Protein 5YQW (pdb70)

CATH classification: 3.40.190.10 (+2 more: 3.90.76.10, 3.10.105.10)

Radius of gyration: 23.76 Å; Cα contacts (8 Å, |Δi|>4): 1174; chains: 1; bounding box: 53×52×75 Å

Foldseek 3Di:
DPAFAAEEEFDADQWDDQFLQPLQVLRHDFCNELAFFNFQWAFFFVPPRDIDGDQFDDKDADPQQFKMKTFGDPPAAWLVGHDDWPVQLQVQVVVCCVQVLSVAQLVVQFFVHKDDPDRGMIMTGTPAHFPCVVVVSRPRGGADCVPPVPDPDSVPDRCNQGTGAHQWRGFPDDDTFKTKTAGRPRHPVVVLFFHGIYIYGHAHFVVSVLVCQQVPNHFKYFAQHPPCCVRRCVSDVQKDWFWAFWFFKFKAFACPAPDVFLNLQRQDLLNQLLLQQLDALQVLCCPLRVNFFFWDLQLLRQAPVAPVLEPVVLSVVQSNSNHHDLPVSLVSCVVVQQPQPVPPQAGGGNVNHRDEAEEEEAPRNRSQQVSVVNSCVSCVSSRHHYDYDHYHPSVVFVCLLVSHHGMYIDTAGGGNHCLRVLVLQDQVSLNDHNSYTRRPSSPPHDVVLNVLSSCLRSDPDVVVNSVSSHVNSNVSSVSSNINIRTTGIRIMMRGPPWKDQAAHPVRPPHSRHDYNVNSCVSVRSSRIHTPD

B-factor: mean 17.55, std 8.75, range [7.73, 89.25]

Sequence (532 aa):
AERSELTIHPKEFTTTTFVRNFNPFLGATNLHTTTDFIYEPLVVFNEMHGNTPVFRLAENFQMSDDLMSVTTFDIRKGVKKWSDGEAFTADDVVYSFNLVKEKPELDQSGINSWVTGVVEKVNDYQVKFRLSEANSNVPYEIAKVPVVPKHVWSKVKDPSSTFTNENPVGSGPFTVIDTFTPQLYIQCENPNYWDAANLDVDCLRVPQIANNDQFLGKVVVNGEMDWTSSFVPDIDRTYAAASPKHHYWYPPAGTQAFVVNFKNPDAAKNEALTNVVDFRRAFSMALDRQTIIDIAFYGGGTVNDFASGLGYAFEAWSDEKTHDKFKAYNSYNAEGAKKKLLAKAGFKDVNKDGFVDTPSGKSSFELLIQSPNGWTDFNNTVQLAVEQLAEVGIKARARTPDFSVYNQAMLEGTYDVAYTNYFHGADPYTYWNSAYNSALQSGDGMPRFAMHFYKNEKLDGLLNSSFYKTADKQEQLEIAHGIQQIIAQDQVTIPVLSGAYMMYQYNTTRFTGWWNEENPKGRPNIWAGIPERLLHVLDLKPVK

Nearest PDB structures (foldseek):
  6lzq-assembly1_A  TM=9.961E-01  e=0.000E+00  Vibrio harveyi 1DA3
  6lzt-assembly1_A  TM=9.981E-01  e=0.000E+00  Vibrio harveyi 1DA3
  7ebm-assembly1_A  TM=9.948E-01  e=0.000E+00  Vibrio harveyi 1DA3
  6lzv-assembly1_A  TM=9.955E-01  e=0.000E+00  Vibrio harveyi 1DA3
  6lzu-assembly1_A  TM=9.932E-01  e=0.000E+00  Vibrio harveyi 1DA3

Solvent-accessible surface area: 20957 Å² total; per-residue (Å²): 159,177,104,11,55,0,8,0,10,10,37,40,49,102,81,11,102,68,8,0,0,1,2,35,34,69,93,9,4,36,0,1,40,8,0,0,6,1,18,3,2,1,21,18,17,65,84,68,46,75,57,50,61,16,0,0,74,78,50,129,34,38,157,95,38,54,5,1,36,0,43,0,69,139,68,4,97,0,16,76,35,86,62,1,18,0,53,6,0,26,33,0,10,56,16,2,108,140,66,75,58,2,9,53,34,7,4,51,60,28,8,62,24,23,82,90,82,67,65,62,57,0,54,0,92,9,60,57,13,0,29,20,0,7,37,11,1,16,99,10,18,3,0,0,88,63,44,2,45,173,28,205,45,12,19,102,53,56,4,81,120,12,28,0,1,0,0,0,5,63,31,67,45,47,51,63,114,46,2,14,0,15,54,2,100,53,11,63,15,47,104,82,13,56,2,56,2,0,68,5,8,35,0,27,55,11,106,80,1,42,34,44,4,41,116,17,84,5,2,0,1,2,15,19,7,33,36,27,85,188,46,4,31,74,57,25,123,91,14,58,77,30,68,9,101,12,8,6,13,0,0,0,2,0,25,145,10,109,64,66,11,29,43,47,0,1,53,41,47,47,3,8,32,0,1,0,10,1,0,27,8,88,45,0,0,81,101,3,19,126,43,35,24,70,39,0,18,1,4,1,0,6,1,73,63,21,88,103,40,15,36,79,176,10,7,88,143,11,69,67,68,0,44,132,68,30,100,18,0,89,133,20,4,76,170,32,31,3,142,53,72,73,192,64,58,55,19,1,2,64,76,33,94,60,15,56,0,25,0,12,1,0,74,8,42,33,7,7,27,75,0,1,81,30,0,21,92,26,0,48,133,8,13,0,83,17,102,37,124,59,28,81,44,56,89,0,14,86,18,0,34,104,8,81,12,6,0,0,0,0,43,13,78,28,9,48,20,0,12,32,9,1,21,27,0,2,7,12,55,23,23,89,35,123,20,11,50,20,16,2,2,0,39,26,123,35,127,160,2,16,40,53,1,57,28,2,26,90,65,73,78,141,152,86,3,58,110,24,0,43,25,1,2,89,29,0,2,79,46,0,0,0,0,0,0,0,13,7,23,11,35,0,1,17,6,36,38,68,3,69,30,10,4,28,111,159,53,63,96,0,9,0,0,0,65,29,41,0,38,0,0,0,23,0,0,25,47,1,114,59,92,164

Structure (mmCIF, N/CA/C/O backbone):
data_5YQW
#
_entry.id   5YQW
#
_cell.length_a   54.730
_cell.length_b   54.730
_cell.length_c   306.442
_cell.angle_alpha   90.00
_cell.angle_beta   90.00
_cell.angle_gamma   120.00
#
_symmetry.space_group_name_H-M   'P 31 2 1'
#
loop_
_entity.id
_entity.type
_entity.pdbx_description
1 polymer 'Peptide ABC transporter, periplasmic peptide-binding protein'
2 branched 2-acetamido-2-deoxy-beta-D-glucopyranose-(1-4)-2-acetamido-2-deoxy-beta-D-glucopyranose
3 non-polymer 1-ETHOXY-2-(2-ETHOXYETHOXY)ETHANE
4 non-polymer 'NICKEL (II) ION'
5 water water
#
loop_
_atom_site.group_PDB
_atom_site.id
_atom_site.type_symbol
_atom_site.label_atom_id
_atom_site.label_alt_id
_atom_site.label_comp_id
_atom_site.label_asym_id
_atom_site.label_entity_id
_atom_site.label_seq_id
_atom_site.pdbx_PDB_ins_code
_atom_site.Cartn_x
_atom_site.Cartn_y
_atom_site.Cartn_z
_atom_site.occupancy
_atom_site.B_iso_or_equiv
_atom_site.auth_seq_id
_atom_site.auth_comp_id
_atom_site.auth_asym_id
_atom_site.auth_atom_id
_atom_site.pdbx_PDB_model_num
ATOM 1 N N . ALA A 1 1 ? 0.545 15.348 46.810 1.00 53.92 -1 ALA A N 1
ATOM 2 C CA . ALA A 1 1 ? -0.356 16.510 47.215 1.00 61.53 -1 ALA A CA 1
ATOM 3 C C . ALA A 1 1 ? -1.502 16.138 48.231 1.00 61.78 -1 ALA A C 1
ATOM 4 O O . ALA A 1 1 ? -1.182 15.633 49.348 1.00 63.68 -1 ALA A O 1
ATOM 6 N N . GLU A 1 2 ? -2.789 16.356 47.860 1.00 51.90 0 GLU A N 1
ATOM 7 C CA . GLU A 1 2 ? -3.951 16.179 48.793 1.00 37.15 0 GLU A CA 1
ATOM 8 C C . GLU A 1 2 ? -5.251 15.467 48.374 1.00 31.46 0 GLU A C 1
ATOM 9 O O . GLU A 1 2 ? -6.083 15.214 49.270 1.00 31.61 0 GLU A O 1
ATOM 15 N N . ARG A 1 3 ? -5.435 15.158 47.081 1.00 23.55 1 ARG A N 1
ATOM 16 C CA . ARG A 1 3 ? -6.455 14.115 46.680 1.00 21.13 1 ARG A CA 1
ATOM 17 C C . ARG A 1 3 ? -6.113 13.264 45.460 1.00 19.03 1 ARG A C 1
ATOM 18 O O . ARG A 1 3 ? -5.291 13.658 44.632 1.00 20.78 1 ARG A O 1
ATOM 26 N N . SER A 1 4 ? -6.699 12.049 45.391 1.00 17.72 2 SER A N 1
ATOM 27 C CA . SER A 1 4 ? -6.406 11.154 44.236 1.00 16.46 2 SER A CA 1
ATOM 28 C C . SER A 1 4 ? -7.525 11.436 43.175 1.00 16.41 2 SER A C 1
ATOM 29 O O . SER A 1 4 ? -8.746 11.534 43.521 1.00 16.91 2 SER A O 1
ATOM 32 N N . GLU A 1 5 ? -7.085 11.655 41.934 1.00 14.80 3 GLU A N 1
ATOM 33 C CA . GLU A 1 5 ? -8.020 11.847 40.792 1.00 14.77 3 GLU A CA 1
ATOM 34 C C . GLU A 1 5 ? -7.798 10.750 39.779 1.00 13.17 3 GLU A C 1
ATOM 35 O O . GLU A 1 5 ? -6.641 10.555 39.269 1.00 13.79 3 GLU A O 1
ATOM 41 N N . LEU A 1 6 ? -8.814 9.880 39.545 1.00 13.01 4 LEU A N 1
ATOM 42 C CA . LEU A 1 6 ? -8.618 8.720 38.690 1.00 10.85 4 LEU A CA 1
ATOM 43 C C . LEU A 1 6 ? -9.220 9.081 37.259 1.00 12.92 4 LEU A C 1
ATOM 44 O O . LEU A 1 6 ? -10.411 9.351 37.123 1.00 12.63 4 LEU A O 1
ATOM 49 N N . THR A 1 7 ? -8.348 9.069 36.244 1.00 10.85 5 THR A N 1
ATOM 50 C CA . THR A 1 7 ? -8.751 9.624 34.904 1.00 10.83 5 THR A CA 1
ATOM 51 C C . THR A 1 7 ? -9.380 8.444 34.107 1.00 10.30 5 THR A C 1
ATOM 52 O O . THR A 1 7 ? -8.690 7.391 33.804 1.00 11.05 5 THR A O 1
ATOM 56 N N . ILE A 1 8 ? -10.672 8.606 33.786 1.00 10.90 6 ILE A N 1
ATOM 57 C CA . ILE A 1 8 ? -11.431 7.499 33.122 1.00 11.28 6 ILE A CA 1
ATOM 58 C C . ILE A 1 8 ? -12.053 8.052 31.820 1.00 11.62 6 ILE A C 1
ATOM 59 O O . ILE A 1 8 ? -12.243 9.298 31.599 1.00 11.83 6 ILE A O 1
ATOM 64 N N . HIS A 1 9 ? -12.524 7.098 30.974 1.00 10.57 7 HIS A N 1
ATOM 65 C CA . HIS A 1 9 ? -13.095 7.564 29.690 1.00 10.72 7 HIS A CA 1
ATOM 66 C C . HIS A 1 9 ? -14.274 6.590 29.274 1.00 10.75 7 HIS A C 1
ATOM 67 O O . HIS A 1 9 ? -14.064 5.594 28.523 1.00 10.66 7 HIS A O 1
ATOM 74 N N . PRO A 1 10 ? -15.486 6.813 29.807 1.00 10.82 8 PRO A N 1
ATOM 75 C CA . PRO A 1 10 ? -16.578 5.796 29.521 1.00 10.72 8 PRO A CA 1
ATOM 76 C C . PRO A 1 10 ? -17.254 6.031 28.155 1.00 10.87 8 PRO A C 1
ATOM 77 O O . PRO A 1 10 ? -17.869 5.098 27.637 1.00 11.38 8 PRO A O 1
ATOM 81 N N . LYS A 1 11 ? -17.155 7.228 27.560 1.00 10.42 9 LYS A N 1
ATOM 82 C CA . LYS A 1 11 ? -18.026 7.584 26.377 1.00 9.76 9 LYS A CA 1
ATOM 83 C C . LYS A 1 11 ? -17.396 8.771 25.639 1.00 11.61 9 LYS A C 1
ATOM 84 O O . LYS A 1 11 ? -17.053 9.792 26.254 1.00 11.08 9 LYS A O 1
ATOM 90 N N . GLU A 1 12 ? -17.257 8.667 24.324 1.00 11.57 10 GLU A N 1
ATOM 91 C CA . GLU A 1 12 ? -16.815 9.833 23.558 1.00 11.87 10 GLU A CA 1
ATOM 92 C C . GLU A 1 12 ? -17.887 10.894 23.363 1.00 11.78 10 GLU A C 1
ATOM 93 O O . GLU A 1 12 ? -19.121 10.599 23.222 1.00 15.08 10 GLU A O 1
ATOM 99 N N . PHE A 1 13 ? -17.484 12.171 23.449 1.00 11.45 11 PHE A N 1
ATOM 100 C CA . PHE A 1 13 ? -18.404 13.290 23.232 1.00 13.27 11 PHE A CA 1
ATOM 101 C C . PHE A 1 13 ? -17.520 14.437 22.634 1.00 13.32 11 PHE A C 1
ATOM 102 O O . PHE A 1 13 ? -16.335 14.504 22.927 1.00 13.85 11 PHE A O 1
ATOM 110 N N . THR A 1 14 ? -18.168 15.386 21.910 1.00 15.41 12 THR A N 1
ATOM 111 C CA A THR A 1 14 ? -17.466 16.629 21.470 0.50 16.56 12 THR A CA 1
ATOM 112 C CA B THR A 1 14 ? -17.475 16.608 21.461 0.50 16.37 12 THR A CA 1
ATOM 113 C C . THR A 1 14 ? -17.532 17.733 22.491 1.00 15.72 12 THR A C 1
ATOM 114 O O . THR A 1 14 ? -16.565 18.574 22.640 1.00 16.52 12 THR A O 1
ATOM 121 N N . THR A 1 15 ? -18.655 17.796 23.237 1.00 15.40 13 THR A N 1
ATOM 122 C CA A THR A 1 15 ? -18.808 18.760 24.343 0.50 17.37 13 THR A CA 1
ATOM 123 C CA B THR A 1 15 ? -18.788 18.739 24.327 0.50 17.83 13 THR A CA 1
ATOM 124 C C . THR A 1 15 ? -19.670 18.109 25.437 1.00 16.79 13 THR A C 1
ATOM 125 O O . THR A 1 15 ? -20.629 17.357 25.104 1.00 16.96 13 THR A O 1
ATOM 132 N N . PHE A 1 16 ? -19.350 18.371 26.722 1.00 13.63 14 PHE A N 1
ATOM 133 C CA . PHE A 1 16 ? -20.217 17.834 27.777 1.00 14.13 14 PHE A CA 1
ATOM 134 C C . PHE A 1 16 ? -21.375 18.710 28.056 1.00 15.92 14 PHE A C 1
ATOM 135 O O . PHE A 1 16 ? -21.239 19.950 28.157 1.00 17.92 14 PHE A O 1
ATOM 143 N N . VAL A 1 17 ? -22.560 18.098 28.127 1.00 14.38 15 VAL A N 1
ATOM 144 C CA . VAL A 1 17 ? -23.775 18.779 28.585 1.00 14.56 15 VAL A CA 1
ATOM 145 C C . VAL A 1 17 ? -24.138 18.269 29.981 1.00 13.98 15 VAL A C 1
ATOM 146 O O . VAL A 1 17 ? -24.130 17.041 30.188 1.00 15.11 15 VAL A O 1
ATOM 150 N N . ARG A 1 18 ? -24.494 19.155 30.891 1.00 13.85 16 ARG A N 1
ATOM 151 C CA . ARG A 1 18 ? -24.643 18.726 32.275 1.00 13.94 16 ARG A CA 1
ATOM 152 C C . ARG A 1 18 ? -26.033 18.027 32.486 1.00 17.25 16 ARG A C 1
ATOM 153 O O . ARG A 1 18 ? -27.086 18.660 32.642 1.00 19.43 16 ARG A O 1
ATOM 161 N N . ASN A 1 19 ? -25.995 16.717 32.527 1.00 13.73 17 ASN A N 1
ATOM 162 C CA . ASN A 1 19 ? -27.256 15.900 32.585 1.00 13.25 17 ASN A CA 1
ATOM 163 C C . ASN A 1 19 ? -26.910 14.602 33.363 1.00 10.90 17 ASN A C 1
ATOM 164 O O . ASN A 1 19 ? -26.170 13.765 32.797 1.00 11.72 17 ASN A O 1
ATOM 169 N N . PHE A 1 20 ? -27.371 14.463 34.616 1.00 10.99 18 PHE A N 1
ATOM 170 C CA . PHE A 1 20 ? -27.072 13.305 35.479 1.00 10.81 18 PHE A CA 1
ATOM 171 C C . PHE A 1 20 ? -28.425 12.565 35.754 1.00 11.23 18 PHE A C 1
ATOM 172 O O . PHE A 1 20 ? -28.588 11.951 36.819 1.00 12.48 18 PHE A O 1
ATOM 180 N N . ASN A 1 21 ? -29.368 12.616 34.812 1.00 11.29 19 ASN A N 1
ATOM 181 C CA . ASN A 1 21 ? -30.626 11.819 34.939 1.00 11.53 19 ASN A CA 1
ATOM 182 C C . ASN A 1 21 ? -30.389 10.371 34.533 1.00 11.66 19 ASN A C 1
ATOM 183 O O . ASN A 1 21 ? -30.093 10.124 33.361 1.00 10.86 19 ASN A O 1
ATOM 188 N N . PRO A 1 22 ? -30.396 9.391 35.484 1.00 9.45 20 PRO A N 1
ATOM 189 C CA . PRO A 1 22 ? -30.011 8.037 35.152 1.00 10.80 20 PRO A CA 1
ATOM 190 C C . PRO A 1 22 ? -30.985 7.311 34.213 1.00 11.05 20 PRO A C 1
ATOM 191 O O . PRO A 1 22 ? -30.650 6.211 33.699 1.00 13.65 20 PRO A O 1
ATOM 195 N N . PHE A 1 23 ? -32.176 7.893 33.979 1.00 10.67 21 PHE A N 1
ATOM 196 C CA . PHE A 1 23 ? -33.165 7.225 33.051 1.00 12.04 21 PHE A CA 1
ATOM 197 C C . PHE A 1 23 ? -33.004 7.699 31.624 1.00 12.45 21 PHE A C 1
ATOM 198 O O . PHE A 1 23 ? -33.629 7.131 30.723 1.00 14.38 21 PHE A O 1
ATOM 206 N N . LEU A 1 24 ? -32.157 8.686 31.352 1.00 13.14 22 LEU A N 1
ATOM 207 C CA . LEU A 1 24 ? -32.013 9.273 29.989 1.00 14.22 22 LEU A CA 1
ATOM 208 C C . LEU A 1 24 ? -30.675 8.884 29.321 1.00 13.29 22 LEU A C 1
ATOM 209 O O . LEU A 1 24 ? -29.829 9.785 29.043 1.00 14.38 22 LEU A O 1
ATOM 214 N N . GLY A 1 25 ? -30.491 7.570 29.100 1.00 13.13 23 GLY A N 1
ATOM 215 C CA . GLY A 1 25 ? -29.194 7.017 28.606 1.00 14.50 23 GLY A CA 1
ATOM 216 C C . GLY A 1 25 ? -28.785 7.566 27.233 1.00 15.02 23 GLY A C 1
ATOM 217 O O . GLY A 1 25 ? -27.572 7.609 26.991 1.00 17.55 23 GLY A O 1
ATOM 218 N N . ALA A 1 26 ? -29.746 8.044 26.445 1.00 13.43 24 ALA A N 1
ATOM 219 C CA . ALA A 1 26 ? -29.388 8.586 25.115 1.00 17.47 24 ALA A CA 1
ATOM 220 C C . ALA A 1 26 ? -28.855 10.005 25.212 1.00 15.68 24 ALA A C 1
ATOM 221 O O . ALA A 1 26 ? -28.257 10.529 24.205 1.00 16.52 24 ALA A O 1
ATOM 223 N N . THR A 1 27 ? -29.010 10.685 26.358 1.00 13.49 25 THR A N 1
ATOM 224 C CA . THR A 1 27 ? -28.594 12.118 26.451 1.00 15.14 25 THR A CA 1
ATOM 225 C C . THR A 1 27 ? -27.814 12.469 27.695 1.00 14.75 25 THR A C 1
ATOM 226 O O . THR A 1 27 ? -27.371 13.601 27.860 1.00 15.83 25 THR A O 1
ATOM 230 N N . ASN A 1 28 ? -27.585 11.517 28.612 1.00 12.00 26 ASN A N 1
ATOM 231 C CA . ASN A 1 28 ? -26.851 11.841 29.878 1.00 11.12 26 ASN A CA 1
ATOM 232 C C . ASN A 1 28 ? -25.342 11.571 29.837 1.00 11.53 26 ASN A C 1
ATOM 233 O O . ASN A 1 28 ? -24.791 11.030 28.851 1.00 12.41 26 ASN A O 1
ATOM 238 N N . LEU A 1 29 ? -24.701 11.925 30.954 1.00 10.72 27 LEU A N 1
ATOM 239 C CA . LEU A 1 29 ? -23.267 11.634 31.141 1.00 11.01 27 LEU A CA 1
ATOM 240 C C . LEU A 1 29 ? -23.103 10.185 31.648 1.00 11.42 27 LEU A C 1
ATOM 241 O O . LEU A 1 29 ? -23.951 9.674 32.465 1.00 11.61 27 LEU A O 1
ATOM 246 N N . HIS A 1 30 ? -22.064 9.475 31.238 1.00 11.45 28 HIS A N 1
ATOM 247 C CA . HIS A 1 30 ? -22.005 8.016 31.444 1.00 11.03 28 HIS A CA 1
ATOM 248 C C . HIS A 1 30 ? -21.181 7.657 32.697 1.00 10.76 28 HIS A C 1
ATOM 249 O O . HIS A 1 30 ? -20.680 6.491 32.816 1.00 10.35 28 HIS A O 1
ATOM 256 N N . THR A 1 31 ? -21.190 8.574 33.688 1.00 9.73 29 THR A N 1
ATOM 257 C CA . THR A 1 31 ? -20.787 8.210 35.085 1.00 10.16 29 THR A CA 1
ATOM 258 C C . THR A 1 31 ? -21.966 8.403 36.097 1.00 10.60 29 THR A C 1
ATOM 259 O O . THR A 1 31 ? -21.720 8.518 37.326 1.00 11.21 29 THR A O 1
ATOM 263 N N . THR A 1 32 ? -23.195 8.395 35.585 1.00 11.81 30 THR A N 1
ATOM 264 C CA . THR A 1 32 ? -24.418 8.534 36.434 1.00 9.92 30 THR A CA 1
ATOM 265 C C . THR A 1 32 ? -24.849 7.213 37.070 1.00 11.45 30 THR A C 1
ATOM 266 O O . THR A 1 32 ? -24.939 7.073 38.307 1.00 11.00 30 THR A O 1
ATOM 270 N N . THR A 1 33 ? -25.075 6.164 36.235 1.00 9.65 31 THR A N 1
ATOM 271 C CA . THR A 1 33 ? -25.366 4.832 36.806 1.00 11.64 31 THR A CA 1
ATOM 272 C C . THR A 1 33 ? -24.158 4.337 37.552 1.00 11.94 31 THR A C 1
ATOM 273 O O . THR A 1 33 ? -23.003 4.635 37.160 1.00 12.40 31 THR A O 1
ATOM 277 N N . ASP A 1 34 ? -24.402 3.555 38.641 1.00 12.38 32 ASP A N 1
ATOM 278 C CA . ASP A 1 34 ? -23.358 2.873 39.438 1.00 11.97 32 ASP A CA 1
ATOM 279 C C . ASP A 1 34 ? -22.647 3.871 40.392 1.00 12.04 32 ASP A C 1
ATOM 280 O O . ASP A 1 34 ? -22.636 3.653 41.656 1.00 13.84 32 ASP A O 1
ATOM 285 N N . PHE A 1 35 ? -22.007 4.933 39.817 1.00 12.10 33 PHE A N 1
ATOM 286 C CA . PHE A 1 35 ? -21.167 5.842 40.615 1.00 11.31 33 PHE A CA 1
ATOM 287 C C . PHE A 1 35 ? -22.045 6.894 41.333 1.00 10.52 33 PHE A C 1
ATOM 288 O O . PHE A 1 35 ? -21.674 7.251 42.505 1.00 11.99 33 PHE A O 1
ATOM 296 N N . ILE A 1 36 ? -23.176 7.381 40.781 1.00 10.92 34 ILE A N 1
ATOM 297 C CA . ILE A 1 36 ? -24.107 8.295 41.485 1.00 10.24 34 ILE A CA 1
ATOM 298 C C . ILE A 1 36 ? -25.252 7.488 42.096 1.00 11.51 34 ILE A C 1
ATOM 299 O O . ILE A 1 36 ? -25.656 7.704 43.296 1.00 11.32 34 ILE A O 1
ATOM 304 N N . TYR A 1 37 ? -25.885 6.623 41.276 1.00 10.55 35 TYR A N 1
ATOM 305 C 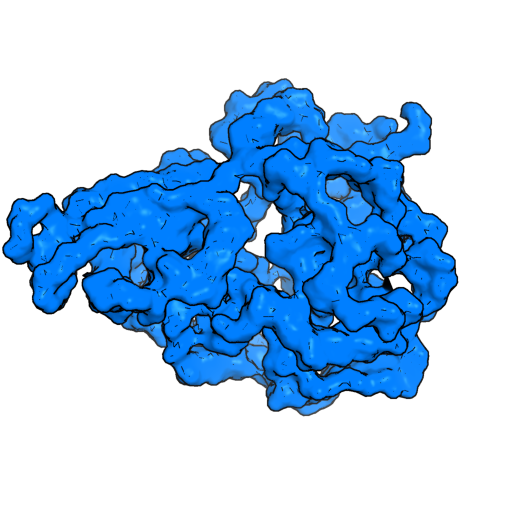CA . TYR A 1 37 ? -27.040 5.760 41.685 1.00 12.36 35 TYR A CA 1
ATOM 306 C C . TYR A 1 37 ? -26.556 4.328 41.722 1.00 11.50 35 TYR A C 1
ATOM 307 O O . TYR A 1 37 ? -26.427 3.602 40.664 1.00 12.26 35 TYR A O 1
ATOM 316 N N . GLU A 1 38 ? -26.266 3.813 42.943 1.00 12.62 36 GLU A N 1
ATOM 317 C CA . GLU A 1 38 ? -25.706 2.447 43.114 1.00 12.33 36 GLU A CA 1
ATOM 318 C C . GLU A 1 38 ? -26.877 1.436 42.996 1.00 11.96 36 GLU A C 1
ATOM 319 O O . GLU A 1 38 ? -27.983 1.744 43.442 1.00 12.38 36 GLU A O 1
ATOM 325 N N . PRO A 1 39 ? -26.633 0.249 42.446 1.00 11.34 37 PRO A N 1
ATOM 326 C CA . PRO A 1 39 ? -27.729 -0.752 42.331 1.00 12.97 37 PRO A CA 1
ATOM 327 C C . PRO A 1 39 ? -28.019 -1.417 43.708 1.00 11.65 37 PRO A C 1
ATOM 328 O O . PRO A 1 39 ? -27.240 -1.397 44.690 1.00 13.67 37 PRO A O 1
ATOM 332 N N . LEU A 1 40 ? -29.116 -2.155 43.696 1.00 12.06 38 LEU A N 1
ATOM 333 C CA . LEU A 1 40 ? -29.426 -3.050 44.822 1.00 12.50 38 LEU A CA 1
ATOM 334 C C . LEU A 1 40 ? -28.408 -4.174 44.950 1.00 12.74 38 LEU A C 1
ATOM 335 O O . LEU A 1 40 ? -28.014 -4.567 46.106 1.00 11.84 38 LEU A O 1
ATOM 340 N N . VAL A 1 41 ? -27.992 -4.829 43.831 1.00 10.35 39 VAL A N 1
ATOM 341 C CA . VAL A 1 41 ? -27.110 -6.003 43.775 1.00 11.43 39 VAL A CA 1
ATOM 342 C C . VAL A 1 41 ? -26.314 -5.846 42.511 1.00 11.98 39 VAL A C 1
ATOM 343 O O . VAL A 1 41 ? -26.872 -5.331 41.496 1.00 12.55 39 VAL A O 1
ATOM 347 N N . VAL A 1 42 ? -25.077 -6.243 42.551 1.00 12.78 40 VAL A N 1
ATOM 348 C CA . VAL A 1 42 ? -24.295 -6.353 41.282 1.00 12.74 40 VAL A CA 1
ATOM 349 C C . VAL A 1 42 ? -24.061 -7.840 41.027 1.00 12.77 40 VAL A C 1
ATOM 350 O O . VAL A 1 42 ? -23.531 -8.550 41.937 1.00 13.88 40 VAL A O 1
ATOM 354 N N . PHE A 1 43 ? -24.372 -8.360 39.833 1.00 11.25 41 PHE A N 1
ATOM 355 C CA . PHE A 1 43 ? -24.066 -9.761 39.462 1.00 10.29 41 PHE A CA 1
ATOM 356 C C . PHE A 1 43 ? -22.800 -9.861 38.630 1.00 11.94 41 PHE A C 1
ATOM 357 O O . PHE A 1 43 ? -22.605 -9.046 37.694 1.00 14.21 41 PHE A O 1
ATOM 365 N N . ASN A 1 44 ? -21.867 -10.691 39.086 1.00 12.42 42 ASN A N 1
ATOM 366 C CA . ASN A 1 44 ? -20.570 -10.843 38.386 1.00 12.25 42 ASN A CA 1
ATOM 367 C C . ASN A 1 44 ? -20.681 -11.810 37.203 1.00 12.94 42 ASN A C 1
ATOM 368 O O . ASN A 1 44 ? -20.640 -13.026 37.355 1.00 15.22 42 ASN A O 1
ATOM 373 N N . GLU A 1 45 ? -20.854 -11.273 36.008 1.00 13.54 43 GLU A N 1
ATOM 374 C CA . GLU A 1 45 ? -21.245 -12.040 34.843 1.00 13.07 43 GLU A CA 1
ATOM 375 C C . GLU A 1 45 ? -20.145 -12.919 34.331 1.00 14.48 43 GLU A C 1
ATOM 376 O O . GLU A 1 45 ? -20.413 -14.008 33.757 1.00 18.29 43 GLU A O 1
ATOM 382 N N . MET A 1 46 ? -18.880 -12.533 34.539 1.00 14.36 44 MET A N 1
ATOM 383 C CA . MET A 1 46 ? -17.763 -13.407 34.106 1.00 14.76 44 MET A CA 1
ATOM 384 C C . MET A 1 46 ? -17.683 -14.674 35.012 1.00 14.85 44 MET A C 1
ATOM 385 O O . MET A 1 46 ? -17.129 -15.694 34.596 1.00 18.11 44 MET A O 1
ATOM 390 N N . HIS A 1 47 ? -18.289 -14.628 36.185 1.00 15.51 45 HIS A N 1
ATOM 391 C CA . HIS A 1 47 ? -18.139 -15.699 37.171 1.00 14.07 45 HIS A CA 1
ATOM 392 C C . HIS A 1 47 ? -19.549 -16.262 37.564 1.00 16.90 45 HIS A C 1
ATOM 393 O O . HIS A 1 47 ? -19.939 -16.251 38.768 1.00 19.02 45 HIS A O 1
ATOM 400 N N . GLY A 1 48 ? -20.286 -16.712 36.546 1.00 17.35 46 GLY A N 1
ATOM 401 C CA . GLY A 1 48 ? -21.575 -17.379 36.895 1.00 19.42 46 GLY A CA 1
ATOM 402 C C . GLY A 1 48 ? -22.652 -16.464 37.485 1.00 19.93 46 GLY A C 1
ATOM 403 O O . GLY A 1 48 ? -23.515 -17.000 38.183 1.00 20.63 46 GLY A O 1
ATOM 404 N N . ASN A 1 49 ? -22.638 -15.124 37.291 1.00 15.21 47 ASN A N 1
ATOM 405 C CA . ASN A 1 49 ? -23.632 -14.230 37.979 1.00 16.25 47 ASN A CA 1
ATOM 406 C C . ASN A 1 49 ? -23.577 -14.340 39.515 1.00 15.85 47 ASN A C 1
ATOM 407 O O . ASN A 1 49 ? -24.585 -14.128 40.233 1.00 17.41 47 ASN A O 1
ATOM 412 N N . THR A 1 50 ? -22.369 -14.603 40.053 1.00 16.45 48 THR A N 1
ATOM 413 C CA . THR A 1 50 ? -22.268 -14.569 41.552 1.00 16.19 48 THR A CA 1
ATOM 414 C C . THR A 1 50 ? -22.673 -13.161 42.088 1.00 15.37 48 THR A C 1
ATOM 415 O O . THR A 1 50 ? -22.197 -12.097 41.586 1.00 15.67 48 THR A O 1
ATOM 419 N N . PRO A 1 51 ? -23.573 -13.096 43.099 1.00 14.81 49 PRO A N 1
ATOM 420 C CA . PRO A 1 51 ? -24.047 -11.842 43.566 1.00 12.91 49 PRO A CA 1
ATOM 421 C C . PRO A 1 51 ? -23.114 -11.088 44.519 1.00 14.06 49 PRO A C 1
ATOM 422 O O . PRO A 1 51 ? -22.361 -11.725 45.290 1.00 12.77 49 PRO A O 1
ATOM 426 N N . VAL A 1 52 ? -23.147 -9.751 44.457 1.00 12.69 50 VAL A N 1
ATOM 427 C CA . VAL A 1 52 ? -22.515 -8.861 45.453 1.00 13.18 50 VAL A CA 1
ATOM 428 C C . VAL A 1 52 ? -23.526 -7.926 45.988 1.00 12.92 50 VAL A C 1
ATOM 429 O O . VAL A 1 52 ? -24.113 -7.106 45.231 1.00 13.24 50 VAL A O 1
ATOM 433 N N . PHE A 1 53 ? -23.953 -8.106 47.263 1.00 12.53 51 PHE A N 1
ATOM 434 C CA . PHE A 1 53 ? -25.092 -7.362 47.825 1.00 13.09 51 PHE A CA 1
ATOM 435 C C . PHE A 1 53 ? -24.688 -5.916 48.129 1.00 12.04 51 PHE A C 1
ATOM 436 O O . PHE A 1 53 ? -23.669 -5.727 48.860 1.00 14.03 51 PHE A O 1
ATOM 444 N N . ARG A 1 54 ? -25.376 -4.950 47.549 1.00 12.65 52 ARG A N 1
ATOM 445 C CA . ARG A 1 54 ? -25.053 -3.512 47.719 1.00 11.25 52 ARG A CA 1
ATOM 446 C C . ARG A 1 54 ? -26.136 -2.816 48.541 1.00 12.26 52 ARG A C 1
ATOM 447 O O . ARG A 1 54 ? -26.234 -3.093 49.763 1.00 14.22 52 ARG A O 1
ATOM 455 N N . LEU A 1 55 ? -27.035 -2.047 47.937 1.00 12.42 53 LEU A N 1
ATOM 456 C CA . LEU A 1 55 ? -28.121 -1.333 48.692 1.00 13.28 53 LEU A CA 1
ATOM 457 C C . LEU A 1 55 ? -29.152 -2.394 49.285 1.00 13.97 53 LEU A C 1
ATOM 458 O O . LEU A 1 55 ? -29.826 -2.040 50.305 1.00 16.95 53 LEU A O 1
ATOM 463 N N . ALA A 1 56 ? -29.337 -3.546 48.632 1.00 12.62 54 ALA A N 1
ATOM 464 C CA . ALA A 1 56 ? -30.052 -4.678 49.265 1.00 12.74 54 ALA A CA 1
ATOM 465 C C . ALA A 1 56 ? -29.134 -5.622 49.831 1.00 13.30 54 ALA A C 1
ATOM 466 O O . ALA A 1 56 ? -28.046 -5.938 49.279 1.00 16.59 54 ALA A O 1
ATOM 468 N N . GLU A 1 57 ? -29.557 -6.221 50.973 1.00 13.98 55 GLU A N 1
ATOM 469 C CA . GLU A 1 57 ? -28.744 -7.310 51.574 1.00 14.70 55 GLU A CA 1
ATOM 470 C C . GLU A 1 57 ? -29.147 -8.716 51.281 1.00 14.85 55 GLU A C 1
ATOM 471 O O . GLU A 1 57 ? -28.411 -9.688 51.576 1.00 17.20 55 GLU A O 1
ATOM 477 N N . ASN A 1 58 ? -30.348 -8.907 50.694 1.00 14.19 56 ASN A N 1
ATOM 478 C CA . ASN A 1 58 ? -30.782 -10.281 50.342 1.00 16.37 56 ASN A CA 1
ATOM 479 C C . ASN A 1 58 ? -32.031 -10.181 49.409 1.00 15.73 56 ASN A C 1
ATOM 480 O O . ASN A 1 58 ? -32.664 -9.119 49.327 1.00 16.45 56 ASN A O 1
ATOM 485 N N . PHE A 1 59 ? -32.324 -11.281 48.726 1.00 15.87 57 PHE A N 1
ATOM 486 C CA . PHE A 1 59 ? -33.650 -11.408 47.983 1.00 15.42 57 PHE A CA 1
ATOM 487 C C . PHE A 1 59 ? -34.096 -12.856 48.027 1.00 18.98 57 PHE A C 1
ATOM 488 O O . PHE A 1 59 ? -33.218 -13.765 48.201 1.00 17.42 57 PHE A O 1
ATOM 496 N N . GLN A 1 60 ? -35.423 -13.069 47.896 1.00 16.62 58 GLN A N 1
ATOM 497 C CA . GLN A 1 60 ? -35.965 -14.406 47.799 1.00 18.39 58 GLN A CA 1
ATOM 498 C C . GLN A 1 60 ? -37.109 -14.485 46.801 1.00 14.90 58 GLN A C 1
ATOM 499 O O . GLN A 1 60 ? -38.130 -13.820 47.015 1.00 17.82 58 GLN A O 1
ATOM 505 N N . MET A 1 61 ? -37.000 -15.383 45.793 1.00 17.84 59 MET A N 1
ATOM 506 C CA . MET A 1 61 ? -38.187 -15.656 44.894 1.00 16.03 59 MET A CA 1
ATOM 507 C C . MET A 1 61 ? -39.266 -16.434 45.622 1.00 17.77 59 MET A C 1
ATOM 508 O O . MET A 1 61 ? -38.978 -17.284 46.468 1.00 20.70 59 MET A O 1
ATOM 513 N N . SER A 1 62 ? -40.504 -16.226 45.254 1.00 17.69 60 SER A N 1
ATOM 514 C CA . SER A 1 62 ? -41.609 -17.102 45.732 1.00 17.60 60 SER A CA 1
ATOM 515 C C . SER A 1 62 ? -41.528 -18.474 45.069 1.00 22.86 60 SER A C 1
ATOM 516 O O . SER A 1 62 ? -40.802 -18.681 44.073 1.00 19.44 60 SER A O 1
ATOM 519 N N . ASP A 1 63 ? -42.256 -19.455 45.664 1.00 25.46 61 ASP A N 1
ATOM 520 C CA . ASP A 1 63 ? -42.219 -20.822 45.162 1.00 27.36 61 ASP A CA 1
ATOM 521 C C . ASP A 1 63 ? -42.734 -20.963 43.736 1.00 22.40 61 ASP A C 1
ATOM 522 O O . ASP A 1 63 ? -42.175 -21.761 42.952 1.00 26.98 61 ASP A O 1
ATOM 527 N N . ASP A 1 64 ? -43.739 -20.187 43.377 1.00 25.04 62 ASP A N 1
ATOM 528 C CA . ASP A 1 64 ? -44.270 -20.229 42.032 1.00 23.58 62 ASP A CA 1
ATOM 529 C C . ASP A 1 64 ? -43.475 -19.352 41.006 1.00 22.89 62 ASP A C 1
ATOM 530 O O . ASP A 1 64 ? -43.838 -19.311 39.835 1.00 22.49 62 ASP A O 1
ATOM 535 N N . LEU A 1 65 ? -42.435 -18.650 41.479 1.00 20.06 63 LEU A N 1
ATOM 536 C CA . LEU A 1 65 ? -41.579 -17.754 40.599 1.00 20.12 63 LEU 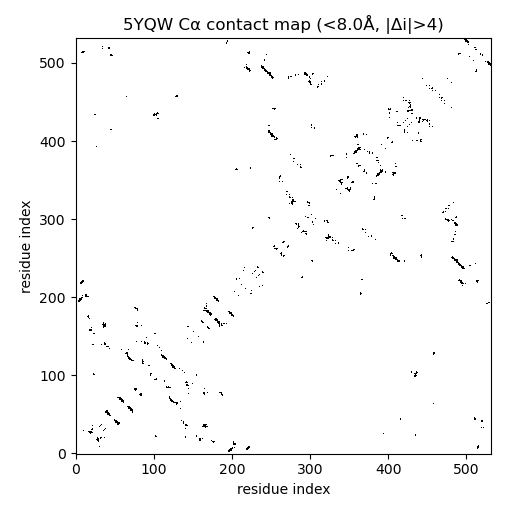A CA 1
ATOM 537 C C . LEU A 1 65 ? -42.394 -16.555 40.020 1.00 18.14 63 LEU A C 1
ATOM 538 O O . LEU A 1 65 ? -41.904 -15.848 39.064 1.00 19.32 63 LEU A O 1
ATOM 543 N N . MET A 1 66 ? -43.488 -16.172 40.680 1.00 17.78 64 MET A N 1
ATOM 544 C CA . MET A 1 66 ? -44.285 -15.059 40.239 1.00 19.83 64 MET A CA 1
ATOM 545 C C . MET A 1 66 ? -44.124 -13.792 41.080 1.00 15.35 64 MET A C 1
ATOM 546 O O . MET A 1 66 ? -44.889 -12.788 40.861 1.00 17.99 64 MET A O 1
ATOM 551 N N . SER A 1 67 ? -43.235 -13.868 42.103 1.00 17.79 65 SER A N 1
ATOM 552 C CA . SER A 1 67 ? -42.917 -12.679 42.896 1.00 17.39 65 SER A CA 1
ATOM 553 C C . SER A 1 67 ? -41.547 -12.847 43.529 1.00 15.45 65 SER A C 1
ATOM 554 O O . SER A 1 67 ? -40.993 -13.976 43.558 1.00 16.96 65 SER A O 1
ATOM 557 N N . VAL A 1 68 ? -41.038 -11.717 44.006 1.00 15.16 66 VAL A N 1
ATOM 558 C CA . VAL A 1 68 ? -39.718 -11.704 44.692 1.00 16.01 66 VAL A CA 1
ATOM 559 C C . VAL A 1 68 ? -39.712 -10.599 45.715 1.00 14.51 66 VAL A C 1
ATOM 560 O O . VAL A 1 68 ? -40.237 -9.468 45.508 1.00 15.12 66 VAL A O 1
ATOM 564 N N . THR A 1 69 ? -39.093 -10.942 46.858 1.00 15.59 67 THR A N 1
ATOM 565 C CA A THR A 1 69 ? -38.973 -9.963 47.958 0.50 16.17 67 THR A CA 1
ATOM 566 C CA B THR A 1 69 ? -38.966 -9.932 47.957 0.50 16.91 67 THR A CA 1
ATOM 567 C C . THR A 1 69 ? -37.496 -9.553 48.098 1.00 16.41 67 THR A C 1
ATOM 568 O O . THR A 1 69 ? -36.618 -10.437 48.108 1.00 18.97 67 THR A O 1
ATOM 575 N N . PHE A 1 70 ? -37.227 -8.247 48.139 1.00 15.24 68 PHE A N 1
ATOM 576 C CA . PHE A 1 70 ? -35.855 -7.769 48.442 1.00 13.83 68 PHE A CA 1
ATOM 577 C C . PHE A 1 70 ? -35.797 -7.161 49.883 1.00 15.38 68 PHE A C 1
ATOM 578 O O . PHE A 1 70 ? -36.697 -6.354 50.310 1.00 15.97 68 PHE A O 1
ATOM 586 N N . ASP A 1 71 ? -34.740 -7.502 50.595 1.00 15.50 69 ASP A N 1
ATOM 587 C CA . ASP A 1 71 ? -34.409 -6.855 51.938 1.00 15.88 69 ASP A CA 1
ATOM 588 C C . ASP A 1 71 ? -33.438 -5.656 51.765 1.00 14.61 69 ASP A C 1
ATOM 589 O O . ASP A 1 71 ? -32.322 -5.879 51.221 1.00 14.99 69 ASP A O 1
ATOM 594 N N . ILE A 1 72 ? -33.881 -4.487 52.168 1.00 14.25 70 ILE A N 1
ATOM 595 C CA . ILE A 1 72 ? -33.053 -3.260 52.061 1.00 15.18 70 ILE A CA 1
ATOM 596 C C . ILE A 1 72 ? -32.062 -3.148 53.241 1.00 16.22 70 ILE A C 1
ATOM 597 O O . ILE A 1 72 ? -32.473 -3.377 54.395 1.00 16.33 70 ILE A O 1
ATOM 602 N N . ARG A 1 73 ? -30.764 -2.872 52.998 1.00 15.29 71 ARG A N 1
ATOM 603 C CA . ARG A 1 73 ? -29.815 -2.632 54.084 1.00 15.94 71 ARG A CA 1
ATOM 604 C C . ARG A 1 73 ? -30.269 -1.460 54.985 1.00 14.38 71 ARG A C 1
ATOM 605 O O . ARG A 1 73 ? -30.751 -0.445 54.505 1.00 16.30 71 ARG A O 1
ATOM 613 N N . LYS A 1 74 ? -30.107 -1.659 56.306 1.00 17.48 72 LYS A N 1
ATOM 614 C CA . LYS A 1 74 ? -30.333 -0.560 57.240 1.00 16.61 72 LYS A CA 1
ATOM 615 C C . LYS A 1 74 ? -29.052 0.337 57.356 1.00 15.11 72 LYS A C 1
ATOM 616 O O . LYS A 1 74 ? -27.939 -0.136 57.104 1.00 19.19 72 LYS A O 1
ATOM 622 N N . GLY A 1 75 ? -29.281 1.592 57.710 1.00 15.97 73 GLY A N 1
ATOM 623 C CA . GLY A 1 75 ? -28.207 2.601 58.025 1.00 16.30 73 GLY A CA 1
ATOM 624 C C . GLY A 1 75 ? -27.528 3.158 56.757 1.00 20.00 73 GLY A C 1
ATOM 625 O O . GLY A 1 75 ? -26.377 3.680 56.846 1.00 21.63 73 GLY A O 1
ATOM 626 N N . VAL A 1 76 ? -28.163 3.043 55.567 1.00 15.09 74 VAL A N 1
ATOM 627 C CA . VAL A 1 76 ? -27.648 3.682 54.315 1.00 14.07 74 VAL A CA 1
ATOM 628 C C . VAL A 1 76 ? -28.270 5.060 54.185 1.00 14.27 74 VAL A C 1
ATOM 629 O O . VAL A 1 76 ? -29.493 5.257 54.396 1.00 13.99 74 VAL A O 1
ATOM 633 N N . LYS A 1 77 ? -27.453 6.067 53.796 1.00 13.21 75 LYS A N 1
ATOM 634 C CA A LYS A 1 77 ? -27.901 7.447 53.560 0.50 13.45 75 LYS A CA 1
ATOM 635 C CA B LYS A 1 77 ? -27.892 7.458 53.577 0.50 13.01 75 LYS A CA 1
ATOM 636 C C . LYS A 1 77 ? -27.727 7.876 52.133 1.00 12.80 75 LYS A C 1
ATOM 637 O O . LYS A 1 77 ? -26.691 7.499 51.458 1.00 13.01 75 LYS A O 1
ATOM 648 N N . TRP A 1 78 ? -28.669 8.696 51.674 1.00 10.94 76 TRP A N 1
ATOM 649 C CA . TRP A 1 78 ? -28.458 9.528 50.474 1.00 11.95 76 TRP A CA 1
ATOM 650 C C . TRP A 1 78 ? -27.360 10.589 50.775 1.00 14.10 76 TRP A C 1
ATOM 651 O O . TRP A 1 78 ? -27.003 10.893 51.960 1.00 14.40 76 TRP A O 1
ATOM 662 N N . SER A 1 79 ? -26.828 11.192 49.696 1.00 12.26 77 SER A N 1
ATOM 663 C CA . SER A 1 79 ? -25.645 12.105 49.883 1.00 12.58 77 SER A CA 1
ATOM 664 C C . SER A 1 79 ? -26.041 13.373 50.629 1.00 14.72 77 SER A C 1
ATOM 665 O O . SER A 1 79 ? -25.111 14.080 51.121 1.00 14.92 77 SER A O 1
ATOM 668 N N . ASP A 1 80 ? -27.311 13.748 50.689 1.00 12.55 78 ASP A N 1
ATOM 669 C CA . ASP A 1 80 ? -27.685 14.950 51.505 1.00 13.20 78 ASP A CA 1
ATOM 670 C C . ASP A 1 80 ? -27.945 14.560 52.962 1.00 13.25 78 ASP A C 1
ATOM 671 O O . ASP A 1 80 ? -28.361 15.475 53.726 1.00 14.85 78 ASP A O 1
ATOM 676 N N . GLY A 1 81 ? -27.813 13.309 53.371 1.00 12.51 79 GLY A N 1
ATOM 677 C CA . GLY A 1 81 ? -27.993 12.869 54.767 1.00 13.89 79 GLY A CA 1
ATOM 678 C C . GLY A 1 81 ? -29.299 12.110 55.004 1.00 13.43 79 GLY A C 1
ATOM 679 O O . GLY A 1 81 ? -29.387 11.517 56.085 1.00 13.38 79 GLY A O 1
ATOM 680 N N . GLU A 1 82 ? -30.304 12.178 54.109 1.00 13.46 80 GLU A N 1
ATOM 681 C CA . GLU A 1 82 ? -31.605 11.504 54.341 1.00 13.03 80 GLU A CA 1
ATOM 682 C C . GLU A 1 82 ? -31.424 9.973 54.283 1.00 13.27 80 GLU A C 1
ATOM 683 O O . GLU A 1 82 ? -30.515 9.457 53.597 1.00 14.04 80 GLU A O 1
ATOM 689 N N . ALA A 1 83 ? -32.250 9.192 55.027 1.00 13.84 81 ALA A N 1
ATOM 690 C CA . ALA A 1 83 ? -32.167 7.723 54.945 1.00 13.44 81 ALA A CA 1
ATOM 691 C C . ALA A 1 83 ? -32.672 7.173 53.590 1.00 12.08 81 ALA A C 1
ATOM 692 O O . ALA A 1 83 ? -33.658 7.680 52.999 1.00 14.67 81 ALA A O 1
ATOM 694 N N . PHE A 1 84 ? -31.916 6.188 53.083 1.00 12.94 82 PHE A N 1
ATOM 695 C CA . PHE A 1 84 ? -32.407 5.326 51.951 1.00 13.36 82 PHE A CA 1
ATOM 696 C C . PHE A 1 84 ? -33.333 4.250 52.502 1.00 13.07 82 PHE A C 1
ATOM 697 O O . PHE A 1 84 ? -32.971 3.480 53.402 1.00 13.14 82 PHE A O 1
ATOM 705 N N . THR A 1 85 ? -34.520 4.083 51.894 1.00 13.20 83 THR A N 1
ATOM 706 C CA . THR A 1 85 ? -35.531 3.131 52.396 1.00 13.35 83 THR A CA 1
ATOM 707 C C . THR A 1 85 ? -36.300 2.419 51.249 1.00 13.97 83 THR A C 1
ATOM 708 O O . THR A 1 85 ? -36.149 2.818 50.059 1.00 13.63 83 THR A O 1
ATOM 712 N N . ALA A 1 86 ? -37.116 1.450 51.603 1.00 13.90 84 ALA A N 1
ATOM 713 C CA . ALA A 1 86 ? -38.054 0.886 50.614 1.00 14.72 84 ALA A CA 1
ATOM 714 C C . ALA A 1 86 ? -38.882 1.939 49.863 1.00 15.77 84 ALA A C 1
ATOM 715 O O . ALA A 1 86 ? -39.252 1.696 48.672 1.00 15.93 84 ALA A O 1
ATOM 717 N N . ASP A 1 87 ? -39.235 3.088 50.469 1.00 14.65 85 ASP A N 1
ATOM 718 C CA . ASP A 1 87 ? -39.996 4.063 49.748 1.00 16.07 85 ASP A CA 1
ATOM 719 C C . ASP A 1 87 ? -39.340 4.537 48.377 1.00 14.66 85 ASP A C 1
ATOM 720 O O . ASP A 1 87 ? -40.048 4.916 47.414 1.00 16.16 85 ASP A O 1
ATOM 725 N N . ASP A 1 88 ? -38.028 4.654 48.422 1.00 14.17 86 ASP A N 1
ATOM 726 C CA . ASP A 1 88 ? -37.258 5.077 47.196 1.00 13.19 86 ASP A CA 1
ATOM 727 C C . ASP A 1 88 ? -37.370 4.007 46.097 1.00 12.65 86 ASP A C 1
ATOM 728 O O . ASP A 1 88 ? -37.486 4.359 44.904 1.00 12.41 86 ASP A O 1
ATOM 733 N N . VAL A 1 89 ? -37.336 2.732 46.448 1.00 13.78 87 VAL A N 1
ATOM 734 C CA . VAL A 1 89 ? -37.410 1.637 45.444 1.00 13.17 87 VAL A CA 1
ATOM 735 C C . VAL A 1 89 ? -38.825 1.628 44.851 1.00 13.18 87 VAL A C 1
ATOM 736 O O . VAL A 1 89 ? -38.997 1.606 43.624 1.00 14.11 87 VAL A O 1
ATOM 740 N N . VAL A 1 90 ? -39.866 1.678 45.726 1.00 13.27 88 VAL A N 1
ATOM 741 C CA . VAL A 1 90 ? -41.314 1.726 45.234 1.00 12.68 88 VAL A CA 1
ATOM 742 C C . VAL A 1 90 ? -41.562 2.939 44.306 1.00 13.68 88 VAL A C 1
ATOM 743 O O . VAL A 1 90 ? -42.121 2.806 43.218 1.00 13.62 88 VAL A O 1
ATOM 747 N N . TYR A 1 91 ? -41.111 4.138 44.668 1.00 12.48 89 TYR A N 1
ATOM 748 C CA . TYR A 1 91 ? -41.278 5.325 43.917 1.00 12.38 89 TYR A CA 1
ATOM 749 C C . TYR A 1 91 ? -40.581 5.120 42.500 1.00 12.99 89 TYR A C 1
ATOM 750 O O . TYR A 1 91 ? -41.187 5.496 41.489 1.00 13.90 89 TYR A O 1
ATOM 759 N N . SER A 1 92 ? -39.311 4.633 42.485 1.00 13.48 90 SER A N 1
ATOM 760 C CA . SER A 1 92 ? -38.565 4.597 41.223 1.00 13.63 90 SER A CA 1
ATOM 761 C C . SER A 1 92 ? -39.249 3.556 40.259 1.00 12.11 90 SER A C 1
ATOM 762 O O . SER A 1 92 ? -39.352 3.877 39.046 1.00 12.27 90 SER A O 1
ATOM 765 N N . PHE A 1 93 ? -39.686 2.383 40.788 1.00 13.67 91 PHE A N 1
ATOM 766 C CA . PHE A 1 93 ? -40.450 1.477 39.854 1.00 13.15 91 PHE A CA 1
ATOM 767 C C . PHE A 1 93 ? -41.782 2.052 39.431 1.00 13.78 91 PHE A C 1
ATOM 768 O O . PHE A 1 93 ? -42.196 1.878 38.216 1.00 14.56 91 PHE A O 1
ATOM 776 N N . ASN A 1 94 ? -42.475 2.736 40.343 1.00 14.32 92 ASN A N 1
ATOM 777 C CA . ASN A 1 94 ? -43.725 3.359 39.851 1.00 14.24 92 ASN A CA 1
ATOM 778 C C . ASN A 1 94 ? -43.509 4.469 38.828 1.00 14.94 92 ASN A C 1
ATOM 779 O O . ASN A 1 94 ? -44.313 4.613 37.848 1.00 14.52 92 ASN A O 1
ATOM 784 N N . LEU A 1 95 ? -42.449 5.250 38.956 1.00 14.38 93 LEU A N 1
ATOM 785 C CA . LEU A 1 95 ? -42.119 6.264 37.960 1.00 13.63 93 LEU A CA 1
ATOM 786 C C . LEU A 1 95 ? -41.870 5.642 36.561 1.00 13.28 93 LEU A C 1
ATOM 787 O O . LEU A 1 95 ? -42.387 6.190 35.516 1.00 13.18 93 LEU A O 1
ATOM 792 N N . VAL A 1 96 ? -41.060 4.553 36.511 1.00 13.72 94 VAL A N 1
ATOM 793 C CA . VAL A 1 96 ? -40.767 3.944 35.175 1.00 13.08 94 VAL A CA 1
ATOM 794 C C . VAL A 1 96 ? -42.031 3.281 34.527 1.00 14.84 94 VAL A C 1
ATOM 795 O O . VAL A 1 96 ? -42.132 3.202 33.286 1.00 14.36 94 VAL A O 1
ATOM 799 N N . LYS A 1 97 ? -42.983 2.831 35.397 1.00 13.62 95 LYS A N 1
ATOM 800 C CA . LYS A 1 97 ? -44.274 2.245 34.877 1.00 14.43 95 LYS A CA 1
ATOM 801 C C . LYS A 1 97 ? -45.152 3.342 34.333 1.00 14.44 95 LYS A C 1
ATOM 802 O O . LYS A 1 97 ? -45.762 3.215 33.264 1.00 17.30 95 LYS A O 1
ATOM 808 N N . GLU A 1 98 ? -45.248 4.465 35.020 1.00 15.25 96 GLU A N 1
ATOM 809 C CA . GLU A 1 98 ? -46.121 5.601 34.630 1.00 16.07 96 GLU A CA 1
ATOM 810 C C . GLU A 1 98 ? -45.557 6.450 33.482 1.00 15.95 96 GLU A C 1
ATOM 811 O O . GLU A 1 98 ? -46.348 7.037 32.682 1.00 16.51 96 GLU A O 1
ATOM 817 N N . LYS A 1 99 ? -44.196 6.583 33.366 1.00 14.30 97 LYS A N 1
ATOM 818 C CA . LYS A 1 99 ? -43.574 7.378 32.287 1.00 15.07 97 LYS A CA 1
ATOM 819 C C . LYS A 1 99 ? -42.692 6.309 31.528 1.00 15.56 97 LYS A C 1
ATOM 820 O O . LYS A 1 99 ? -41.443 6.240 31.738 1.00 13.36 97 LYS A O 1
ATOM 826 N N . PRO A 1 100 ? -43.282 5.434 30.680 1.00 14.54 98 PRO A N 1
ATOM 827 C CA . PRO A 1 100 ? -42.576 4.333 30.047 1.00 14.19 98 PRO A CA 1
ATOM 828 C C . PRO A 1 100 ? -41.431 4.727 29.129 1.00 13.05 98 PRO A C 1
ATOM 829 O O . PRO A 1 100 ? -40.609 3.857 28.817 1.00 12.95 98 PRO A O 1
ATOM 833 N N . GLU A 1 101 ? -41.362 5.991 28.735 1.00 13.30 99 GLU A N 1
ATOM 834 C CA . GLU A 1 101 ? -40.163 6.534 28.045 1.00 12.67 99 GLU A CA 1
ATOM 835 C C . GLU A 1 101 ? -38.879 6.442 28.889 1.00 13.23 99 GLU A C 1
ATOM 836 O O . GLU A 1 101 ? -37.788 6.505 28.284 1.00 13.09 99 GLU A O 1
ATOM 842 N N . LEU A 1 102 ? -39.028 6.199 30.207 1.00 12.62 100 LEU A N 1
ATOM 843 C CA . LEU A 1 102 ? -37.874 6.107 31.131 1.00 11.28 100 LEU A CA 1
ATOM 844 C C . LEU A 1 102 ? -37.494 4.638 31.335 1.00 13.39 100 LEU A C 1
ATOM 845 O O . LEU A 1 102 ? -36.518 4.359 32.030 1.00 13.40 100 LEU A O 1
ATOM 850 N N . ASP A 1 103 ? -38.196 3.674 30.705 1.00 12.41 101 ASP A N 1
ATOM 851 C CA . ASP A 1 103 ? -37.806 2.240 30.738 1.00 15.05 101 ASP A CA 1
ATOM 852 C C . ASP A 1 103 ? -36.748 1.946 29.662 1.00 14.47 101 ASP A C 1
ATOM 853 O O . ASP A 1 103 ? -37.057 1.923 28.428 1.00 14.88 101 ASP A O 1
ATOM 858 N N . GLN A 1 104 ? -35.523 1.687 30.097 1.00 11.82 102 GLN A N 1
ATOM 859 C CA . GLN A 1 104 ? -34.393 1.501 29.128 1.00 12.26 102 GLN A CA 1
ATOM 860 C C . GLN A 1 104 ? -34.081 0.019 28.983 1.00 14.30 102 GLN A C 1
ATOM 861 O O . GLN A 1 104 ? -33.195 -0.390 28.221 1.00 16.18 102 GLN A O 1
ATOM 867 N N . SER A 1 105 ? -34.731 -0.892 29.753 1.00 13.86 103 SER A N 1
ATOM 868 C CA . SER A 1 105 ? -34.369 -2.340 29.746 1.00 14.57 103 SER A CA 1
ATOM 869 C C . SER A 1 105 ? -35.508 -3.360 29.532 1.00 16.33 103 SER A C 1
ATOM 870 O O . SER A 1 105 ? -35.242 -4.598 29.497 1.00 17.51 103 SER A O 1
ATOM 873 N N . GLY A 1 106 ? -36.742 -2.877 29.367 1.00 14.34 104 GLY A N 1
ATOM 874 C CA . GLY A 1 106 ? -37.891 -3.799 29.273 1.00 13.83 104 GLY A CA 1
ATOM 875 C C . GLY A 1 106 ? -38.467 -4.236 30.623 1.00 13.43 104 GLY A C 1
ATOM 876 O O . GLY A 1 106 ? -39.217 -5.226 30.682 1.00 14.24 104 GLY A O 1
ATOM 877 N N . ILE A 1 107 ? -38.170 -3.543 31.732 1.00 12.52 105 ILE A N 1
ATOM 878 C CA . ILE A 1 107 ? -38.680 -4.000 33.001 1.00 12.98 105 ILE A CA 1
ATOM 879 C C . ILE A 1 107 ? -40.226 -3.984 33.002 1.00 12.12 105 ILE A C 1
ATOM 880 O O . ILE A 1 107 ? -40.788 -4.806 33.735 1.00 11.49 105 ILE A O 1
ATOM 885 N N . ASN A 1 108 ? -40.905 -3.079 32.293 1.00 12.68 106 ASN A N 1
ATOM 886 C CA . ASN A 1 108 ? -42.377 -3.008 32.392 1.00 13.55 106 ASN A CA 1
ATOM 887 C C . ASN A 1 108 ? -43.000 -4.277 31.701 1.00 13.33 106 ASN A C 1
ATOM 888 O O . ASN A 1 108 ? -44.239 -4.479 31.952 1.00 17.16 106 ASN A O 1
ATOM 893 N N . SER A 1 109 ? -42.254 -5.066 30.934 1.00 14.67 107 SER A N 1
ATOM 894 C CA . SER A 1 109 ? -42.797 -6.346 30.418 1.00 15.41 107 SER A CA 1
ATOM 895 C C . SER A 1 109 ? -42.868 -7.409 31.560 1.00 16.09 107 SER A C 1
ATOM 896 O O . SER A 1 109 ? -43.655 -8.394 31.427 1.00 18.52 107 SER A O 1
ATOM 899 N N . TRP A 1 110 ? -42.034 -7.259 32.624 1.00 14.88 108 TRP A N 1
ATOM 900 C CA . TRP A 1 110 ? -41.901 -8.300 33.614 1.00 15.95 108 TRP A CA 1
ATOM 901 C C . TRP A 1 110 ? -42.540 -7.935 34.924 1.00 15.17 108 TRP A C 1
ATOM 902 O O . TRP A 1 110 ? -43.154 -8.832 35.547 1.00 17.50 108 TRP A O 1
ATOM 913 N N . VAL A 1 111 ? -42.388 -6.716 35.407 1.00 14.48 109 VAL A N 1
ATOM 914 C CA . VAL A 1 111 ? -42.953 -6.291 36.734 1.00 14.96 109 VAL A CA 1
ATOM 915 C C . VAL A 1 111 ? -44.265 -5.539 36.616 1.00 15.93 109 VAL A C 1
ATOM 916 O O . VAL A 1 111 ? -44.336 -4.428 36.053 1.00 17.77 109 VAL A O 1
ATOM 920 N N . THR A 1 112 ? -45.298 -6.102 37.227 1.00 18.74 110 THR A N 1
ATOM 921 C CA . THR A 1 112 ? -46.667 -5.492 37.107 1.00 20.91 110 THR A CA 1
ATOM 922 C C . THR A 1 112 ? -46.929 -4.566 38.266 1.00 22.33 110 THR A C 1
ATOM 923 O O . THR A 1 112 ? -47.798 -3.668 38.183 1.00 25.02 110 THR A O 1
ATOM 927 N N . GLY A 1 113 ? -46.308 -4.852 39.415 1.00 20.66 111 GLY A N 1
ATOM 928 C CA . GLY A 1 113 ? -46.490 -4.006 40.580 1.00 20.56 111 GLY A CA 1
ATOM 929 C C . GLY A 1 113 ? -45.458 -4.152 41.680 1.00 19.70 111 GLY A C 1
ATOM 930 O O . GLY A 1 113 ? -44.713 -5.143 41.723 1.00 18.79 111 GLY A O 1
ATOM 931 N N . VAL A 1 114 ? -45.388 -3.144 42.532 1.00 19.53 112 VAL A N 1
ATOM 932 C CA A VAL A 1 114 ? -44.342 -3.087 43.542 0.62 21.67 112 VAL A CA 1
ATOM 933 C CA B VAL A 1 114 ? -44.353 -3.080 43.564 0.38 20.77 112 VAL A CA 1
ATOM 934 C C . VAL A 1 114 ? -45.011 -2.664 44.861 1.00 23.64 112 VAL A C 1
ATOM 935 O O . VAL A 1 114 ? -45.776 -1.694 44.886 1.00 30.23 112 VAL A O 1
ATOM 942 N N . GLU A 1 115 ? -44.769 -3.411 45.941 1.00 22.25 113 GLU A N 1
ATOM 943 C CA . GLU A 1 115 ? -45.488 -3.165 47.256 1.00 23.54 113 GLU A CA 1
ATOM 944 C C . GLU A 1 115 ? -44.408 -2.872 48.296 1.00 20.88 113 GLU A C 1
ATOM 945 O O . GLU A 1 115 ? -43.432 -3.636 48.423 1.00 22.33 113 GLU A O 1
ATOM 951 N N . LYS A 1 116 ? -44.628 -1.828 49.087 1.00 20.02 114 LYS A N 1
ATOM 952 C CA . LYS A 1 116 ? -43.853 -1.741 50.308 1.00 19.09 114 LYS A CA 1
ATOM 953 C C . LYS A 1 116 ? -44.373 -2.694 51.421 1.00 22.00 114 LYS A C 1
ATOM 954 O O . LYS A 1 116 ? -45.541 -2.475 51.853 1.00 24.54 114 LYS A O 1
ATOM 960 N N . VAL A 1 117 ? -43.580 -3.648 51.934 1.00 19.76 115 VAL A N 1
ATOM 961 C CA . VAL A 1 117 ? -43.926 -4.498 53.096 1.00 22.35 115 VAL A CA 1
ATOM 962 C C . VAL A 1 117 ? -43.644 -3.728 54.425 1.00 24.52 115 VAL A C 1
ATOM 963 O O . VAL A 1 117 ? -44.484 -3.739 55.376 1.00 24.27 115 VAL A O 1
ATOM 967 N N . ASN A 1 118 ? -42.536 -2.990 54.486 1.00 18.60 116 ASN A N 1
ATOM 968 C CA . ASN A 1 118 ? -42.168 -2.168 55.638 1.00 17.41 116 ASN A CA 1
ATOM 969 C C . ASN A 1 118 ? -40.965 -1.321 55.148 1.00 19.29 116 ASN A C 1
ATOM 970 O O . ASN A 1 118 ? -40.666 -1.381 53.937 1.00 17.49 116 ASN A O 1
ATOM 975 N N . ASP A 1 119 ? -40.287 -0.524 56.013 1.00 18.15 117 ASP A N 1
ATOM 976 C CA . ASP A 1 119 ? -39.280 0.392 55.492 1.00 16.98 117 ASP A CA 1
ATOM 977 C C . ASP A 1 119 ? -38.103 -0.334 54.871 1.00 17.48 117 ASP A C 1
ATOM 978 O O . ASP A 1 119 ? -37.322 0.346 54.145 1.00 15.80 117 ASP A O 1
ATOM 983 N N . TYR A 1 120 ? -37.909 -1.615 55.190 1.00 15.30 118 TYR A N 1
ATOM 984 C CA . TYR A 1 120 ? -36.719 -2.374 54.707 1.00 15.00 118 TYR A CA 1
ATOM 985 C C . TYR A 1 120 ? -37.035 -3.610 53.906 1.00 15.59 118 TYR A C 1
ATOM 986 O O . TYR A 1 120 ? -36.197 -4.462 53.735 1.00 15.33 118 TYR A O 1
ATOM 995 N N . GLN A 1 121 ? -38.266 -3.689 53.365 1.00 15.06 119 GLN A N 1
ATOM 996 C CA . GLN A 1 121 ? -38.613 -4.832 52.500 1.00 17.79 119 GLN A CA 1
ATOM 997 C C . GLN A 1 121 ? -39.611 -4.452 51.435 1.00 16.38 119 GLN A C 1
ATOM 998 O O . GLN A 1 121 ? -40.617 -3.782 51.744 1.00 17.03 119 GLN A O 1
ATOM 1004 N N . VAL A 1 122 ? -39.344 -4.911 50.194 1.00 16.30 120 VAL A N 1
ATOM 1005 C CA . VAL A 1 122 ? -40.151 -4.524 48.988 1.00 16.67 120 VAL A CA 1
ATOM 1006 C C . VAL A 1 122 ? -40.518 -5.850 48.290 1.00 17.23 120 VAL A C 1
ATOM 1007 O O . VAL A 1 122 ? -39.655 -6.696 48.100 1.00 20.54 120 VAL A O 1
ATOM 1011 N N . LYS A 1 123 ? -41.778 -5.961 47.841 1.00 15.56 121 LYS A N 1
ATOM 1012 C CA . LYS A 1 123 ? -42.254 -7.103 47.105 1.00 17.22 121 LYS A CA 1
ATOM 1013 C C . LYS A 1 123 ? -42.585 -6.721 45.675 1.00 15.28 121 LYS A C 1
ATOM 1014 O O . LYS A 1 123 ? -43.338 -5.725 45.451 1.00 18.96 121 LYS A O 1
ATOM 1020 N N . PHE A 1 124 ? -42.076 -7.535 44.736 1.00 14.36 122 PHE A N 1
ATOM 1021 C CA . PHE A 1 124 ? -42.331 -7.300 43.276 1.00 14.41 122 PHE A CA 1
ATOM 1022 C C . PHE A 1 124 ? -43.259 -8.405 42.797 1.00 15.00 122 PHE A C 1
ATOM 1023 O O . PHE A 1 124 ? -42.975 -9.559 43.048 1.00 17.17 122 PHE A O 1
ATOM 1031 N N . ARG A 1 125 ? -44.316 -8.042 42.071 1.00 15.53 123 ARG A N 1
ATOM 1032 C CA . ARG A 1 125 ? -45.174 -9.074 41.434 1.00 16.53 123 ARG A CA 1
ATOM 1033 C C . ARG A 1 125 ? -44.881 -9.095 39.935 1.00 16.21 123 ARG A C 1
ATOM 1034 O O . ARG A 1 125 ? -44.691 -8.033 39.318 1.00 16.58 123 ARG A O 1
ATOM 1042 N N . LEU A 1 126 ? -44.965 -10.283 39.325 1.00 15.06 124 LEU A N 1
ATOM 1043 C CA . LEU A 1 126 ? -44.595 -10.523 37.959 1.00 16.49 124 LEU A CA 1
ATOM 1044 C C . LEU A 1 126 ? -45.750 -10.798 36.980 1.00 17.07 124 LEU A C 1
ATOM 1045 O O . LEU A 1 126 ? -46.750 -11.404 37.400 1.00 17.85 124 LEU A O 1
ATOM 1050 N N . SER A 1 127 ? -45.539 -10.450 35.716 1.00 16.07 125 SER A N 1
ATOM 1051 C CA . SER A 1 127 ? -46.505 -10.827 34.633 1.00 16.93 125 SER A CA 1
ATOM 1052 C C . SER A 1 127 ? -46.433 -12.292 34.262 1.00 19.46 125 SER A C 1
ATOM 1053 O O . SER A 1 127 ? -47.452 -12.847 33.722 1.00 21.70 125 SER A O 1
ATOM 1056 N N . GLU A 1 128 ? -45.275 -12.910 34.472 1.00 18.24 126 GLU A N 1
ATOM 1057 C CA . GLU A 1 128 ? -44.949 -14.241 33.997 1.00 20.04 126 GLU A CA 1
ATOM 1058 C C . GLU A 1 128 ? -43.743 -14.782 34.838 1.00 19.69 126 GLU A C 1
ATOM 1059 O O . GLU A 1 128 ? -42.914 -14.017 35.320 1.00 18.55 126 GLU A O 1
ATOM 1065 N N . ALA A 1 129 ? -43.662 -16.112 35.015 1.00 16.67 127 ALA A N 1
ATOM 1066 C CA . ALA A 1 129 ? -42.588 -16.702 35.850 1.00 14.65 127 ALA A CA 1
ATOM 1067 C C . ALA A 1 129 ? -41.230 -16.373 35.231 1.00 16.52 127 ALA A C 1
ATOM 1068 O O . ALA A 1 129 ? -41.069 -16.453 34.022 1.00 15.73 127 ALA A O 1
ATOM 1070 N N . ASN A 1 130 ? -40.279 -15.990 36.127 1.00 13.90 128 ASN A N 1
ATOM 1071 C CA . ASN A 1 130 ? -38.926 -15.641 35.627 1.00 14.77 128 ASN A CA 1
ATOM 1072 C C . ASN A 1 130 ? -37.905 -15.794 36.760 1.00 14.88 128 ASN A C 1
ATOM 1073 O O . ASN A 1 130 ? -37.809 -14.903 37.614 1.00 15.97 128 ASN A O 1
ATOM 1078 N N . SER A 1 131 ? -37.136 -16.881 36.714 1.00 14.59 129 SER A N 1
ATOM 1079 C CA . SER A 1 131 ? -36.144 -17.181 37.798 1.00 17.60 129 SER A CA 1
ATOM 1080 C C . SER A 1 131 ? -34.973 -16.208 37.678 1.00 17.57 129 SER A C 1
ATOM 1081 O O . SER A 1 131 ? -34.160 -16.153 38.613 1.00 20.10 129 SER A O 1
ATOM 1084 N N . ASN A 1 132 ? -34.883 -15.429 36.576 1.00 15.70 130 ASN A N 1
ATOM 1085 C CA . ASN A 1 132 ? -33.734 -14.473 36.369 1.00 15.75 130 ASN A CA 1
ATOM 1086 C C . ASN A 1 132 ? -34.170 -13.048 36.764 1.00 15.19 130 ASN A C 1
ATOM 1087 O O . ASN A 1 132 ? -33.467 -12.057 36.527 1.00 15.70 130 ASN A O 1
ATOM 1092 N N . VAL A 1 133 ? -35.399 -12.880 37.265 1.00 12.56 131 VAL A N 1
ATOM 1093 C CA . VAL A 1 133 ? -35.957 -11.537 37.510 1.00 14.52 131 VAL A CA 1
ATOM 1094 C C . VAL A 1 133 ? -35.079 -10.695 38.492 1.00 12.47 131 VAL A C 1
ATOM 1095 O O . VAL A 1 133 ? -35.073 -9.503 38.358 1.00 13.49 131 VAL A O 1
ATOM 1099 N N . PRO A 1 134 ? -34.352 -11.304 39.467 1.00 12.92 132 PRO A N 1
ATOM 1100 C CA . PRO A 1 134 ? -33.587 -10.362 40.291 1.00 12.61 132 PRO A CA 1
ATOM 1101 C C . PRO A 1 134 ? -32.514 -9.645 39.454 1.00 13.36 132 PRO A C 1
ATOM 1102 O O . PRO A 1 134 ? -32.212 -8.454 39.793 1.00 12.06 132 PRO A O 1
ATOM 1106 N N . TYR A 1 135 ? -31.958 -10.290 38.456 1.00 11.69 133 TYR A N 1
ATOM 1107 C CA . TYR A 1 135 ? -30.990 -9.630 37.572 1.00 14.09 133 TYR A CA 1
ATOM 1108 C C . TYR A 1 135 ? -31.630 -8.472 36.770 1.00 14.46 133 TYR A C 1
ATOM 1109 O O . TYR A 1 135 ? -31.054 -7.356 36.608 1.00 15.55 133 TYR A O 1
ATOM 1118 N N . GLU A 1 136 ? -32.818 -8.715 36.221 1.00 12.65 134 GLU A N 1
ATOM 1119 C CA . GLU A 1 136 ? -33.595 -7.620 35.575 1.00 13.48 134 GLU A CA 1
ATOM 1120 C C . GLU A 1 136 ? -33.930 -6.455 36.482 1.00 11.08 134 GLU A C 1
ATOM 1121 O O . GLU A 1 136 ? -33.784 -5.286 36.085 1.00 13.36 134 GLU A O 1
ATOM 1127 N N . ILE A 1 137 ? -34.367 -6.756 37.694 1.00 11.87 135 ILE A N 1
ATOM 1128 C CA . ILE A 1 137 ? -34.739 -5.673 38.654 1.00 11.75 135 ILE A CA 1
ATOM 1129 C C . ILE A 1 137 ? -33.451 -4.800 38.989 1.00 12.02 135 ILE A C 1
ATOM 1130 O O . ILE A 1 137 ? -33.585 -3.546 39.118 1.00 11.87 135 ILE A O 1
ATOM 1135 N N . ALA A 1 138 ? -32.269 -5.446 39.077 1.00 12.98 136 ALA A N 1
ATOM 1136 C CA . ALA A 1 138 ? -31.075 -4.708 39.472 1.00 13.83 136 ALA A CA 1
ATOM 1137 C C . ALA A 1 138 ? -30.653 -3.705 38.379 1.00 13.56 136 ALA A C 1
ATOM 1138 O O . ALA A 1 138 ? -29.927 -2.719 38.721 1.00 15.02 136 ALA A O 1
ATOM 1140 N N . LYS A 1 139 ? -31.178 -3.778 37.147 1.00 11.11 137 LYS A N 1
ATOM 1141 C CA . LYS A 1 139 ? -30.841 -2.809 36.102 1.00 12.20 137 LYS A CA 1
ATOM 1142 C C . LYS A 1 139 ? -31.471 -1.458 36.352 1.00 11.52 137 LYS A C 1
ATOM 1143 O O . LYS A 1 139 ? -31.040 -0.425 35.715 1.00 13.00 137 LYS A O 1
ATOM 1149 N N . VAL A 1 140 ? -32.617 -1.343 37.070 1.00 12.14 138 VAL A N 1
ATOM 1150 C CA . VAL A 1 140 ? -33.434 -0.135 37.090 1.00 11.56 138 VAL A CA 1
ATOM 1151 C C . VAL A 1 140 ? -32.814 0.831 38.106 1.00 11.89 138 VAL A C 1
ATOM 1152 O O . VAL A 1 140 ? -32.616 0.487 39.273 1.00 11.91 138 VAL A O 1
ATOM 1156 N N . PRO A 1 141 ? -32.518 2.073 37.687 1.00 12.09 139 PRO A N 1
ATOM 1157 C CA . PRO A 1 141 ? -31.913 3.066 38.689 1.00 11.80 139 PRO A CA 1
ATOM 1158 C C . PRO A 1 141 ? -32.955 3.347 39.834 1.00 12.05 139 PRO A C 1
ATOM 1159 O O . PRO A 1 141 ? -34.146 3.554 39.588 1.00 12.09 139 PRO A O 1
ATOM 1163 N N . VAL A 1 142 ? -32.420 3.440 41.074 1.00 12.60 140 VAL A N 1
ATOM 1164 C CA . VAL A 1 142 ? -33.240 3.896 42.202 1.00 12.16 140 VAL A CA 1
ATOM 1165 C C . VAL A 1 142 ? -32.761 5.330 42.600 1.00 11.80 140 VAL A C 1
ATOM 1166 O O . VAL A 1 142 ? -31.569 5.540 42.929 1.00 12.92 140 VAL A O 1
ATOM 1170 N N . VAL A 1 143 ? -33.718 6.259 42.515 1.00 11.71 141 VAL A N 1
ATOM 1171 C CA . VAL A 1 143 ? -33.457 7.647 42.836 1.00 11.10 141 VAL A CA 1
ATOM 1172 C C . VAL A 1 143 ? -34.218 8.080 44.133 1.00 12.49 141 VAL A C 1
ATOM 1173 O O . VAL A 1 143 ? -35.181 7.364 44.586 1.00 13.15 141 VAL A O 1
ATOM 1177 N N . PRO A 1 144 ? -33.845 9.230 44.740 1.00 12.11 142 PRO A N 1
ATOM 1178 C CA . PRO A 1 144 ? -34.485 9.617 46.038 1.00 11.86 142 PRO A CA 1
ATOM 1179 C C . PRO A 1 144 ? -35.892 10.213 45.803 1.00 11.92 142 PRO A C 1
ATOM 1180 O O . PRO A 1 144 ? -36.041 11.322 45.219 1.00 12.88 142 PRO A O 1
ATOM 1184 N N . LYS A 1 145 ? -36.900 9.540 46.357 1.00 13.39 143 LYS A N 1
ATOM 1185 C CA . LYS A 1 145 ? -38.283 10.027 46.324 1.00 13.63 143 LYS A CA 1
ATOM 1186 C C . LYS A 1 145 ? -38.424 11.523 46.813 1.00 14.43 143 LYS A C 1
ATOM 1187 O O . LYS A 1 145 ? -39.171 12.347 46.230 1.00 13.45 143 LYS A O 1
ATOM 1193 N N . HIS A 1 146 ? -37.683 11.822 47.885 1.00 14.25 144 HIS A N 1
ATOM 1194 C CA . HIS A 1 146 ? -37.815 13.167 48.476 1.00 14.48 144 HIS A CA 1
ATOM 1195 C C . HIS A 1 146 ? -37.382 14.289 47.573 1.00 17.04 144 HIS A C 1
ATOM 1196 O O . HIS A 1 146 ? -37.793 15.386 47.793 1.00 16.86 144 HIS A O 1
ATOM 1203 N N . VAL A 1 147 ? -36.544 14.030 46.570 1.00 14.13 145 VAL A N 1
ATOM 1204 C CA . VAL A 1 147 ? -36.244 15.033 45.525 1.00 13.75 145 VAL A CA 1
ATOM 1205 C C . VAL A 1 147 ? -37.157 14.838 44.312 1.00 12.98 145 VAL A C 1
ATOM 1206 O O . VAL A 1 147 ? -37.825 15.815 43.871 1.00 13.99 145 VAL A O 1
ATOM 1210 N N . TRP A 1 148 ? -37.173 13.634 43.712 1.00 12.81 146 TRP A N 1
ATOM 1211 C CA . TRP A 1 148 ? -37.780 13.435 42.377 1.00 13.99 146 TRP A CA 1
ATOM 1212 C C . TRP A 1 148 ? -39.320 13.559 42.373 1.00 14.32 146 TRP A C 1
ATOM 1213 O O . TRP A 1 148 ? -39.903 13.965 41.328 1.00 14.80 146 TRP A O 1
ATOM 1224 N N . SER A 1 149 ? -39.954 13.166 43.487 1.00 15.31 147 SER A N 1
ATOM 1225 C CA . SER A 1 149 ? -41.453 13.306 43.541 1.00 14.14 147 SER A CA 1
ATOM 1226 C C . SER A 1 149 ? -41.924 14.768 43.485 1.00 16.59 147 SER A C 1
ATOM 1227 O O . SER A 1 149 ? -43.133 14.991 43.197 1.00 17.84 147 SER A O 1
ATOM 1230 N N . LYS A 1 150 ? -41.019 15.745 43.578 1.00 15.89 148 LYS A N 1
ATOM 1231 C CA . LYS A 1 150 ? -41.386 17.211 43.559 1.00 18.75 148 LYS A CA 1
ATOM 1232 C C . LYS A 1 150 ? -41.023 17.856 42.227 1.00 22.99 148 LYS A C 1
ATOM 1233 O O . LYS A 1 150 ? -41.275 19.062 42.017 1.00 30.85 148 LYS A O 1
ATOM 1239 N N . VAL A 1 151 ? -40.377 17.094 41.356 1.00 22.63 149 VAL A N 1
ATOM 1240 C CA . VAL A 1 151 ? -39.973 17.631 40.063 1.00 24.83 149 VAL A CA 1
ATOM 1241 C C . VAL A 1 151 ? -41.194 17.628 39.140 1.00 26.34 149 VAL A C 1
ATOM 1242 O O . VAL A 1 151 ? -41.801 16.556 38.887 1.00 25.45 149 VAL A O 1
ATOM 1246 N N . LYS A 1 152 ? -41.388 18.785 38.483 1.00 33.99 150 LYS A N 1
ATOM 1247 C CA . LYS A 1 152 ? -42.468 18.982 37.487 1.00 38.13 150 LYS A CA 1
ATOM 1248 C C . LYS A 1 152 ? -42.508 17.881 36.440 1.00 34.86 150 LYS A C 1
ATOM 1249 O O . LYS A 1 152 ? -43.553 17.337 36.170 1.00 35.79 150 LYS A O 1
ATOM 1255 N N . ASP A 1 153 ? -41.348 17.523 35.868 1.00 29.54 151 ASP A N 1
ATOM 1256 C CA . ASP A 1 153 ? -41.369 16.526 34.797 1.00 24.06 151 ASP A CA 1
ATOM 1257 C C . ASP A 1 153 ? -40.060 15.719 34.778 1.00 23.62 151 ASP A C 1
ATOM 1258 O O . ASP A 1 153 ? -39.079 16.135 34.159 1.00 21.15 151 ASP A O 1
ATOM 1263 N N . PRO A 1 154 ? -40.055 14.518 35.434 1.00 18.94 152 PRO A N 1
ATOM 1264 C CA . PRO A 1 154 ? -38.810 13.758 35.518 1.00 18.35 152 PRO A CA 1
ATOM 1265 C C . PRO A 1 154 ? -38.270 13.403 34.151 1.00 17.61 152 PRO A C 1
ATOM 1266 O O . PRO A 1 154 ? -37.069 13.153 34.042 1.00 20.27 152 PRO A O 1
ATOM 1270 N N A SER A 1 155 ? -39.114 13.345 33.107 0.37 17.92 153 SER A N 1
ATOM 1271 N N B SER A 1 155 ? -39.098 13.296 33.100 0.63 19.62 153 SER A N 1
ATOM 1272 C CA A SER A 1 155 ? -38.652 12.975 31.753 0.37 17.40 153 SER A CA 1
ATOM 1273 C CA B SER A 1 155 ? -38.517 12.857 31.822 0.63 19.46 153 SER A CA 1
ATOM 1274 C C A SER A 1 155 ? -37.754 14.013 31.085 0.37 18.15 153 SER A C 1
ATOM 1275 C C B SER A 1 155 ? -37.744 14.001 31.078 0.63 19.84 153 SER A C 1
ATOM 1276 O O A SER A 1 155 ? -37.013 13.701 30.127 0.37 19.96 153 SER A O 1
ATOM 1277 O O B SER A 1 155 ? -37.068 13.747 30.054 0.63 22.49 153 SER A O 1
ATOM 1282 N N . THR A 1 156 ? -37.844 15.252 31.573 1.00 18.13 154 THR A N 1
ATOM 1283 C CA . THR A 1 156 ? -37.022 16.373 31.029 1.00 18.92 154 THR A CA 1
ATOM 1284 C C . THR A 1 156 ? -36.044 16.948 32.062 1.00 20.34 154 THR A C 1
ATOM 1285 O O . THR A 1 156 ? -35.328 17.903 31.781 1.00 23.20 154 THR A O 1
ATOM 1289 N N . PHE A 1 157 ? -36.008 16.396 33.259 1.00 16.67 155 PHE A N 1
ATOM 1290 C CA . PHE A 1 157 ? -35.179 16.946 34.370 1.00 15.67 155 PHE A CA 1
ATOM 1291 C C . PHE A 1 157 ? -33.716 16.563 34.129 1.00 16.47 155 PHE A C 1
ATOM 1292 O O . PHE A 1 157 ? -33.416 15.37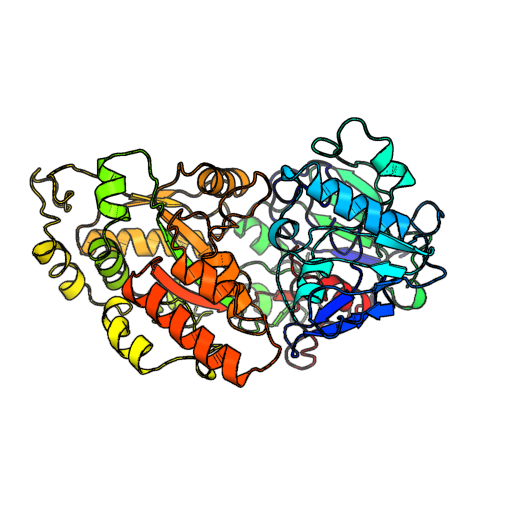5 33.947 1.00 17.10 155 PHE A O 1
ATOM 1300 N N . THR A 1 158 ? -32.822 17.591 34.169 1.00 14.53 156 THR A N 1
ATOM 1301 C CA . THR A 1 158 ? -31.402 17.283 33.855 1.00 16.18 156 THR A CA 1
ATOM 1302 C C . THR A 1 158 ? -30.579 16.939 35.117 1.00 14.93 156 THR A C 1
ATOM 1303 O O . THR A 1 158 ? -29.420 16.527 35.033 1.00 14.60 156 THR A O 1
ATOM 1307 N N . ASN A 1 159 ? -31.211 17.055 36.312 1.00 12.63 157 ASN A N 1
ATOM 1308 C CA . ASN A 1 159 ? -30.555 16.661 37.553 1.00 13.97 157 ASN A CA 1
ATOM 1309 C C . ASN A 1 159 ? -29.102 17.184 37.675 1.00 12.77 157 ASN A C 1
ATOM 1310 O O . ASN A 1 159 ? -28.124 16.401 37.932 1.00 13.95 157 ASN A O 1
ATOM 1315 N N . GLU A 1 160 ? -28.940 18.525 37.529 1.00 15.04 158 GLU A N 1
ATOM 1316 C CA . GLU A 1 160 ? -27.611 19.151 37.497 1.00 17.20 158 GLU A CA 1
ATOM 1317 C C . GLU A 1 160 ? -26.797 19.083 38.801 1.00 14.76 158 GLU A C 1
ATOM 1318 O O . GLU A 1 160 ? -25.572 19.076 38.761 1.00 18.02 158 GLU A O 1
ATOM 1324 N N . ASN A 1 161 ? -27.507 18.963 39.924 1.00 16.51 159 ASN A N 1
ATOM 1325 C CA . ASN A 1 161 ? -26.895 18.909 41.279 1.00 17.38 159 ASN A CA 1
ATOM 1326 C C . ASN A 1 161 ? -27.369 17.618 42.034 1.00 15.67 159 ASN A C 1
ATOM 1327 O O . ASN A 1 161 ? -28.286 17.671 42.927 1.00 16.99 159 ASN A O 1
ATOM 1332 N N . PRO A 1 162 ? -26.860 16.490 41.673 1.00 14.65 160 PRO A N 1
ATOM 1333 C CA . PRO A 1 162 ? -27.514 15.233 42.039 1.00 14.75 160 PRO A CA 1
ATOM 1334 C C . PRO A 1 162 ? -27.414 14.871 43.499 1.00 16.26 160 PRO A C 1
ATOM 1335 O O . PRO A 1 162 ? -26.356 15.126 44.149 1.00 18.16 160 PRO A O 1
ATOM 1339 N N . VAL A 1 163 ? -28.448 14.187 44.000 1.00 13.60 161 VAL A N 1
ATOM 1340 C CA . VAL A 1 163 ? -28.441 13.604 45.357 1.00 12.71 161 VAL A CA 1
ATOM 1341 C C . VAL A 1 163 ? -28.386 12.105 45.073 1.00 12.31 161 VAL A C 1
ATOM 1342 O O . VAL A 1 163 ? -29.346 11.607 44.370 1.00 13.90 161 VAL A O 1
ATOM 1346 N N . GLY A 1 164 ? -27.354 11.413 45.535 1.00 12.02 162 GLY A N 1
ATOM 1347 C CA . GLY A 1 164 ? -27.142 10.004 45.118 1.00 11.10 162 GLY A CA 1
ATOM 1348 C C . GLY A 1 164 ? -26.764 9.083 46.278 1.00 10.92 162 GLY A C 1
ATOM 1349 O O . GLY A 1 164 ? -26.467 9.558 47.411 1.00 12.18 162 GLY A O 1
ATOM 1350 N N . SER A 1 165 ? -26.761 7.766 45.985 1.00 11.69 163 SER A N 1
ATOM 1351 C CA . SER A 1 165 ? -26.428 6.741 46.923 1.00 11.74 163 SER A CA 1
ATOM 1352 C C . SER A 1 165 ? -25.038 6.149 46.770 1.00 12.70 163 SER A C 1
ATOM 1353 O O . SER A 1 165 ? -24.521 5.477 47.671 1.00 13.76 163 SER A O 1
ATOM 1356 N N . GLY A 1 166 ? -24.402 6.397 45.612 1.00 11.53 164 GLY A N 1
ATOM 1357 C CA . GLY A 1 166 ? -23.171 5.702 45.222 1.00 10.43 164 GLY A CA 1
ATOM 1358 C C . GLY A 1 166 ? -21.910 6.456 45.692 1.00 10.68 164 GLY A C 1
ATOM 1359 O O . GLY A 1 166 ? -22.057 7.508 46.444 1.00 10.12 164 GLY A O 1
ATOM 1360 N N . PRO A 1 167 ? -20.724 5.940 45.262 1.00 11.46 165 PRO A N 1
ATOM 1361 C CA . PRO A 1 167 ? -19.453 6.449 45.820 1.00 10.84 165 PRO A CA 1
ATOM 1362 C C . PRO A 1 167 ? -19.127 7.886 45.412 1.00 11.25 165 PRO A C 1
ATOM 1363 O O . PRO A 1 167 ? -18.360 8.586 46.185 1.00 11.83 165 PRO A O 1
ATOM 1367 N N . PHE A 1 168 ? -19.569 8.354 44.238 1.00 9.92 166 PHE A N 1
ATOM 1368 C CA . PHE A 1 168 ? -19.116 9.701 43.722 1.00 11.49 166 PHE A CA 1
ATOM 1369 C C . PHE A 1 168 ? -20.250 10.601 43.314 1.00 12.61 166 PHE A C 1
ATOM 1370 O O . PHE A 1 168 ? -20.804 10.413 42.200 1.00 13.55 166 PHE A O 1
ATOM 1378 N N . THR A 1 169 ? -20.748 11.389 44.258 1.00 11.63 167 THR A N 1
ATOM 1379 C CA . THR A 1 169 ? -21.891 12.260 43.999 1.00 11.56 167 THR A CA 1
ATOM 1380 C C . THR A 1 169 ? -21.657 13.759 43.860 1.00 11.99 167 THR A C 1
ATOM 1381 O O . THR A 1 169 ? -22.620 14.486 43.477 1.00 14.41 167 THR A O 1
ATOM 1385 N N . VAL A 1 170 ? -20.452 14.218 44.193 1.00 13.76 168 VAL A N 1
ATOM 1386 C CA . VAL A 1 170 ? -20.252 15.679 44.312 1.00 13.28 168 VAL A CA 1
ATOM 1387 C C . VAL A 1 170 ? -19.709 16.206 42.951 1.00 14.44 168 VAL A C 1
ATOM 1388 O O . VAL A 1 170 ? -18.678 15.717 42.467 1.00 15.51 168 VAL A O 1
ATOM 1392 N N . ILE A 1 171 ? -20.343 17.200 42.365 1.00 14.95 169 ILE A N 1
ATOM 1393 C CA . ILE A 1 171 ? -19.826 17.749 41.110 1.00 14.62 169 ILE A CA 1
ATOM 1394 C C . ILE A 1 171 ? -18.880 18.891 41.435 1.00 14.33 169 ILE A C 1
ATOM 1395 O O . ILE A 1 171 ? -19.314 20.039 41.617 1.00 18.39 169 ILE A O 1
ATOM 1400 N N . ASP A 1 172 ? -17.615 18.520 41.534 1.00 14.42 170 ASP A N 1
ATOM 1401 C CA . ASP A 1 172 ? -16.512 19.369 42.103 1.00 16.89 170 ASP A CA 1
ATOM 1402 C C . ASP A 1 172 ? -16.197 20.439 41.066 1.00 16.42 170 ASP A C 1
ATOM 1403 O O . ASP A 1 172 ? -16.119 21.686 41.377 1.00 18.37 170 ASP A O 1
ATOM 1408 N N . THR A 1 173 ? -16.083 20.009 39.801 1.00 14.96 171 THR A N 1
ATOM 1409 C CA . THR A 1 173 ? -15.806 20.926 38.633 1.00 15.15 171 THR A CA 1
ATOM 1410 C C . THR A 1 173 ? -16.685 20.457 37.486 1.00 13.98 171 THR A C 1
ATOM 1411 O O . THR A 1 173 ? -16.748 19.225 37.244 1.00 14.40 171 THR A O 1
ATOM 1415 N N . PHE A 1 174 ? -17.255 21.418 36.759 1.00 15.02 172 PHE A N 1
ATOM 1416 C CA . PHE A 1 174 ? -17.950 21.068 35.506 1.00 14.80 172 PHE A CA 1
ATOM 1417 C C . PHE A 1 174 ? -17.636 22.113 34.444 1.00 14.05 172 PHE A C 1
ATOM 1418 O O . PHE A 1 174 ? -17.928 23.293 34.680 1.00 18.06 172 PHE A O 1
ATOM 1426 N N . THR A 1 175 ? -17.058 21.661 33.324 1.00 14.79 173 THR A N 1
ATOM 1427 C CA . THR A 1 175 ? -16.892 22.552 32.164 1.00 16.59 173 THR A CA 1
ATOM 1428 C C . THR A 1 175 ? -17.184 21.710 30.906 1.00 18.82 173 THR A C 1
ATOM 1429 O O . THR A 1 175 ? -17.232 20.484 31.012 1.00 16.69 173 THR A O 1
ATOM 1433 N N . PRO A 1 176 ? -17.283 22.326 29.748 1.00 17.89 174 PRO A N 1
ATOM 1434 C CA . PRO A 1 176 ? -17.659 21.436 28.588 1.00 17.93 174 PRO A CA 1
ATOM 1435 C C . PRO A 1 176 ? -16.507 20.521 28.137 1.00 15.22 174 PRO A C 1
ATOM 1436 O O . PRO A 1 176 ? -16.800 19.583 27.360 1.00 13.21 174 PRO A O 1
ATOM 1440 N N . GLN A 1 177 ? -15.271 20.738 28.604 1.00 15.27 175 GLN A N 1
ATOM 1441 C CA . GLN A 1 177 ? -14.133 19.941 28.217 1.00 14.90 175 GLN A CA 1
ATOM 1442 C C . GLN A 1 177 ? -13.615 18.985 29.326 1.00 11.83 175 GLN A C 1
ATOM 1443 O O . GLN A 1 177 ? -12.682 18.178 29.069 1.00 13.81 175 GLN A O 1
ATOM 1449 N N . LEU A 1 178 ? -14.174 19.126 30.521 1.00 11.97 176 LEU A N 1
ATOM 1450 C CA . LEU A 1 178 ? -13.626 18.317 31.662 1.00 11.88 176 LEU A CA 1
ATOM 1451 C C . LEU A 1 178 ? -14.607 18.406 32.817 1.00 11.74 176 LEU A C 1
ATOM 1452 O O . LEU A 1 178 ? -15.001 19.530 33.142 1.00 12.23 176 LEU A O 1
ATOM 1457 N N . TYR A 1 179 ? -14.930 17.288 33.459 1.00 11.37 177 TYR A N 1
ATOM 1458 C CA . TYR A 1 179 ? -15.597 17.412 34.774 1.00 12.06 177 TYR A CA 1
ATOM 1459 C C . TYR A 1 179 ? -14.979 16.476 35.817 1.00 11.10 177 TYR A C 1
ATOM 1460 O O . TYR A 1 179 ? -14.312 15.512 35.422 1.00 11.06 177 TYR A O 1
ATOM 1469 N N . ILE A 1 180 ? -15.182 16.784 37.130 1.00 10.70 178 ILE A N 1
ATOM 1470 C CA . ILE A 1 180 ? -14.537 16.006 38.194 1.00 11.44 178 ILE A CA 1
ATOM 1471 C C . ILE A 1 180 ? -15.686 15.692 39.227 1.00 10.21 178 ILE A C 1
ATOM 1472 O O . ILE A 1 180 ? -16.340 16.622 39.647 1.00 13.17 178 ILE A O 1
ATOM 1477 N N . GLN A 1 181 ? -15.842 14.391 39.523 1.00 11.82 179 GLN A N 1
ATOM 1478 C CA . GLN A 1 181 ? -16.964 13.899 40.307 1.00 11.53 179 GLN A CA 1
ATOM 1479 C C . GLN A 1 181 ? -16.335 13.231 41.549 1.00 11.70 179 GLN A C 1
ATOM 1480 O O . GLN A 1 181 ? -15.661 12.211 41.473 1.00 12.87 179 GLN A O 1
ATOM 1486 N N . CYS A 1 182 ? -16.606 13.853 42.742 1.00 12.97 180 CYS A N 1
ATOM 1487 C CA . CYS A 1 182 ? -15.885 13.421 43.953 1.00 12.97 180 CYS A CA 1
ATOM 1488 C C . CYS A 1 182 ? -16.765 12.710 44.981 1.00 14.40 180 CYS A C 1
ATOM 1489 O O . CYS A 1 182 ? -17.962 12.594 44.835 1.00 13.18 180 CYS A O 1
ATOM 1492 N N . GLU A 1 183 ? -16.132 12.180 46.032 1.00 13.16 181 GLU A N 1
ATOM 1493 C CA . GLU A 1 183 ? -16.797 11.298 47.014 1.00 11.78 181 GLU A CA 1
ATOM 1494 C C . GLU A 1 183 ? -18.032 11.829 47.671 1.00 13.90 181 GLU A C 1
ATOM 1495 O O . GLU A 1 183 ? -18.069 12.955 48.198 1.00 13.96 181 GLU A O 1
ATOM 1501 N N . ASN A 1 184 ? -19.044 10.950 47.662 1.00 12.49 182 ASN A N 1
ATOM 1502 C CA . ASN A 1 184 ? -20.284 11.193 48.443 1.00 12.74 182 ASN A CA 1
ATOM 1503 C C . ASN A 1 184 ? -19.855 11.367 49.979 1.00 12.20 182 ASN A C 1
ATOM 1504 O O . ASN A 1 184 ? -19.240 10.418 50.504 1.00 13.06 182 ASN A O 1
ATOM 1509 N N . PRO A 1 185 ? -20.258 12.499 50.569 1.00 15.84 183 PRO A N 1
ATOM 1510 C CA . PRO A 1 185 ? -19.787 12.723 52.023 1.00 15.71 183 PRO A CA 1
ATOM 1511 C C . PRO A 1 185 ? -20.489 11.822 53.023 1.00 16.13 183 PRO A C 1
ATOM 1512 O O . PRO A 1 185 ? -19.994 11.693 54.145 1.00 19.47 183 PRO A O 1
ATOM 1516 N N . ASN A 1 186 ? -21.545 11.101 52.608 1.00 13.34 184 ASN A N 1
ATOM 1517 C CA . ASN A 1 186 ? -22.247 10.187 53.540 1.00 14.84 184 ASN A CA 1
ATOM 1518 C C . ASN A 1 186 ? -22.230 8.754 53.012 1.00 14.91 184 ASN A C 1
ATOM 1519 O O . ASN A 1 186 ? -23.116 7.977 53.364 1.00 17.25 184 ASN A O 1
ATOM 1524 N N . TYR A 1 187 ? -21.220 8.362 52.198 1.00 12.91 185 TYR A N 1
ATOM 1525 C CA . TYR A 1 187 ? -21.203 7.061 51.501 1.00 12.99 185 TYR A CA 1
ATOM 1526 C C . TYR A 1 187 ? -21.246 5.865 52.449 1.00 11.34 185 TYR A C 1
ATOM 1527 O O . TYR A 1 187 ? -20.359 5.728 53.353 1.00 13.74 185 TYR A O 1
ATOM 1536 N N . TRP A 1 188 ? -22.172 4.937 52.212 1.00 12.51 186 TRP A N 1
ATOM 1537 C CA . TRP A 1 188 ? -22.365 3.832 53.139 1.00 13.87 186 TRP A CA 1
ATOM 1538 C C . TRP A 1 188 ? -21.201 2.875 53.148 1.00 13.43 186 TRP A C 1
ATOM 1539 O O . TRP A 1 188 ? -21.007 2.135 54.150 1.00 14.51 186 TRP A O 1
ATOM 1550 N N . ASP A 1 189 ? -20.335 2.858 52.092 1.00 11.80 187 ASP A N 1
ATOM 1551 C CA . ASP A 1 189 ? -19.257 1.902 51.976 1.00 13.65 187 ASP A CA 1
ATOM 1552 C C . ASP A 1 189 ? -17.949 2.713 51.862 1.00 12.94 187 ASP A C 1
ATOM 1553 O O . ASP A 1 189 ? -16.939 2.198 51.258 1.00 14.27 187 ASP A O 1
ATOM 1558 N N . ALA A 1 190 ? -17.920 3.807 52.615 1.00 15.48 188 ALA A N 1
ATOM 1559 C CA . ALA A 1 190 ? -16.711 4.655 52.637 1.00 15.60 188 ALA A CA 1
ATOM 1560 C C . ALA A 1 190 ? -15.496 3.851 53.115 1.00 15.32 188 ALA A C 1
ATOM 1561 O O . ALA A 1 190 ? -14.345 4.063 52.573 1.00 15.27 188 ALA A O 1
ATOM 1563 N N . ALA A 1 191 ? -15.677 2.871 54.026 1.00 13.51 189 ALA A N 1
ATOM 1564 C CA . ALA A 1 191 ? -14.506 2.127 54.543 1.00 15.39 189 ALA A CA 1
ATOM 1565 C C . ALA A 1 191 ? -13.744 1.360 53.441 1.00 16.14 189 ALA A C 1
ATOM 1566 O O . ALA A 1 191 ? -12.564 0.999 53.621 1.00 18.95 189 ALA A O 1
ATOM 1568 N N . ASN A 1 192 ? -14.408 1.047 52.298 1.00 14.45 190 ASN A N 1
ATOM 1569 C CA . ASN A 1 192 ? -13.786 0.272 51.222 1.00 15.78 190 ASN A CA 1
ATOM 1570 C C . ASN A 1 192 ? -13.291 1.125 50.022 1.00 17.39 190 ASN A C 1
ATOM 1571 O O . ASN A 1 192 ? -12.684 0.560 49.088 1.00 18.05 190 ASN A O 1
ATOM 1576 N N . LEU A 1 193 ? -13.580 2.407 50.049 1.00 14.14 191 LEU A N 1
ATOM 1577 C CA . LEU A 1 193 ? -13.247 3.370 48.931 1.00 16.10 191 LEU A CA 1
ATOM 1578 C C . LEU A 1 193 ? -11.969 4.137 49.232 1.00 17.20 191 LEU A C 1
ATOM 1579 O O . LEU A 1 193 ? -11.903 4.934 50.202 1.00 17.30 191 LEU A O 1
ATOM 1584 N N . ASP A 1 194 ? -10.986 3.970 48.367 1.00 15.00 192 ASP A N 1
ATOM 1585 C CA . ASP A 1 194 ? -9.636 4.630 48.518 1.00 15.83 192 ASP A CA 1
ATOM 1586 C C . ASP A 1 194 ? -9.289 5.593 47.362 1.00 17.20 192 ASP A C 1
ATOM 1587 O O . ASP A 1 194 ? -8.123 5.963 47.242 1.00 18.59 192 ASP A O 1
ATOM 1592 N N . VAL A 1 195 ? -10.299 5.937 46.498 1.00 16.38 193 VAL A N 1
ATOM 1593 C CA . VAL A 1 195 ? -10.168 6.920 45.392 1.00 16.01 193 VAL A CA 1
ATOM 1594 C C . VAL A 1 195 ? -11.012 8.101 45.769 1.00 14.65 193 VAL A C 1
ATOM 1595 O O . VAL A 1 195 ? -12.198 7.930 46.171 1.00 15.31 193 VAL A O 1
ATOM 1599 N N . ASP A 1 196 ? -10.496 9.363 45.711 1.00 13.85 194 ASP A N 1
ATOM 1600 C CA . ASP A 1 196 ? -11.275 10.551 46.078 1.00 15.50 194 ASP A CA 1
ATOM 1601 C C . ASP A 1 196 ? -12.243 11.039 44.987 1.00 14.49 194 ASP A C 1
ATOM 1602 O O . ASP A 1 196 ? -13.404 11.397 45.254 1.00 15.01 194 ASP A O 1
ATOM 1607 N N . CYS A 1 197 ? -11.774 11.027 43.733 1.00 15.33 195 CYS A N 1
ATOM 1608 C CA . CYS A 1 197 ? -12.556 11.583 42.641 1.00 13.11 195 CYS A CA 1
ATOM 1609 C C . CYS A 1 197 ? -12.343 10.838 41.318 1.00 12.01 195 CYS A C 1
ATOM 1610 O O . CYS A 1 197 ? -11.246 10.292 41.040 1.00 14.21 195 CYS A O 1
ATOM 1613 N N . LEU A 1 198 ? -13.390 10.916 40.460 1.00 12.41 196 LEU A N 1
ATOM 1614 C CA . LEU A 1 198 ? -13.203 10.535 39.036 1.00 10.77 196 LEU A CA 1
ATOM 1615 C C . LEU A 1 198 ? -12.957 11.832 38.216 1.00 10.31 196 LEU A C 1
ATOM 1616 O O . LEU A 1 198 ? -13.659 12.830 38.321 1.00 11.93 196 LEU A O 1
ATOM 1621 N N . ARG A 1 199 ? -11.943 11.735 37.325 1.00 11.10 197 ARG A N 1
ATOM 1622 C CA . ARG A 1 199 ? -11.589 12.906 36.455 1.00 11.40 197 ARG A CA 1
ATOM 1623 C C . ARG A 1 199 ? -11.959 12.424 34.995 1.00 10.65 197 ARG A C 1
ATOM 1624 O O . ARG A 1 199 ? -11.510 11.419 34.532 1.00 10.97 197 ARG A O 1
ATOM 1632 N N . VAL A 1 200 ? -12.788 13.244 34.370 1.00 10.30 198 VAL A N 1
ATOM 1633 C CA . VAL A 1 200 ? -13.456 12.746 33.075 1.00 10.80 198 VAL A CA 1
ATOM 1634 C C . VAL A 1 200 ? -13.164 13.820 32.019 1.00 10.62 198 VAL A C 1
ATOM 1635 O O . VAL A 1 200 ? -13.864 14.821 31.866 1.00 11.39 198 VAL A O 1
ATOM 1639 N N . PRO A 1 201 ? -12.140 13.568 31.170 1.00 10.17 199 PRO A N 1
ATOM 1640 C CA . PRO A 1 201 ? -11.812 14.547 30.081 1.00 11.55 199 PRO A CA 1
ATOM 1641 C C . PRO A 1 201 ? -12.647 14.299 28.812 1.00 11.34 199 PRO A C 1
ATOM 1642 O O . PRO A 1 201 ? -12.982 13.166 28.450 1.00 11.60 199 PRO A O 1
ATOM 1646 N N . GLN A 1 202 ? -12.880 15.372 28.044 1.00 12.07 200 GLN A N 1
ATOM 1647 C CA . GLN A 1 202 ? -13.703 15.312 26.757 1.00 11.69 200 GLN A CA 1
ATOM 1648 C C . GLN A 1 202 ? -12.806 14.769 25.632 1.00 11.88 200 GLN A C 1
ATOM 1649 O O . GLN A 1 202 ? -11.698 15.316 25.396 1.00 14.09 200 GLN A O 1
ATOM 1655 N N . ILE A 1 203 ? -13.267 13.685 24.994 1.00 11.24 201 ILE A N 1
ATOM 1656 C CA . ILE A 1 20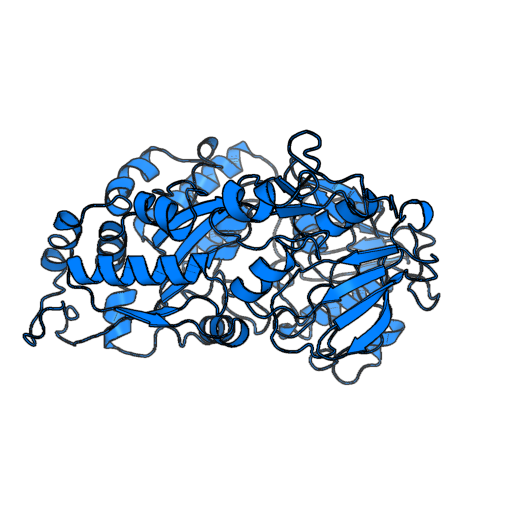3 ? -12.467 13.029 23.923 1.00 11.36 201 ILE A CA 1
ATOM 1657 C C . ILE A 1 203 ? -13.441 12.644 22.834 1.00 12.69 201 ILE A C 1
ATOM 1658 O O . ILE A 1 203 ? -14.410 11.896 23.107 1.00 12.51 201 ILE A O 1
ATOM 1663 N N . ALA A 1 204 ? -13.268 13.186 21.600 1.00 12.94 202 ALA A N 1
ATOM 1664 C CA . ALA A 1 204 ? -14.302 13.002 20.544 1.00 11.30 202 ALA A CA 1
ATOM 1665 C C . ALA A 1 204 ? -14.213 11.734 19.713 1.00 11.32 202 ALA A C 1
ATOM 1666 O O . ALA A 1 204 ? -15.271 11.318 19.134 1.00 13.29 202 ALA A O 1
ATOM 1668 N N . ASN A 1 205 ? -13.058 11.107 19.577 1.00 11.32 203 ASN A N 1
ATOM 1669 C CA . ASN A 1 205 ? -12.909 10.000 18.597 1.00 10.84 203 ASN A CA 1
ATOM 1670 C C . ASN A 1 205 ? -11.653 9.207 18.889 1.00 10.69 203 ASN A C 1
ATOM 1671 O O . ASN A 1 205 ? -10.843 9.599 19.780 1.00 11.38 203 ASN A O 1
ATOM 1676 N N . ASN A 1 206 ? -11.393 8.101 18.187 1.00 11.61 204 ASN A N 1
ATOM 1677 C CA . ASN A 1 206 ? -10.306 7.220 18.539 1.00 11.56 204 ASN A CA 1
ATOM 1678 C C . ASN A 1 206 ? -8.967 7.853 18.183 1.00 12.29 204 ASN A C 1
ATOM 1679 O O . ASN A 1 206 ? -7.964 7.457 18.840 1.00 12.34 204 ASN A O 1
ATOM 1684 N N . ASP A 1 207 ? -8.918 8.843 17.239 1.00 12.71 205 ASP A N 1
ATOM 1685 C CA . ASP A 1 207 ? -7.569 9.447 16.922 1.00 15.80 205 ASP A CA 1
ATOM 1686 C C . ASP A 1 207 ? -7.142 10.401 18.035 1.00 13.35 205 ASP A C 1
ATOM 1687 O O . ASP A 1 207 ? -5.974 10.372 18.473 1.00 14.58 205 ASP A O 1
ATOM 1692 N N . GLN A 1 208 ? -8.084 11.149 18.591 1.00 13.88 206 GLN A N 1
ATOM 1693 C CA . GLN A 1 208 ? -7.780 12.012 19.743 1.00 15.09 206 GLN A CA 1
ATOM 1694 C C . GLN A 1 208 ? -7.408 11.117 20.895 1.00 15.25 206 GLN A C 1
ATOM 1695 O O . GLN A 1 208 ? -6.415 11.390 21.665 1.00 15.54 206 GLN A O 1
ATOM 1701 N N . PHE A 1 209 ? -8.149 10.036 21.113 1.00 12.52 207 PHE A N 1
ATOM 1702 C CA . PHE A 1 209 ? -7.787 9.146 22.238 1.00 11.77 207 PHE A CA 1
ATOM 1703 C C . PHE A 1 209 ? -6.392 8.540 22.120 1.00 13.47 207 PHE A C 1
ATOM 1704 O O . PHE A 1 209 ? -5.651 8.460 23.145 1.00 14.39 207 PHE A O 1
ATOM 1712 N N . LEU A 1 210 ? -5.968 8.106 20.916 1.00 13.08 208 LEU A N 1
ATOM 1713 C CA . LEU A 1 210 ? -4.681 7.454 20.752 1.00 14.71 208 LEU A CA 1
ATOM 1714 C C . LEU A 1 210 ? -3.573 8.440 21.232 1.00 16.30 208 LEU A C 1
ATOM 1715 O O . LEU A 1 210 ? -2.572 7.959 21.866 1.00 15.85 208 LEU A O 1
ATOM 1720 N N . GLY A 1 211 ? -3.655 9.704 20.841 1.00 14.39 209 GLY A N 1
ATOM 1721 C CA . GLY A 1 211 ? -2.677 10.691 21.337 1.00 16.62 209 GLY A CA 1
ATOM 1722 C C . GLY A 1 211 ? -2.561 10.759 22.847 1.00 17.15 209 GLY A C 1
ATOM 1723 O O . GLY A 1 211 ? -1.426 10.789 23.392 1.00 18.57 209 GLY A O 1
ATOM 1724 N N . LYS A 1 212 ? -3.674 10.856 23.541 1.00 13.91 210 LYS A N 1
ATOM 1725 C CA . LYS A 1 212 ? -3.645 10.883 24.991 1.00 13.87 210 LYS A CA 1
ATOM 1726 C C . LYS A 1 212 ? -3.167 9.613 25.625 1.00 16.65 210 LYS A C 1
ATOM 1727 O O . LYS A 1 212 ? -2.347 9.681 26.584 1.00 15.95 210 LYS A O 1
ATOM 1733 N N . VAL A 1 213 ? -3.636 8.438 25.182 1.00 12.36 211 VAL A N 1
ATOM 1734 C CA . VAL A 1 213 ? -3.245 7.158 25.875 1.00 12.71 211 VAL A CA 1
ATOM 1735 C C . VAL A 1 213 ? -1.725 6.832 25.674 1.00 13.05 211 VAL A C 1
ATOM 1736 O O . VAL A 1 213 ? -1.056 6.333 26.628 1.00 13.92 211 VAL A O 1
ATOM 1740 N N A VAL A 1 214 ? -1.135 7.096 24.502 0.40 13.89 212 VAL A N 1
ATOM 1741 N N B VAL A 1 214 ? -1.176 7.159 24.496 0.60 14.37 212 VAL A N 1
ATOM 1742 C CA A VAL A 1 214 ? 0.323 6.776 24.324 0.40 14.21 212 VAL A CA 1
ATOM 1743 C CA B VAL A 1 214 ? 0.268 6.904 24.174 0.60 15.23 212 VAL A CA 1
ATOM 1744 C C A VAL A 1 214 ? 1.207 7.710 25.173 0.40 15.33 212 VAL A C 1
ATOM 1745 C C B VAL A 1 214 ? 1.194 7.740 25.058 0.60 15.32 212 VAL A C 1
ATOM 1746 O O A VAL A 1 214 ? 2.280 7.285 25.648 0.40 17.10 212 VAL A O 1
ATOM 1747 O O B VAL A 1 214 ? 2.297 7.257 25.416 0.60 17.32 212 VAL A O 1
ATOM 1754 N N . ASN A 1 215 ? 0.723 8.919 25.424 1.00 16.03 213 ASN A N 1
ATOM 1755 C CA . ASN A 1 215 ? 1.463 9.913 26.249 1.00 19.43 213 ASN A CA 1
ATOM 1756 C C . ASN A 1 215 ? 1.254 9.722 27.735 1.00 18.17 213 ASN A C 1
ATOM 1757 O O . ASN A 1 215 ? 1.684 10.530 28.530 1.00 18.79 213 ASN A O 1
ATOM 1762 N N . GLY A 1 216 ? 0.513 8.650 28.114 1.00 17.30 214 GLY A N 1
ATOM 1763 C CA . GLY A 1 216 ? 0.373 8.216 29.535 1.00 16.68 214 GLY A CA 1
ATOM 1764 C C . GLY A 1 216 ? -0.618 9.043 30.305 1.00 17.41 214 GLY A C 1
ATOM 1765 O O . GLY A 1 216 ? -0.571 9.049 31.543 1.00 17.23 214 GLY A O 1
ATOM 1766 N N . GLU A 1 217 ? -1.480 9.804 29.662 1.00 16.70 215 GLU A N 1
ATOM 1767 C CA . GLU A 1 217 ? -2.426 10.683 30.335 1.00 17.80 215 GLU A CA 1
ATOM 1768 C C . GLU A 1 217 ? -3.636 9.960 31.009 1.00 17.86 215 GLU A C 1
ATOM 1769 O O . GLU A 1 217 ? -4.357 10.584 31.842 1.00 18.40 215 GLU A O 1
ATOM 1775 N N . MET A 1 218 ? -3.872 8.712 30.642 1.00 13.82 216 MET A N 1
ATOM 1776 C CA . MET A 1 218 ? -5.107 8.044 31.119 1.00 11.65 216 MET A CA 1
ATOM 1777 C C . MET A 1 218 ? -4.772 7.033 32.243 1.00 11.33 216 MET A C 1
ATOM 1778 O O . MET A 1 218 ? -3.659 6.601 32.375 1.00 12.93 216 MET A O 1
ATOM 1783 N N . ASP A 1 219 ? -5.813 6.711 33.076 1.00 10.66 217 ASP A N 1
ATOM 1784 C CA . ASP A 1 219 ? -5.699 5.596 34.007 1.00 10.92 217 ASP A CA 1
ATOM 1785 C C . ASP A 1 219 ? -6.546 4.359 33.610 1.00 10.85 217 ASP A C 1
ATOM 1786 O O . ASP A 1 219 ? -6.000 3.255 33.563 1.00 11.11 217 ASP A O 1
ATOM 1791 N N . TRP A 1 220 ? -7.846 4.605 33.314 1.00 11.41 218 TRP A N 1
ATOM 1792 C CA . TRP A 1 220 ? -8.776 3.446 33.096 1.00 10.18 218 TRP A CA 1
ATOM 1793 C C . TRP A 1 220 ? -9.640 3.720 31.842 1.00 9.15 218 TRP A C 1
ATOM 1794 O O . TRP A 1 220 ? -10.509 4.642 31.860 1.00 11.53 218 TRP A O 1
ATOM 1805 N N . THR A 1 221 ? -9.390 2.879 30.824 1.00 10.07 219 THR A N 1
ATOM 1806 C CA . THR A 1 221 ? -10.047 3.118 29.505 1.00 9.13 219 THR A CA 1
ATOM 1807 C C . THR A 1 221 ? -10.457 1.777 28.888 1.00 9.48 219 THR A C 1
ATOM 1808 O O . THR A 1 221 ? -10.082 0.681 29.350 1.00 11.28 219 THR A O 1
ATOM 1812 N N . SER A 1 222 ? -11.313 1.887 27.838 1.00 9.49 220 SER A N 1
ATOM 1813 C CA . SER A 1 222 ? -11.850 0.683 27.134 1.00 11.47 220 SER A CA 1
ATOM 1814 C C . SER A 1 222 ? -12.111 1.061 25.645 1.00 10.62 220 SER A C 1
ATOM 1815 O O . SER A 1 222 ? -13.079 0.523 25.026 1.00 10.65 220 SER A O 1
ATOM 1818 N N . SER A 1 223 ? -11.191 1.831 25.027 1.00 10.19 221 SER A N 1
ATOM 1819 C CA . SER A 1 223 ? -11.341 2.189 23.639 1.00 9.54 221 SER A CA 1
ATOM 1820 C C . SER A 1 223 ? -10.551 1.256 22.702 1.00 10.63 221 SER A C 1
ATOM 1821 O O . SER A 1 223 ? -9.678 0.506 23.094 1.00 12.14 221 SER A O 1
ATOM 1824 N N . PHE A 1 224 ? -10.939 1.284 21.394 1.00 9.77 222 PHE A N 1
ATOM 1825 C CA . PHE A 1 224 ? -10.136 0.618 20.404 1.00 10.02 222 PHE A CA 1
ATOM 1826 C C . PHE A 1 224 ? -8.779 1.358 20.233 1.00 11.25 222 PHE A C 1
ATOM 1827 O O . PHE A 1 224 ? -8.778 2.629 20.047 1.00 11.14 222 PHE A O 1
ATOM 1835 N N . VAL A 1 225 ? -7.693 0.608 20.194 1.00 10.60 223 VAL A N 1
ATOM 1836 C CA . VAL A 1 225 ? -6.305 1.183 19.974 1.00 11.02 223 VAL A CA 1
ATOM 1837 C C . VAL A 1 225 ? -5.695 0.349 18.832 1.00 11.55 223 VAL A C 1
ATOM 1838 O O . VAL A 1 225 ? -5.504 -0.856 18.990 1.00 12.72 223 VAL A O 1
ATOM 1842 N N . PRO A 1 226 ? -5.376 0.984 17.685 1.00 11.26 224 PRO A N 1
ATOM 1843 C CA . PRO A 1 226 ? -4.786 0.222 16.602 1.00 12.64 224 PRO A CA 1
ATOM 1844 C C . PRO A 1 226 ? -3.277 -0.160 16.896 1.00 13.25 224 PRO A C 1
ATOM 1845 O O . PRO A 1 226 ? -2.497 0.669 17.509 1.00 14.93 224 PRO A O 1
ATOM 1849 N N . ASP A 1 227 ? -2.878 -1.332 16.423 1.00 13.80 225 ASP A N 1
ATOM 1850 C CA . ASP A 1 227 ? -1.456 -1.755 16.539 1.00 16.58 225 ASP A CA 1
ATOM 1851 C C . ASP A 1 227 ? -0.969 -1.577 18.022 1.00 17.48 225 ASP A C 1
ATOM 1852 O O . ASP A 1 227 ? 0.094 -0.943 18.296 1.00 16.43 225 ASP A O 1
ATOM 1857 N N . ILE A 1 228 ? -1.745 -2.146 18.958 1.00 15.17 226 ILE A N 1
ATOM 1858 C CA . ILE A 1 228 ? -1.557 -1.789 20.342 1.00 14.92 226 ILE A CA 1
ATOM 1859 C C . ILE A 1 228 ? -0.159 -2.142 20.914 1.00 16.79 226 ILE A C 1
ATOM 1860 O O . ILE A 1 228 ? 0.364 -1.362 21.809 1.00 15.04 226 ILE A O 1
ATOM 1865 N N . ASP A 1 229 ? 0.487 -3.197 20.437 1.00 17.08 227 ASP A N 1
ATOM 1866 C CA . ASP A 1 229 ? 1.813 -3.536 21.078 1.00 19.31 227 ASP A CA 1
ATOM 1867 C C . ASP A 1 229 ? 2.920 -2.573 20.656 1.00 20.67 227 ASP A C 1
ATOM 1868 O O . ASP A 1 229 ? 3.886 -2.293 21.450 1.00 22.27 227 ASP A O 1
ATOM 1873 N N . ARG A 1 230 ? 2.815 -2.042 19.442 1.00 18.74 228 ARG A N 1
ATOM 1874 C CA . ARG A 1 230 ? 3.824 -1.105 18.887 1.00 19.54 228 ARG A CA 1
ATOM 1875 C C . ARG A 1 230 ? 3.540 0.377 19.172 1.00 18.71 228 ARG A C 1
ATOM 1876 O O . ARG A 1 230 ? 4.396 1.245 18.980 1.00 21.71 228 ARG A O 1
ATOM 1884 N N . THR A 1 231 ? 2.330 0.754 19.530 1.00 16.02 229 THR A N 1
ATOM 1885 C CA . THR A 1 231 ? 1.984 2.136 19.782 1.00 16.10 229 THR A CA 1
ATOM 1886 C C . THR A 1 231 ? 1.931 2.387 21.288 1.00 18.54 229 THR A C 1
ATOM 1887 O O . THR A 1 231 ? 2.847 2.909 21.889 1.00 28.72 229 THR A O 1
ATOM 1891 N N . TYR A 1 232 ? 0.885 1.900 21.946 1.00 16.13 230 TYR A N 1
ATOM 1892 C CA . TYR A 1 232 ? 0.650 2.137 23.354 1.00 15.95 230 TYR A CA 1
ATOM 1893 C C . TYR A 1 232 ? 1.556 1.319 24.285 1.00 16.37 230 TYR A C 1
ATOM 1894 O O . TYR A 1 232 ? 2.167 1.949 25.254 1.00 17.30 230 TYR A O 1
ATOM 1903 N N . ALA A 1 233 ? 1.656 0.007 24.104 1.00 16.55 231 ALA A N 1
ATOM 1904 C CA . ALA A 1 233 ? 2.346 -0.846 25.077 1.00 19.28 231 ALA A CA 1
ATOM 1905 C C . ALA A 1 233 ? 3.848 -0.596 24.995 1.00 21.10 231 ALA A C 1
ATOM 1906 O O . ALA A 1 233 ? 4.582 -0.641 25.996 1.00 21.62 231 ALA A O 1
ATOM 1908 N N . ALA A 1 234 ? 4.293 -0.196 23.803 1.00 22.24 232 ALA A N 1
ATOM 1909 C CA . ALA A 1 234 ? 5.742 0.038 23.587 1.00 23.45 232 ALA A CA 1
ATOM 1910 C C . ALA A 1 234 ? 6.170 1.400 24.138 1.00 18.48 232 ALA A C 1
ATOM 1911 O O . ALA A 1 234 ? 7.386 1.601 24.312 1.00 20.28 232 ALA A O 1
ATOM 1913 N N . ALA A 1 235 ? 5.248 2.355 24.377 1.00 18.30 233 ALA A N 1
ATOM 1914 C CA . ALA A 1 235 ? 5.645 3.648 24.856 1.00 18.67 233 ALA A CA 1
ATOM 1915 C C . ALA A 1 235 ? 6.155 3.565 26.310 1.00 20.12 233 ALA A C 1
ATOM 1916 O O . ALA A 1 235 ? 6.933 4.444 26.676 1.00 21.65 233 ALA A O 1
ATOM 1918 N N . SER A 1 236 ? 5.623 2.669 27.166 1.00 16.56 234 SER A N 1
ATOM 1919 C CA . SER A 1 236 ? 6.076 2.672 28.624 1.00 16.10 234 SER A CA 1
ATOM 1920 C C . SER A 1 236 ? 5.819 1.289 29.211 1.00 15.96 234 SER A C 1
ATOM 1921 O O . SER A 1 236 ? 4.737 0.659 28.909 1.00 15.37 234 SER A O 1
ATOM 1924 N N . PRO A 1 237 ? 6.646 0.817 30.164 1.00 13.67 235 PRO A N 1
ATOM 1925 C CA . PRO A 1 237 ? 6.375 -0.476 30.870 1.00 14.44 235 PRO A CA 1
ATOM 1926 C C . PRO A 1 237 ? 5.315 -0.301 31.906 1.00 15.08 235 PRO A C 1
ATOM 1927 O O . PRO A 1 237 ? 4.861 -1.338 32.452 1.00 16.24 235 PRO A O 1
ATOM 1931 N N . LYS A 1 238 ? 4.826 0.942 32.102 1.00 13.71 236 LYS A N 1
ATOM 1932 C CA . LYS A 1 238 ? 3.621 1.238 32.925 1.00 14.21 236 LYS A CA 1
ATOM 1933 C C . LYS A 1 238 ? 2.285 1.098 32.187 1.00 13.02 236 LYS A C 1
ATOM 1934 O O . LYS A 1 238 ? 1.223 1.273 32.847 1.00 12.48 236 LYS A O 1
ATOM 1940 N N . HIS A 1 239 ? 2.328 0.806 30.886 1.00 12.69 237 HIS A N 1
ATOM 1941 C CA . HIS A 1 239 ? 1.116 0.774 30.057 1.00 12.93 237 HIS A CA 1
ATOM 1942 C C . HIS A 1 239 ? 0.736 -0.672 29.844 1.00 15.21 237 HIS A C 1
ATOM 1943 O O . HIS A 1 239 ? 1.534 -1.455 29.354 1.00 18.97 237 HIS A O 1
ATOM 1950 N N . HIS A 1 240 ? -0.478 -1.039 30.313 1.00 12.84 238 HIS A N 1
ATOM 1951 C CA . HIS A 1 240 ? -0.902 -2.468 30.277 1.00 13.74 238 HIS A CA 1
ATOM 1952 C C . HIS A 1 240 ? -2.314 -2.630 29.627 1.00 12.32 238 HIS A C 1
ATOM 1953 O O . HIS A 1 240 ? -3.038 -1.622 29.507 1.00 11.52 238 HIS A O 1
ATOM 1960 N N . TYR A 1 241 ? -2.656 -3.875 29.258 1.00 12.77 239 TYR A N 1
ATOM 1961 C CA . TYR A 1 241 ? -4.059 -4.106 28.803 1.00 12.60 239 TYR A CA 1
ATOM 1962 C C . TYR A 1 241 ? -4.440 -5.538 29.136 1.00 14.19 239 TYR A C 1
ATOM 1963 O O . TYR A 1 241 ? -3.541 -6.400 29.283 1.00 14.02 239 TYR A O 1
ATOM 1972 N N . TRP A 1 242 ? -5.755 -5.780 29.094 1.00 12.84 240 TRP A N 1
ATOM 1973 C CA . TRP A 1 242 ? -6.279 -7.163 29.225 1.00 12.55 240 TRP A CA 1
ATOM 1974 C C . TRP A 1 242 ? -7.611 -7.185 28.427 1.00 11.35 240 TRP A C 1
ATOM 1975 O O . TRP A 1 242 ? -8.473 -6.405 28.757 1.00 14.30 240 TRP A O 1
ATOM 1986 N N . TYR A 1 243 ? -7.681 -8.104 27.455 1.00 12.49 241 TYR A N 1
ATOM 1987 C CA . TYR A 1 243 ? -8.833 -8.205 26.491 1.00 12.76 241 TYR A CA 1
ATOM 1988 C C . TYR A 1 243 ? -9.565 -9.569 26.559 1.00 12.38 241 TYR A C 1
ATOM 1989 O O . TYR A 1 243 ? -9.372 -10.441 25.679 1.00 14.01 241 TYR A O 1
ATOM 1998 N N . PRO A 1 244 ? -10.365 -9.770 27.635 1.00 12.24 242 PRO A N 1
ATOM 1999 C CA . PRO A 1 244 ? -11.172 -11.019 27.717 1.00 13.35 242 PRO A CA 1
ATOM 2000 C C . PRO A 1 244 ? -12.245 -11.017 26.578 1.00 13.90 242 PRO A C 1
ATOM 2001 O O . PRO A 1 244 ? -12.536 -9.982 26.048 1.00 13.96 242 PRO A O 1
ATOM 2005 N N . PRO A 1 245 ? -12.706 -12.226 26.141 1.00 12.62 243 PRO A N 1
ATOM 2006 C CA . PRO A 1 245 ? -13.651 -12.318 25.006 1.00 15.09 243 PRO A CA 1
ATOM 2007 C C . PRO A 1 245 ? -15.039 -11.695 25.363 1.00 13.60 243 PRO A C 1
ATOM 2008 O O . PRO A 1 245 ? -15.607 -11.819 26.481 1.00 15.33 243 PRO A O 1
ATOM 2012 N N . ALA A 1 246 ? -15.595 -10.988 24.352 1.00 15.84 244 ALA A N 1
ATOM 2013 C CA . ALA A 1 246 ? -16.871 -10.321 24.448 1.00 16.91 244 ALA A CA 1
ATOM 2014 C C . ALA A 1 246 ? -17.877 -10.935 23.431 1.00 14.91 244 ALA A C 1
ATOM 2015 O O . ALA A 1 246 ? -17.786 -12.141 23.146 1.00 19.58 244 ALA A O 1
ATOM 2017 N N . GLY A 1 247 ? -18.866 -10.086 23.071 1.00 16.62 245 GLY A N 1
ATOM 2018 C CA . GLY A 1 247 ? -20.066 -10.581 22.364 1.00 18.42 245 GLY A CA 1
ATOM 2019 C C . GLY A 1 247 ? -20.053 -10.457 20.836 1.00 15.00 245 GLY A C 1
ATOM 2020 O O . GLY A 1 247 ? -19.034 -10.234 20.151 1.00 16.24 245 GLY A O 1
ATOM 2021 N N . THR A 1 248 ? -21.221 -10.755 20.264 1.00 12.79 246 THR A N 1
ATOM 2022 C CA . THR A 1 248 ? -21.351 -10.712 18.820 1.00 11.33 246 THR A CA 1
ATOM 2023 C C . THR A 1 248 ? -21.315 -9.301 18.220 1.00 10.33 246 THR A C 1
ATOM 2024 O O . THR A 1 248 ? -21.757 -8.325 18.833 1.00 10.39 246 THR A O 1
ATOM 2028 N N . GLN A 1 249 ? -20.890 -9.262 16.941 1.00 10.58 247 GLN A N 1
ATOM 2029 C CA . GLN A 1 249 ? -21.029 -8.038 16.091 1.00 11.09 247 GLN A CA 1
ATOM 2030 C C . GLN A 1 249 ? -21.686 -8.493 14.775 1.00 9.19 247 GLN A C 1
ATOM 2031 O O . GLN A 1 249 ? -21.377 -9.580 14.269 1.00 11.19 247 GLN A O 1
ATOM 2037 N N . ALA A 1 250 ? -22.563 -7.626 14.230 1.00 9.83 248 ALA A N 1
ATOM 2038 C CA . ALA A 1 250 ? -23.345 -8.069 13.015 1.00 9.68 248 ALA A CA 1
ATOM 2039 C C . ALA A 1 250 ? -23.730 -6.826 12.208 1.00 10.09 248 ALA A C 1
ATOM 2040 O O . ALA A 1 250 ? -23.877 -5.706 12.763 1.00 9.92 248 ALA A O 1
ATOM 2042 N N . PHE A 1 251 ? -24.086 -7.102 10.935 1.00 9.07 249 PHE A N 1
ATOM 2043 C CA . PHE A 1 251 ? -24.896 -6.104 10.181 1.00 10.34 249 PHE A CA 1
ATOM 2044 C C . PHE A 1 251 ? -26.403 -6.424 10.385 1.00 10.36 249 PHE A C 1
ATOM 2045 O O . PHE A 1 251 ? -26.843 -7.587 10.236 1.00 11.57 249 PHE A O 1
ATOM 2053 N N . VAL A 1 252 ? -27.152 -5.397 10.830 1.00 9.98 250 VAL A N 1
ATOM 2054 C CA . VAL A 1 252 ? -28.585 -5.422 11.132 1.00 10.37 250 VAL A CA 1
ATOM 2055 C C . VAL A 1 252 ? -29.285 -4.665 10.022 1.00 9.85 250 VAL A C 1
ATOM 2056 O O . VAL A 1 252 ? -28.970 -3.477 9.749 1.00 10.36 250 VAL A O 1
ATOM 2060 N N . VAL A 1 253 ? -30.298 -5.311 9.375 1.00 10.07 251 VAL A N 1
ATOM 2061 C CA . VAL A 1 253 ? -31.088 -4.644 8.366 1.00 11.17 251 VAL A CA 1
ATOM 2062 C C . VAL A 1 253 ? -32.457 -4.258 8.880 1.00 10.87 251 VAL A C 1
ATOM 2063 O O . VAL A 1 253 ? -33.055 -4.925 9.722 1.00 10.94 251 VAL A O 1
ATOM 2067 N N . ASN A 1 254 ? -32.969 -3.167 8.353 1.00 10.27 252 ASN A N 1
ATOM 2068 C CA . ASN A 1 254 ? -34.324 -2.612 8.663 1.00 10.48 252 ASN A CA 1
ATOM 2069 C C . ASN A 1 254 ? -35.417 -3.288 7.776 1.00 12.34 252 ASN A C 1
ATOM 2070 O O . ASN A 1 254 ? -35.611 -2.911 6.621 1.00 15.06 252 ASN A O 1
ATOM 2075 N N . PHE A 1 255 ? -36.244 -4.082 8.461 1.00 11.07 253 PHE A N 1
ATOM 2076 C CA . PHE A 1 255 ? -37.384 -4.793 7.773 1.00 12.12 253 PHE A CA 1
ATOM 2077 C C . PHE A 1 255 ? -38.555 -3.812 7.553 1.00 12.75 253 PHE A C 1
ATOM 2078 O O . PHE A 1 255 ? -39.499 -4.148 6.801 1.00 14.38 253 PHE A O 1
ATOM 2086 N N . LYS A 1 256 ? -38.555 -2.650 8.176 1.00 12.87 254 LYS A N 1
ATOM 2087 C CA . LYS A 1 256 ? -39.626 -1.644 7.910 1.00 15.06 254 LYS A CA 1
ATOM 2088 C C . LYS A 1 256 ? -39.117 -0.382 7.203 1.00 15.24 254 LYS A C 1
ATOM 2089 O O . LYS A 1 256 ? -39.608 0.720 7.417 1.00 16.66 254 LYS A O 1
ATOM 2095 N N . ASN A 1 257 ? -38.100 -0.525 6.346 1.00 15.08 255 ASN A N 1
ATOM 2096 C CA . ASN A 1 257 ? -37.628 0.681 5.658 1.00 15.35 255 ASN A CA 1
ATOM 2097 C C . ASN A 1 257 ? -38.760 1.244 4.779 1.00 16.42 255 ASN A C 1
ATOM 2098 O O . ASN A 1 257 ? -39.439 0.478 4.060 1.00 15.90 255 ASN A O 1
ATOM 2103 N N . PRO A 1 258 ? -38.969 2.574 4.804 1.00 16.21 256 PRO A N 1
ATOM 2104 C CA . PRO A 1 258 ? -40.069 3.196 4.084 1.00 18.32 256 PRO A CA 1
ATOM 2105 C C . PRO A 1 258 ? -39.848 3.372 2.578 1.00 19.99 256 PRO A C 1
ATOM 2106 O O . PRO A 1 258 ? -40.863 3.738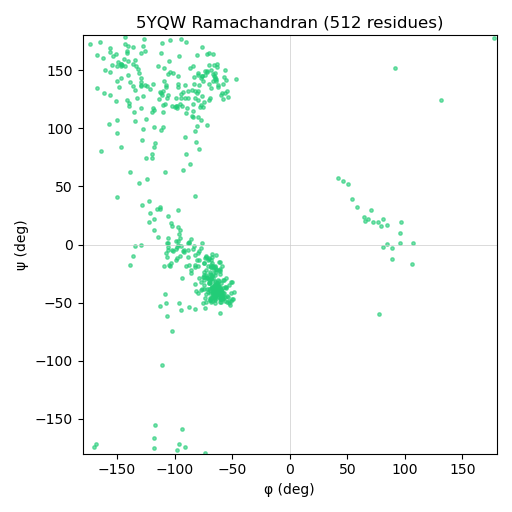 1.891 1.00 24.65 256 PRO A O 1
ATOM 2110 N N . ASP A 1 259 ? -38.663 3.072 2.022 1.00 16.60 257 ASP A N 1
ATOM 2111 C CA . ASP A 1 259 ? -38.489 3.139 0.576 1.00 16.92 257 ASP A CA 1
ATOM 2112 C C . ASP A 1 259 ? -38.864 1.773 -0.066 1.00 17.06 257 ASP A C 1
ATOM 2113 O O . ASP A 1 259 ? -38.436 0.710 0.425 1.00 17.81 257 ASP A O 1
ATOM 2118 N N . ALA A 1 260 ? -39.778 1.742 -1.065 1.00 19.57 258 ALA A N 1
ATOM 2119 C CA . ALA A 1 260 ? -40.281 0.450 -1.551 1.00 18.12 258 ALA A CA 1
ATOM 2120 C C . ALA A 1 260 ? -39.170 -0.437 -2.131 1.00 16.45 258 ALA A C 1
ATOM 2121 O O . ALA A 1 260 ? -39.182 -1.652 -1.897 1.00 15.18 258 ALA A O 1
ATOM 2123 N N . ALA A 1 261 ? -38.241 0.111 -2.912 1.00 15.62 259 ALA A N 1
ATOM 2124 C CA . ALA A 1 261 ? -37.205 -0.638 -3.489 1.00 14.92 259 ALA A CA 1
ATOM 2125 C C . ALA A 1 261 ? -36.233 -1.236 -2.421 1.00 14.01 259 ALA A C 1
ATOM 2126 O O . ALA A 1 261 ? -35.879 -2.439 -2.406 1.00 14.54 259 ALA A O 1
ATOM 2128 N N . LYS A 1 262 ? -35.764 -0.357 -1.506 1.00 13.32 260 LYS A N 1
ATOM 2129 C CA . LYS A 1 262 ? -34.900 -0.887 -0.454 1.00 13.80 260 LYS A CA 1
ATOM 2130 C C . LYS A 1 262 ? -35.612 -1.953 0.436 1.00 13.58 260 LYS A C 1
ATOM 2131 O O . LYS A 1 262 ? -34.985 -2.955 0.872 1.00 13.57 260 LYS A O 1
ATOM 2137 N N . ASN A 1 263 ? -36.894 -1.717 0.744 1.00 13.08 261 ASN A N 1
ATOM 2138 C CA . ASN A 1 263 ? -37.651 -2.703 1.531 1.00 13.41 261 ASN A CA 1
ATOM 2139 C C . ASN A 1 263 ? -37.683 -4.070 0.803 1.00 13.64 261 ASN A C 1
ATOM 2140 O O . ASN A 1 263 ? -37.498 -5.125 1.447 1.00 13.20 261 ASN A O 1
ATOM 2145 N N . GLU A 1 264 ? -37.860 -4.082 -0.524 1.00 13.33 262 GLU A N 1
ATOM 2146 C CA . GLU A 1 264 ? -37.866 -5.341 -1.307 1.00 15.18 262 GLU A CA 1
ATOM 2147 C C . GLU A 1 264 ? -36.550 -6.104 -1.174 1.00 15.61 262 GLU A C 1
ATOM 2148 O O . GLU A 1 264 ? -36.561 -7.333 -1.125 1.00 16.97 262 GLU A O 1
ATOM 2154 N N . ALA A 1 265 ? -35.391 -5.403 -1.132 1.00 13.09 263 ALA A N 1
ATOM 2155 C CA . ALA A 1 265 ? -34.105 -6.087 -0.929 1.00 13.02 263 ALA A CA 1
ATOM 2156 C C . ALA A 1 265 ? -33.929 -6.552 0.519 1.00 12.64 263 ALA A C 1
ATOM 2157 O O . ALA A 1 265 ? -33.614 -7.720 0.749 1.00 12.24 263 ALA A O 1
ATOM 2159 N N . LEU A 1 266 ? -34.063 -5.622 1.498 1.00 12.74 264 LEU A N 1
ATOM 2160 C CA . LEU A 1 266 ? -33.682 -5.899 2.879 1.00 12.30 264 LEU A CA 1
ATOM 2161 C C . LEU A 1 266 ? -34.532 -7.024 3.494 1.00 11.22 264 LEU A C 1
ATOM 2162 O O . LEU A 1 266 ? -34.033 -7.734 4.378 1.00 12.22 264 LEU A O 1
ATOM 2167 N N . THR A 1 267 ? -35.830 -7.127 3.076 1.00 10.36 265 THR A N 1
ATOM 2168 C CA . THR A 1 267 ? -36.732 -8.114 3.668 1.00 11.97 265 THR A CA 1
ATOM 2169 C C . THR A 1 267 ? -36.633 -9.483 2.983 1.00 11.40 265 THR A C 1
ATOM 2170 O O . THR A 1 267 ? -37.288 -10.428 3.487 1.00 13.62 265 THR A O 1
ATOM 2174 N N . ASN A 1 268 ? -35.716 -9.655 2.026 1.00 10.77 266 ASN A N 1
ATOM 2175 C CA . ASN A 1 268 ? -35.551 -10.925 1.242 1.00 10.49 266 ASN A CA 1
ATOM 2176 C C . ASN A 1 268 ? -34.445 -11.791 1.879 1.00 11.07 266 ASN A C 1
ATOM 2177 O O . ASN A 1 268 ? -33.261 -11.343 1.966 1.00 11.70 266 ASN A O 1
ATOM 2182 N N A VAL A 1 269 ? -34.760 -13.029 2.315 0.40 11.37 267 VAL A N 1
ATOM 2183 N N B VAL A 1 269 ? -34.837 -13.020 2.302 0.60 12.02 267 VAL A N 1
ATOM 2184 C CA A VAL A 1 269 ? -33.699 -13.838 2.910 0.40 10.46 267 VAL A CA 1
ATOM 2185 C CA B VAL A 1 269 ? -33.901 -13.972 2.849 0.60 10.97 267 VAL A CA 1
ATOM 2186 C C A VAL A 1 269 ? -32.591 -14.271 1.931 0.40 10.44 267 VAL A C 1
ATOM 2187 C C B VAL A 1 269 ? -32.676 -14.292 1.932 0.60 11.28 267 VAL A C 1
ATOM 2188 O O A VAL A 1 269 ? -31.450 -14.402 2.359 0.40 10.28 267 VAL A O 1
ATOM 2189 O O B VAL A 1 269 ? -31.570 -14.375 2.372 0.60 11.68 267 VAL A O 1
ATOM 2196 N N . ASP A 1 270 ? -32.939 -14.513 0.636 1.00 10.49 268 ASP A N 1
ATOM 2197 C CA . ASP A 1 270 ? -31.890 -14.788 -0.312 1.00 10.67 268 ASP A CA 1
ATOM 2198 C C . ASP A 1 270 ? -30.921 -13.611 -0.406 1.00 9.95 268 ASP A C 1
ATOM 2199 O O . ASP A 1 270 ? -29.701 -13.863 -0.530 1.00 10.21 268 ASP A O 1
ATOM 2204 N N . PHE A 1 271 ? -31.460 -12.398 -0.453 1.00 9.52 269 PHE A N 1
ATOM 2205 C CA . PHE A 1 271 ? -30.566 -11.190 -0.477 1.00 10.25 269 PHE A CA 1
ATOM 2206 C C . PHE A 1 271 ? -29.670 -11.102 0.798 1.00 11.07 269 PHE A C 1
ATOM 2207 O O . PHE A 1 271 ? -28.444 -10.853 0.666 1.00 11.60 269 PHE A O 1
ATOM 2215 N N . ARG A 1 272 ? -30.280 -11.354 1.973 1.00 9.86 270 ARG A N 1
ATOM 2216 C CA . ARG A 1 272 ? -29.422 -11.311 3.244 1.00 10.92 270 ARG A CA 1
ATOM 2217 C C . ARG A 1 272 ? -28.349 -12.425 3.245 1.00 11.15 270 ARG A C 1
ATOM 2218 O O . ARG A 1 272 ? -27.186 -12.153 3.638 1.00 11.55 270 ARG A O 1
ATOM 2226 N N . ARG A 1 273 ? -28.656 -13.618 2.727 1.00 10.28 271 ARG A N 1
ATOM 2227 C CA . ARG A 1 273 ? -27.651 -14.671 2.613 1.00 11.21 271 ARG A CA 1
ATOM 2228 C C . ARG A 1 273 ? -26.551 -14.324 1.573 1.00 11.66 271 ARG A C 1
ATOM 2229 O O . ARG A 1 273 ? -25.402 -14.691 1.754 1.00 11.63 271 ARG A O 1
ATOM 2237 N N . ALA A 1 274 ? -26.919 -13.659 0.452 1.00 10.51 272 ALA A N 1
ATOM 2238 C CA . ALA A 1 274 ? -25.888 -13.296 -0.567 1.00 9.24 272 ALA A CA 1
ATOM 2239 C C . ALA A 1 274 ? -24.959 -12.174 -0.047 1.00 10.33 272 ALA A C 1
ATOM 2240 O O . ALA A 1 274 ? -23.747 -12.285 -0.228 1.00 11.05 272 ALA A O 1
ATOM 2242 N N . PHE A 1 275 ? -25.558 -11.179 0.643 1.00 9.90 273 PHE A N 1
ATOM 2243 C CA . PHE A 1 275 ? -24.803 -10.087 1.366 1.00 9.93 273 PHE A CA 1
ATOM 2244 C C . PHE A 1 275 ? -23.760 -10.836 2.281 1.00 10.11 273 PHE A C 1
ATOM 2245 O O . PHE A 1 275 ? -22.536 -10.540 2.292 1.00 11.38 273 PHE A O 1
ATOM 2253 N N . SER A 1 276 ? -24.256 -11.811 3.106 1.00 10.12 274 SER A N 1
ATOM 2254 C CA . SER A 1 276 ? -23.419 -12.529 4.068 1.00 11.11 274 SER A CA 1
ATOM 2255 C C . SER A 1 276 ? -22.239 -13.301 3.363 1.00 11.94 274 SER A C 1
ATOM 2256 O O . SER A 1 276 ? -21.103 -13.311 3.863 1.00 11.18 274 SER A O 1
ATOM 2259 N N . MET A 1 277 ? -22.499 -13.975 2.230 1.00 10.13 275 MET A N 1
ATOM 2260 C CA . MET A 1 277 ? -21.454 -14.731 1.513 1.00 11.50 275 MET A CA 1
ATOM 2261 C C . MET A 1 277 ? -20.389 -13.823 0.848 1.00 12.04 275 MET A C 1
ATOM 2262 O O . MET A 1 277 ? -19.266 -14.290 0.530 1.00 14.03 275 MET A O 1
ATOM 2267 N N . ALA A 1 278 ? -20.795 -12.581 0.546 1.00 12.80 276 ALA A N 1
ATOM 2268 C CA . ALA A 1 278 ? -19.848 -11.619 -0.070 1.00 12.18 276 ALA A CA 1
ATOM 2269 C C . ALA A 1 278 ? -18.755 -11.224 0.930 1.00 13.58 276 ALA A C 1
ATOM 2270 O O . ALA A 1 278 ? -17.647 -10.844 0.519 1.00 12.92 276 ALA A O 1
ATOM 2272 N N . LEU A 1 279 ? -19.060 -11.297 2.228 1.00 13.11 277 LEU A N 1
ATOM 2273 C CA . LEU A 1 279 ? -18.088 -10.832 3.275 1.00 13.49 277 LEU A CA 1
ATOM 2274 C C . LEU A 1 279 ? -16.941 -11.825 3.494 1.00 13.40 277 LEU A C 1
ATOM 2275 O O . LEU A 1 279 ? -17.141 -13.121 3.435 1.00 13.51 277 LEU A O 1
ATOM 2280 N N . ASP A 1 280 ? -15.737 -11.261 3.776 1.00 13.08 278 ASP A N 1
ATOM 2281 C CA . ASP A 1 280 ? -14.657 -12.109 4.251 1.00 13.50 278 ASP A CA 1
ATOM 2282 C C . ASP A 1 280 ? -14.360 -11.761 5.686 1.00 12.93 278 ASP A C 1
ATOM 2283 O O . ASP A 1 280 ? -13.639 -10.779 5.982 1.00 14.00 278 ASP A O 1
ATOM 2288 N N . ARG A 1 281 ? -14.909 -12.560 6.635 1.00 14.43 279 ARG A N 1
ATOM 2289 C CA . ARG A 1 281 ? -14.906 -12.220 8.064 1.00 11.71 279 ARG A CA 1
ATOM 2290 C C . ARG A 1 281 ? -13.442 -12.232 8.601 1.00 11.65 279 ARG A C 1
ATOM 2291 O O . ARG A 1 281 ? -13.069 -11.355 9.411 1.00 12.78 279 ARG A O 1
ATOM 2299 N N . GLN A 1 282 ? -12.642 -13.209 8.180 1.00 12.62 280 GLN A N 1
ATOM 2300 C CA . GLN A 1 282 ? -11.245 -13.238 8.752 1.00 14.18 280 GLN A CA 1
ATOM 2301 C C . GLN A 1 282 ? -10.388 -12.042 8.242 1.00 15.40 280 GLN A C 1
ATOM 2302 O O . GLN A 1 282 ? -9.614 -11.455 9.045 1.00 13.92 280 GLN A O 1
ATOM 2308 N N . THR A 1 283 ? -10.593 -11.577 7.014 1.00 13.05 281 THR A N 1
ATOM 2309 C CA . THR A 1 283 ? -9.881 -10.377 6.585 1.00 13.83 281 THR A CA 1
ATOM 2310 C C . THR A 1 283 ? -10.380 -9.143 7.342 1.00 15.22 281 THR A C 1
ATOM 2311 O O . THR A 1 283 ? -9.516 -8.287 7.693 1.00 14.82 281 THR A O 1
ATOM 2315 N N . ILE A 1 284 ? -11.700 -9.033 7.634 1.00 12.00 282 ILE A N 1
ATOM 2316 C CA . ILE A 1 284 ? -12.195 -7.926 8.420 1.00 13.32 282 ILE A CA 1
ATOM 2317 C C . ILE A 1 284 ? -11.490 -7.943 9.796 1.00 12.69 282 ILE A C 1
ATOM 2318 O O . ILE A 1 284 ? -10.985 -6.852 10.319 1.00 13.66 282 ILE A O 1
ATOM 2323 N N . ILE A 1 285 ? -11.403 -9.109 10.441 1.00 12.40 283 ILE A N 1
ATOM 2324 C CA . ILE A 1 285 ? -10.723 -9.212 11.743 1.00 14.87 283 ILE A CA 1
ATOM 2325 C C . ILE A 1 285 ? -9.228 -8.799 11.622 1.00 14.68 283 ILE A C 1
ATOM 2326 O O . ILE A 1 285 ? -8.765 -7.996 12.463 1.00 13.26 283 ILE A O 1
ATOM 2331 N N . ASP A 1 286 ? -8.519 -9.343 10.644 1.00 13.84 284 ASP A N 1
ATOM 2332 C CA . ASP A 1 286 ? -7.054 -9.013 10.478 1.00 15.59 284 ASP A CA 1
ATOM 2333 C C . ASP A 1 286 ? -6.789 -7.542 10.178 1.00 15.58 284 ASP A C 1
ATOM 2334 O O . ASP A 1 286 ? -5.836 -6.986 10.808 1.00 19.23 284 ASP A O 1
ATOM 2339 N N . ILE A 1 287 ? -7.597 -6.880 9.336 1.00 14.07 285 ILE A N 1
ATOM 2340 C CA . ILE A 1 287 ? -7.370 -5.440 8.934 1.00 14.50 285 ILE A CA 1
ATOM 2341 C C . ILE A 1 287 ? -7.990 -4.471 9.880 1.00 14.97 285 ILE A C 1
ATOM 2342 O O . ILE A 1 287 ? -7.256 -3.569 10.416 1.00 15.93 285 ILE A O 1
ATOM 2347 N N . ALA A 1 288 ? -9.290 -4.604 10.150 1.00 13.16 286 ALA A N 1
ATOM 2348 C CA . ALA A 1 288 ? -9.933 -3.595 10.937 1.00 12.63 286 ALA A CA 1
ATOM 2349 C C . ALA A 1 288 ? -9.647 -3.733 12.465 1.00 13.60 286 ALA A C 1
ATOM 2350 O O . ALA A 1 288 ? -9.662 -2.701 13.161 1.00 14.89 286 ALA A O 1
ATOM 2352 N N . PHE A 1 289 ? -9.402 -4.973 12.938 1.00 12.59 287 PHE A N 1
ATOM 2353 C CA . PHE A 1 289 ? -9.201 -5.169 14.386 1.00 15.94 287 PHE A CA 1
ATOM 2354 C C . PHE A 1 289 ? -7.792 -5.621 14.760 1.00 15.89 287 PHE A C 1
ATOM 2355 O O . PHE A 1 289 ? -7.546 -6.051 15.898 1.00 16.87 287 PHE A O 1
ATOM 2363 N N . TYR A 1 290 ? -6.858 -5.652 13.770 1.00 15.16 288 TYR A N 1
ATOM 2364 C CA . TYR A 1 290 ? -5.471 -6.101 14.028 1.00 15.06 288 TYR A CA 1
ATOM 2365 C C . TYR A 1 290 ? -5.476 -7.452 14.666 1.00 17.45 288 TYR A C 1
ATOM 2366 O O . TYR A 1 290 ? -4.682 -7.728 15.588 1.00 20.05 288 TYR A O 1
ATOM 2375 N N . GLY A 1 291 ? -6.386 -8.338 14.207 1.00 15.63 289 GLY A N 1
ATOM 2376 C CA . GLY A 1 291 ? -6.495 -9.675 14.709 1.00 15.52 289 GLY A CA 1
ATOM 2377 C C . GLY A 1 291 ? -7.315 -9.920 15.957 1.00 15.88 289 GLY A C 1
ATOM 2378 O O . GLY A 1 291 ? -7.427 -11.132 16.379 1.00 20.99 289 GLY A O 1
ATOM 2379 N N . GLY A 1 292 ? -7.902 -8.891 16.528 1.00 16.58 290 GLY A N 1
ATOM 2380 C CA . GLY A 1 292 ? -8.547 -8.978 17.849 1.00 20.82 290 GLY A CA 1
ATOM 2381 C C . GLY A 1 292 ? -10.015 -9.297 17.754 1.00 16.16 290 GLY A C 1
ATOM 2382 O O . GLY A 1 292 ? -10.852 -8.488 18.234 1.00 18.72 290 GLY A O 1
ATOM 2383 N N . GLY A 1 293 ? -10.283 -10.494 17.232 1.00 17.14 291 GLY A N 1
ATOM 2384 C CA . GLY A 1 293 ? -11.663 -11.019 17.172 1.00 18.31 291 GLY A CA 1
ATOM 2385 C C . GLY A 1 293 ? -11.655 -12.464 16.673 1.00 15.62 291 GLY A C 1
ATOM 2386 O O . GLY A 1 293 ? -10.603 -13.001 16.236 1.00 15.77 291 GLY A O 1
ATOM 2387 N N . THR A 1 294 ? -12.845 -13.135 16.721 1.00 14.33 292 THR A N 1
ATOM 2388 C CA . THR A 1 294 ? -12.982 -14.503 16.278 1.00 13.30 292 THR A CA 1
ATOM 2389 C C . THR A 1 294 ? -14.092 -14.588 15.208 1.00 12.21 292 THR A C 1
ATOM 2390 O O . THR A 1 294 ? -15.166 -13.981 15.451 1.00 11.94 292 THR A O 1
ATOM 2394 N N . VAL A 1 295 ? -13.885 -15.325 14.112 1.00 11.83 293 VAL A N 1
ATOM 2395 C CA . VAL A 1 295 ? -15.000 -15.398 13.096 1.00 12.72 293 VAL A CA 1
ATOM 2396 C C . VAL A 1 295 ? -16.308 -15.878 13.768 1.00 13.65 293 VAL A C 1
ATOM 2397 O O . VAL A 1 295 ? -16.286 -16.843 14.659 1.00 14.80 293 VAL A O 1
ATOM 2401 N N . ASN A 1 296 ? -17.456 -15.298 13.351 1.00 13.55 294 ASN A N 1
ATOM 2402 C CA . ASN A 1 296 ? -18.766 -15.825 13.803 1.00 12.75 294 ASN A CA 1
ATOM 2403 C C . ASN A 1 296 ? -19.546 -16.319 12.559 1.00 14.11 294 ASN A C 1
ATOM 2404 O O . ASN A 1 296 ? -20.025 -15.446 11.769 1.00 13.12 294 ASN A O 1
ATOM 2409 N N . ASP A 1 297 ? -19.542 -17.647 12.345 1.00 12.81 295 ASP A N 1
ATOM 2410 C CA . ASP A 1 297 ? -20.189 -18.282 11.196 1.00 12.80 295 ASP A CA 1
ATOM 2411 C C . ASP A 1 297 ? -21.500 -18.989 11.618 1.00 11.88 295 ASP A C 1
ATOM 2412 O O . ASP A 1 297 ? -21.964 -19.877 10.846 1.00 12.38 295 ASP A O 1
ATOM 2417 N N . PHE A 1 298 ? -22.102 -18.523 12.721 1.00 11.43 296 PHE A N 1
ATOM 2418 C CA . PHE A 1 298 ? -23.416 -18.969 13.197 1.00 11.60 296 PHE A CA 1
ATOM 2419 C C . PHE A 1 298 ? -24.466 -18.075 12.563 1.00 10.87 296 PHE A C 1
ATOM 2420 O O . PHE A 1 298 ? -24.542 -16.873 12.883 1.00 12.75 296 PHE A O 1
ATOM 2428 N N . ALA A 1 299 ? -25.345 -18.579 11.651 1.00 10.81 297 ALA A N 1
ATOM 2429 C CA . ALA A 1 299 ? -26.474 -17.744 11.199 1.00 10.74 297 ALA A CA 1
ATOM 2430 C C . ALA A 1 299 ? -27.314 -17.110 12.352 1.00 11.07 297 ALA A C 1
ATOM 2431 O O . ALA A 1 299 ? -27.958 -16.076 12.173 1.00 12.40 297 ALA A O 1
ATOM 2433 N N . SER A 1 300 ? -27.396 -17.837 13.458 1.00 10.51 298 SER A N 1
ATOM 2434 C CA . SER A 1 300 ? -28.136 -17.427 14.654 1.00 10.31 298 SER A CA 1
ATOM 2435 C C . SER A 1 300 ? -27.370 -16.395 15.550 1.00 10.54 298 SER A C 1
ATOM 2436 O O . SER A 1 300 ? -28.002 -15.868 16.480 1.00 12.26 298 SER A O 1
ATOM 2439 N N . GLY A 1 301 ? -26.107 -16.156 15.177 1.00 11.19 299 GLY A N 1
ATOM 2440 C CA . GLY A 1 301 ? -25.264 -15.190 15.938 1.00 12.29 299 GLY A CA 1
ATOM 2441 C C . GLY A 1 301 ? -24.651 -15.773 17.218 1.00 12.97 299 GLY A C 1
ATOM 2442 O O . GLY A 1 301 ? -23.988 -15.060 17.960 1.00 11.84 299 GLY A O 1
ATOM 2443 N N . LEU A 1 302 ? -24.944 -17.038 17.558 1.00 12.18 300 LEU A N 1
ATOM 2444 C CA . LEU A 1 302 ? -24.576 -17.580 18.871 1.00 12.94 300 LEU A CA 1
ATOM 2445 C C . LEU A 1 302 ? -23.101 -17.360 19.250 1.00 14.00 300 LEU A C 1
ATOM 2446 O O . LEU A 1 302 ? -22.826 -16.919 20.400 1.00 14.85 300 LEU A O 1
ATOM 2451 N N . GLY A 1 303 ? -22.188 -17.686 18.336 1.00 13.61 301 GLY A N 1
ATOM 2452 C CA . GLY A 1 303 ? -20.742 -17.377 18.591 1.00 13.74 301 GLY A CA 1
ATOM 2453 C C . GLY A 1 303 ? -19.994 -18.525 19.263 1.00 16.27 301 GLY A C 1
ATOM 2454 O O . GLY A 1 303 ? -20.596 -19.329 20.024 1.00 14.90 301 GLY A O 1
ATOM 2455 N N . TYR A 1 304 ? -18.685 -18.624 19.022 1.00 16.53 302 TYR A N 1
ATOM 2456 C CA . TYR A 1 304 ? -17.878 -19.664 19.624 1.00 16.64 302 TYR A CA 1
ATOM 2457 C C . TYR A 1 304 ? -17.650 -19.602 21.118 1.00 15.93 302 TYR A C 1
ATOM 2458 O O . TYR A 1 304 ? -17.440 -20.739 21.697 1.00 20.20 302 TYR A O 1
ATOM 2467 N N . ALA A 1 305 ? -17.862 -18.482 21.801 1.00 19.16 303 ALA A N 1
ATOM 2468 C CA . ALA A 1 305 ? -17.871 -18.473 23.274 1.00 19.49 303 ALA A CA 1
ATOM 2469 C C . ALA A 1 305 ? -18.910 -19.451 23.824 1.00 20.12 303 ALA A C 1
ATOM 2470 O O . ALA A 1 305 ? -18.743 -19.957 24.922 1.00 22.33 303 ALA A O 1
ATOM 2472 N N . PHE A 1 306 ? -19.999 -19.674 23.099 1.00 15.35 304 PHE A N 1
ATOM 2473 C CA . PHE A 1 306 ? -21.113 -20.563 23.513 1.00 14.82 304 PHE A CA 1
ATOM 2474 C C . PHE A 1 306 ? -21.255 -21.794 22.666 1.00 15.09 304 PHE A C 1
ATOM 2475 O O . PHE A 1 306 ? -22.405 -22.385 22.497 1.00 14.60 304 PHE A O 1
ATOM 2483 N N . GLU A 1 307 ? -20.137 -22.276 22.125 1.00 15.56 305 GLU A N 1
ATOM 2484 C CA . GLU A 1 307 ? -20.183 -23.462 21.289 1.00 18.13 305 GLU A CA 1
ATOM 2485 C C . GLU A 1 307 ? -20.865 -24.661 22.066 1.00 17.49 305 GLU A C 1
ATOM 2486 O O . GLU A 1 307 ? -21.598 -25.451 21.398 1.00 17.33 305 GLU A O 1
ATOM 2492 N N . ALA A 1 308 ? -20.641 -24.814 23.393 1.00 18.56 306 ALA A N 1
ATOM 2493 C CA . ALA A 1 308 ? -21.266 -25.913 24.152 1.00 21.30 306 ALA A CA 1
ATOM 2494 C C . ALA A 1 308 ? -22.811 -25.850 24.129 1.00 18.31 306 ALA A C 1
ATOM 2495 O O . ALA A 1 308 ? -23.489 -26.877 24.387 1.00 19.32 306 ALA A O 1
ATOM 2497 N N . TRP A 1 309 ? -23.402 -24.695 23.852 1.00 15.39 307 TRP A N 1
ATOM 2498 C CA . TRP A 1 309 ? -24.855 -24.587 23.753 1.00 15.57 307 TRP A CA 1
ATOM 2499 C C . TRP A 1 309 ? -25.438 -24.862 22.366 1.00 16.74 307 TRP A C 1
ATOM 2500 O O . TRP A 1 309 ? -26.651 -24.833 22.201 1.00 17.38 307 TRP A O 1
ATOM 2511 N N . SER A 1 310 ? -24.568 -25.073 21.347 1.00 15.70 308 SER A N 1
ATOM 2512 C CA . SER A 1 310 ? -25.041 -25.101 19.949 1.00 16.19 308 SER A CA 1
ATOM 2513 C C . SER A 1 310 ? -25.704 -26.437 19.579 1.00 16.57 308 SER A C 1
ATOM 2514 O O . SER A 1 310 ? -25.141 -27.520 19.959 1.00 20.16 308 SER A O 1
ATOM 2517 N N . ASP A 1 311 ? -26.829 -26.402 18.855 1.00 15.84 309 ASP A N 1
ATOM 2518 C CA . ASP A 1 311 ? -27.237 -27.583 18.026 1.00 17.42 309 ASP A CA 1
ATOM 2519 C C . ASP A 1 311 ? -26.371 -27.611 16.752 1.00 18.47 309 ASP A C 1
ATOM 2520 O O . ASP A 1 311 ? -26.574 -26.798 15.828 1.00 17.83 309 ASP A O 1
ATOM 2525 N N . GLU A 1 312 ? -25.454 -28.524 16.665 1.00 19.07 310 GLU A N 1
ATOM 2526 C CA . GLU A 1 312 ? -24.519 -28.509 15.548 1.00 18.37 310 GLU A CA 1
ATOM 2527 C C . GLU A 1 312 ? -25.197 -28.859 14.199 1.00 18.20 310 GLU A C 1
ATOM 2528 O O . GLU A 1 312 ? -24.658 -28.489 13.139 1.00 19.99 310 GLU A O 1
ATOM 2534 N N . LYS A 1 313 ? -26.332 -29.567 14.234 1.00 16.95 311 LYS A N 1
ATOM 2535 C CA . LYS A 1 313 ? -27.073 -29.775 13.021 1.00 19.46 311 LYS A CA 1
ATOM 2536 C C . LYS A 1 313 ? -27.530 -28.474 12.362 1.00 17.06 311 LYS A C 1
ATOM 2537 O O . LYS A 1 313 ? -27.339 -28.286 11.151 1.00 18.25 311 LYS A O 1
ATOM 2543 N N . THR A 1 314 ? -28.036 -27.578 13.185 1.00 15.27 312 THR A N 1
ATOM 2544 C CA . THR A 1 314 ? -28.477 -26.247 12.686 1.00 16.42 312 THR A CA 1
ATOM 2545 C C . THR A 1 314 ? -27.225 -25.442 12.243 1.00 17.06 312 THR A C 1
ATOM 2546 O O . THR A 1 314 ? -27.229 -24.873 11.150 1.00 15.30 312 THR A O 1
ATOM 2550 N N . HIS A 1 315 ? -26.198 -25.385 13.093 1.00 15.34 313 HIS A N 1
ATOM 2551 C CA . HIS A 1 315 ? -24.976 -24.623 12.733 1.00 15.04 313 HIS A CA 1
ATOM 2552 C C . HIS A 1 315 ? -24.418 -25.050 11.377 1.00 15.75 313 HIS A C 1
ATOM 2553 O O . HIS A 1 315 ? -24.156 -24.165 10.479 1.00 14.92 313 HIS A O 1
ATOM 2560 N N . ASP A 1 316 ? -24.248 -26.375 11.205 1.00 17.74 314 ASP A N 1
ATOM 2561 C CA . ASP A 1 316 ? -23.716 -26.932 9.935 1.00 19.96 314 ASP A CA 1
ATOM 2562 C C . ASP A 1 316 ? -24.635 -26.697 8.730 1.00 18.12 314 ASP A C 1
ATOM 2563 O O . ASP A 1 316 ? -24.118 -26.538 7.621 1.00 18.60 314 ASP A O 1
ATOM 2568 N N . LYS A 1 317 ? -25.986 -26.727 8.914 1.00 17.02 315 LYS A N 1
ATOM 2569 C CA . LYS A 1 317 ? -26.961 -26.504 7.822 1.00 16.07 315 LYS A CA 1
ATOM 2570 C C . LYS A 1 317 ? -26.796 -25.126 7.208 1.00 16.34 315 LYS A C 1
ATOM 2571 O O . LYS A 1 317 ? -26.901 -25.007 5.967 1.00 18.33 315 LYS A O 1
ATOM 2577 N N . PHE A 1 318 ? -26.563 -24.093 8.050 1.00 13.87 316 PHE A N 1
ATOM 2578 C CA . PHE A 1 318 ? -26.512 -22.719 7.497 1.00 13.68 316 PHE A CA 1
ATOM 2579 C C . PHE A 1 318 ? -25.104 -22.073 7.414 1.00 15.44 316 PHE A C 1
ATOM 2580 O O . PHE A 1 318 ? -25.008 -20.958 6.954 1.00 14.51 316 PHE A O 1
ATOM 2588 N N . LYS A 1 319 ? -24.062 -22.790 7.810 1.00 16.10 317 LYS A N 1
ATOM 2589 C CA . LYS A 1 319 ? -22.680 -22.275 7.850 1.00 16.37 317 LYS A CA 1
ATOM 2590 C C . LYS A 1 319 ? -22.216 -21.827 6.463 1.00 17.04 317 LYS A C 1
ATOM 2591 O O . LYS A 1 319 ? -21.489 -20.795 6.361 1.00 18.02 317 LYS A O 1
ATOM 2597 N N . ALA A 1 320 ? -22.585 -22.575 5.416 1.00 16.01 318 ALA A N 1
ATOM 2598 C CA . ALA A 1 320 ? -22.226 -22.128 4.047 1.00 16.50 318 ALA A CA 1
ATOM 2599 C C . ALA A 1 320 ? -22.707 -20.708 3.674 1.00 18.65 318 ALA A C 1
ATOM 2600 O O . ALA A 1 320 ? -22.028 -19.988 2.908 1.00 18.07 318 ALA A O 1
ATOM 2602 N N . TYR A 1 321 ? -23.799 -20.280 4.273 1.00 15.13 319 TYR A N 1
ATOM 2603 C CA . TYR A 1 321 ? -24.300 -18.915 3.960 1.00 13.46 319 TYR A CA 1
ATOM 2604 C C . TYR A 1 321 ? -23.651 -17.855 4.860 1.00 14.54 319 TYR A C 1
ATOM 2605 O O . TYR A 1 321 ? -23.897 -16.633 4.656 1.00 14.13 319 TYR A O 1
ATOM 2614 N N . ASN A 1 322 ? -22.747 -18.269 5.724 1.00 12.84 320 ASN A N 1
ATOM 2615 C CA . ASN A 1 322 ? -22.014 -17.411 6.655 1.00 12.75 320 ASN A CA 1
ATOM 2616 C C . ASN A 1 322 ? -20.494 -17.638 6.557 1.00 14.26 320 ASN A C 1
ATOM 2617 O O . ASN A 1 322 ? -19.755 -17.397 7.565 1.00 14.62 320 ASN A O 1
ATOM 2622 N N . SER A 1 323 ? -20.037 -17.933 5.332 1.00 13.37 321 SER A N 1
ATOM 2623 C CA . SER A 1 323 ? -18.634 -18.177 5.025 1.00 14.90 321 SER A CA 1
ATOM 2624 C C . SER A 1 323 ? -18.386 -17.410 3.724 1.00 14.11 321 SER A C 1
ATOM 2625 O O . SER A 1 323 ? -19.290 -17.247 2.869 1.00 16.04 321 SER A O 1
ATOM 2628 N N . TYR A 1 324 ? -17.144 -17.044 3.488 1.00 14.29 322 TYR A N 1
ATOM 2629 C CA . TYR A 1 324 ? -16.816 -16.266 2.291 1.00 13.57 322 TYR A CA 1
ATOM 2630 C C . TYR A 1 324 ? -16.986 -17.147 1.059 1.00 13.23 322 TYR A C 1
ATOM 2631 O O . TYR A 1 324 ? -16.246 -18.152 0.888 1.00 15.66 322 TYR A O 1
ATOM 2640 N N . ASN A 1 325 ? -17.770 -16.668 0.105 1.00 13.85 323 ASN A N 1
ATOM 2641 C CA . ASN A 1 325 ? -18.024 -17.366 -1.163 1.00 14.46 323 ASN A CA 1
ATOM 2642 C C . ASN A 1 325 ? -18.631 -16.392 -2.177 1.00 15.47 323 ASN A C 1
ATOM 2643 O O . ASN A 1 325 ? -19.863 -16.331 -2.415 1.00 13.89 323 ASN A O 1
ATOM 2648 N N . ALA A 1 326 ? -17.743 -15.604 -2.788 1.00 14.99 324 ALA A N 1
ATOM 2649 C CA . ALA A 1 326 ? -18.147 -14.547 -3.722 1.00 15.49 324 ALA A CA 1
ATOM 2650 C C . ALA A 1 326 ? -18.893 -15.117 -4.936 1.00 15.70 324 ALA A C 1
ATOM 2651 O O . ALA A 1 326 ? -19.932 -14.592 -5.359 1.00 14.59 324 ALA A O 1
ATOM 2653 N N . GLU A 1 327 ? -18.385 -16.201 -5.540 1.00 16.66 325 GLU A N 1
ATOM 2654 C CA . GLU A 1 327 ? -19.095 -16.871 -6.639 1.00 17.10 325 GLU A CA 1
ATOM 2655 C C . GLU A 1 327 ? -20.496 -17.382 -6.248 1.00 15.91 325 GLU A C 1
ATOM 2656 O O . GLU A 1 327 ? -21.494 -17.233 -6.980 1.00 18.19 325 GLU A O 1
ATOM 2662 N N . GLY A 1 328 ? -20.609 -18.051 -5.079 1.00 15.28 326 GLY A N 1
ATOM 2663 C CA . GLY A 1 328 ? -21.887 -18.466 -4.557 1.00 14.68 326 GLY A CA 1
ATOM 2664 C C . GLY A 1 328 ? -22.883 -17.307 -4.329 1.00 13.73 326 GLY A C 1
ATOM 2665 O O . GLY A 1 328 ? -24.099 -17.488 -4.632 1.00 14.59 326 GLY A O 1
ATOM 2666 N N . ALA A 1 329 ? -22.395 -16.120 -3.864 1.00 13.69 327 ALA A N 1
ATOM 2667 C CA . ALA A 1 329 ? -23.252 -14.969 -3.695 1.00 12.92 327 ALA A CA 1
ATOM 2668 C C . ALA A 1 329 ? -23.809 -14.497 -5.098 1.00 11.66 327 ALA A C 1
ATOM 2669 O O . ALA A 1 329 ? -24.974 -14.258 -5.210 1.00 11.93 327 ALA A O 1
ATOM 2671 N N . LYS A 1 330 ? -22.952 -14.477 -6.120 1.00 11.18 328 LYS A N 1
ATOM 2672 C CA . LYS A 1 330 ? -23.401 -14.091 -7.466 1.00 13.48 328 LYS A CA 1
ATOM 2673 C C . LYS A 1 330 ? -24.460 -15.043 -8.015 1.00 14.24 328 LYS A C 1
ATOM 2674 O O . LYS A 1 330 ? -25.495 -14.603 -8.600 1.00 12.24 328 LYS A O 1
ATOM 2680 N N . LYS A 1 331 ? -24.249 -16.344 -7.734 1.00 14.34 329 LYS A N 1
ATOM 2681 C CA A LYS A 1 331 ? -25.175 -17.369 -8.249 0.50 13.50 329 LYS A CA 1
ATOM 2682 C CA B LYS A 1 331 ? -25.158 -17.394 -8.241 0.50 13.97 329 LYS A CA 1
ATOM 2683 C C . LYS A 1 331 ? -26.533 -17.282 -7.494 1.00 13.08 329 LYS A C 1
ATOM 2684 O O . LYS A 1 331 ? -27.625 -17.318 -8.139 1.00 12.80 329 LYS A O 1
ATOM 2695 N N . LEU A 1 332 ? -26.459 -16.998 -6.194 1.00 12.70 330 LEU A N 1
ATOM 2696 C CA . LEU A 1 332 ? -27.700 -16.893 -5.402 1.00 12.10 330 LEU A CA 1
ATOM 2697 C C . LEU A 1 332 ? -28.497 -15.644 -5.813 1.00 11.04 330 LEU A C 1
ATOM 2698 O O . LEU A 1 332 ? -29.755 -15.672 -5.919 1.00 11.20 330 LEU A O 1
ATOM 2703 N N . LEU A 1 333 ? -27.843 -14.469 -6.045 1.00 10.80 331 LEU A N 1
ATOM 2704 C CA . LEU A 1 333 ? -28.564 -13.301 -6.553 1.00 11.62 331 LEU A CA 1
ATOM 2705 C C . LEU A 1 333 ? -29.284 -13.599 -7.905 1.00 9.79 331 LEU A C 1
ATOM 2706 O O . LEU A 1 333 ? -30.461 -13.229 -8.041 1.00 10.96 331 LEU A O 1
ATOM 2711 N N . ALA A 1 334 ? -28.580 -14.320 -8.774 1.00 10.24 332 ALA A N 1
ATOM 2712 C CA . ALA A 1 334 ? -29.182 -14.671 -10.051 1.00 10.41 332 ALA A CA 1
ATOM 2713 C C . ALA A 1 334 ? -30.425 -15.623 -9.899 1.00 10.80 332 ALA A C 1
ATOM 2714 O O . ALA A 1 334 ? -31.506 -15.358 -10.505 1.00 11.82 332 ALA A O 1
ATOM 2716 N N . LYS A 1 335 ? -30.267 -16.657 -9.062 1.00 11.70 333 LYS A N 1
ATOM 2717 C CA . LYS A 1 335 ? -31.408 -17.594 -8.841 1.00 12.23 333 LYS A CA 1
ATOM 2718 C C . LYS A 1 335 ? -32.592 -16.955 -8.211 1.00 12.35 333 LYS A C 1
ATOM 2719 O O . LYS A 1 335 ? -33.733 -17.338 -8.462 1.00 12.44 333 LYS A O 1
ATOM 2725 N N . ALA A 1 336 ? -32.318 -15.943 -7.332 1.00 11.20 334 ALA A N 1
ATOM 2726 C CA . ALA A 1 336 ? -33.413 -15.306 -6.620 1.00 11.46 334 ALA A CA 1
ATOM 2727 C C . ALA A 1 336 ? -34.137 -14.205 -7.441 1.00 11.25 334 ALA A C 1
ATOM 2728 O O . ALA A 1 336 ? -35.265 -13.746 -7.157 1.00 13.62 334 ALA A O 1
ATOM 2730 N N . GLY A 1 337 ? -33.454 -13.734 -8.520 1.00 11.47 335 GLY A N 1
ATOM 2731 C CA . GLY A 1 337 ? -34.000 -12.712 -9.435 1.00 11.64 335 GLY A CA 1
ATOM 2732 C C . GLY A 1 337 ? -33.555 -11.264 -9.152 1.00 11.87 335 GLY A C 1
ATOM 2733 O O . GLY A 1 337 ? -34.268 -10.357 -9.664 1.00 14.04 335 GLY A O 1
ATOM 2734 N N . PHE A 1 338 ? -32.448 -11.077 -8.408 1.00 12.31 336 PHE A N 1
ATOM 2735 C CA . PHE A 1 338 ? -31.808 -9.734 -8.341 1.00 13.52 336 PHE A CA 1
ATOM 2736 C C . PHE A 1 338 ? -30.958 -9.600 -9.564 1.00 14.50 336 PHE A C 1
ATOM 2737 O O . PHE A 1 338 ? -29.760 -10.014 -9.522 1.00 15.05 336 PHE A O 1
ATOM 2745 N N . LYS A 1 339 ? -31.590 -9.105 -10.662 1.00 14.63 337 LYS A N 1
ATOM 2746 C CA . LYS A 1 339 ? -30.945 -8.994 -12.022 1.00 15.98 337 LYS A CA 1
ATOM 2747 C C . LYS A 1 339 ? -30.685 -7.504 -12.325 1.00 15.91 337 LYS A C 1
ATOM 2748 O O . LYS A 1 339 ? -31.536 -6.712 -12.077 1.00 17.39 337 LYS A O 1
ATOM 2754 N N . ASP A 1 340 ? -29.530 -7.191 -12.940 1.00 15.87 338 ASP A N 1
ATOM 2755 C CA . ASP A 1 340 ? -29.261 -5.835 -13.508 1.00 15.22 338 ASP A CA 1
ATOM 2756 C C . ASP A 1 340 ? -30.097 -5.587 -14.784 1.00 14.02 338 ASP A C 1
ATOM 2757 O O . ASP A 1 340 ? -29.798 -6.198 -15.838 1.00 16.78 338 ASP A O 1
ATOM 2762 N N . VAL A 1 341 ? -31.166 -4.814 -14.638 1.00 13.19 339 VAL A N 1
ATOM 2763 C CA . VAL A 1 341 ? -32.046 -4.509 -15.828 1.00 14.37 339 VAL A CA 1
ATOM 2764 C C . VAL A 1 341 ? -31.831 -3.096 -16.336 1.00 17.75 339 VAL A C 1
ATOM 2765 O O . VAL A 1 341 ? -32.336 -2.715 -17.383 1.00 20.39 339 VAL A O 1
ATOM 2769 N N . ASN A 1 342 ? -31.226 -2.227 -15.524 1.00 15.86 340 ASN A N 1
ATOM 2770 C CA . ASN A 1 342 ? -31.016 -0.794 -16.012 1.00 16.75 340 ASN A CA 1
ATOM 2771 C C . ASN A 1 342 ? -29.600 -0.585 -16.587 1.00 16.85 340 ASN A C 1
ATOM 2772 O O . ASN A 1 342 ? -29.283 0.530 -17.009 1.00 20.34 340 ASN A O 1
ATOM 2777 N N . LYS A 1 343 ? -28.755 -1.617 -16.658 1.00 15.08 341 LYS A N 1
ATOM 2778 C CA . LYS A 1 343 ? -27.483 -1.587 -17.321 1.00 17.74 341 LYS A CA 1
ATOM 2779 C C . LYS A 1 343 ? -26.455 -0.733 -16.506 1.00 18.28 341 LYS A C 1
ATOM 2780 O O . LYS A 1 343 ? -25.484 -0.273 -17.098 1.00 18.10 341 LYS A O 1
ATOM 2786 N N . ASP A 1 344 ? -26.680 -0.496 -15.207 1.00 16.09 342 ASP A N 1
ATOM 2787 C CA . ASP A 1 344 ? -25.622 0.242 -14.435 1.00 15.41 342 ASP A CA 1
ATOM 2788 C C . ASP A 1 344 ? -24.559 -0.678 -13.815 1.00 16.22 342 ASP A C 1
ATOM 2789 O O . ASP A 1 344 ? -23.611 -0.179 -13.134 1.00 18.13 342 ASP A O 1
ATOM 2794 N N . GLY A 1 345 ? -24.622 -2.006 -14.011 1.00 14.38 343 GLY A N 1
ATOM 2795 C CA . GLY A 1 345 ? -23.566 -2.934 -13.538 1.00 15.79 343 GLY A CA 1
ATOM 2796 C C . GLY A 1 345 ? -23.814 -3.443 -12.086 1.00 14.66 343 GLY A C 1
ATOM 2797 O O . GLY A 1 345 ? -23.014 -4.236 -11.583 1.00 18.61 343 GLY A O 1
ATOM 2798 N N . PHE A 1 346 ? -24.864 -2.965 -11.454 1.00 13.99 344 PHE A N 1
ATOM 2799 C CA . PHE A 1 346 ? -25.279 -3.540 -10.105 1.00 14.75 344 PHE A CA 1
ATOM 2800 C C . PHE A 1 346 ? -26.627 -4.229 -10.221 1.00 13.37 344 PHE A C 1
ATOM 2801 O O . PHE A 1 346 ? -27.501 -3.874 -11.039 1.00 14.06 344 PHE A O 1
ATOM 2809 N N . VAL A 1 347 ? -26.846 -5.194 -9.342 1.00 10.90 345 VAL A N 1
ATOM 2810 C CA . VAL A 1 347 ? -28.222 -5.856 -9.340 1.00 11.53 345 VAL A CA 1
ATOM 2811 C C . VAL A 1 347 ? -29.299 -4.895 -8.930 1.00 11.93 345 VAL A C 1
ATOM 2812 O O . VAL A 1 347 ? -29.084 -4.071 -7.993 1.00 13.38 345 VAL A O 1
ATOM 2816 N N . ASP A 1 348 ? -30.481 -5.034 -9.531 1.00 12.23 346 ASP A N 1
ATOM 2817 C CA . ASP A 1 348 ? -31.711 -4.334 -9.110 1.00 13.22 346 ASP A CA 1
ATOM 2818 C C . ASP A 1 348 ? -32.646 -5.246 -8.368 1.00 12.87 346 ASP A C 1
ATOM 2819 O O . ASP A 1 348 ? -32.318 -6.471 -8.274 1.00 13.66 346 ASP A O 1
ATOM 2824 N N . THR A 1 349 ? -33.746 -4.717 -7.859 1.00 11.35 347 THR A N 1
ATOM 2825 C CA . THR A 1 349 ? -34.680 -5.585 -7.086 1.00 12.11 347 THR A CA 1
ATOM 2826 C C . THR A 1 349 ? -35.390 -6.588 -8.035 1.00 14.11 347 THR A C 1
ATOM 2827 O O . THR A 1 349 ? -35.332 -6.431 -9.273 1.00 15.83 347 THR A O 1
ATOM 2831 N N . PRO A 1 350 ? -36.026 -7.638 -7.462 1.00 14.18 348 PRO A N 1
ATOM 2832 C CA . PRO A 1 350 ? -36.833 -8.556 -8.299 1.00 15.92 348 PRO A CA 1
ATOM 2833 C C . PRO A 1 350 ? -37.872 -7.856 -9.170 1.00 17.57 348 PRO A C 1
ATOM 2834 O O . PRO A 1 350 ? -38.064 -8.308 -10.351 1.00 22.03 348 PRO A O 1
ATOM 2838 N N . SER A 1 351 ? -38.490 -6.771 -8.705 1.00 15.85 349 SER A N 1
ATOM 2839 C CA . SER A 1 351 ? -39.426 -5.926 -9.509 1.00 16.12 349 SER A CA 1
ATOM 2840 C C . SER A 1 351 ? -38.788 -4.981 -10.528 1.00 17.92 349 SER A C 1
ATOM 2841 O O . SER A 1 351 ? -39.519 -4.224 -11.216 1.00 19.20 349 SER A O 1
ATOM 2844 N N . GLY A 1 352 ? -37.444 -5.010 -10.635 1.00 16.88 350 GLY A N 1
ATOM 2845 C CA . GLY A 1 352 ? -36.665 -4.140 -11.520 1.00 18.04 350 GLY A CA 1
ATOM 2846 C C . GLY A 1 352 ? -36.342 -2.703 -11.091 1.00 17.70 350 GLY A C 1
ATOM 2847 O O . GLY A 1 352 ? -35.998 -1.884 -11.958 1.00 17.86 350 GLY A O 1
ATOM 2848 N N . LYS A 1 353 ? -36.379 -2.397 -9.784 1.00 16.60 351 LYS A N 1
ATOM 2849 C CA . LYS A 1 353 ? -35.993 -1.020 -9.310 1.00 15.98 351 LYS A CA 1
ATOM 2850 C C . LYS A 1 353 ? -34.568 -0.972 -8.845 1.00 15.20 351 LYS A C 1
ATOM 2851 O O . LYS A 1 353 ? -34.086 -1.899 -8.200 1.00 14.46 351 LYS A O 1
ATOM 2857 N N . SER A 1 354 ? -33.862 0.096 -9.208 1.00 16.49 352 SER A N 1
ATOM 2858 C CA A SER A 1 354 ? -32.490 0.329 -8.788 0.68 14.62 352 SER A CA 1
ATOM 2859 C CA B SER A 1 354 ? -32.484 0.281 -8.757 0.32 15.22 352 SER A CA 1
ATOM 2860 C C . SER A 1 354 ? -32.475 0.726 -7.298 1.00 15.79 352 SER A C 1
ATOM 2861 O O . SER A 1 354 ? -33.397 1.387 -6.797 1.00 15.77 352 SER A O 1
ATOM 2866 N N . PHE A 1 355 ? -31.409 0.329 -6.603 1.00 13.43 353 PHE A N 1
ATOM 2867 C CA . PHE A 1 355 ? -31.258 0.730 -5.157 1.00 14.40 353 PHE A CA 1
ATOM 2868 C C . PHE A 1 355 ? -29.787 0.735 -4.751 1.00 13.85 353 PHE A C 1
ATOM 2869 O O . PHE A 1 355 ? -28.883 0.074 -5.330 1.00 15.34 353 PHE A O 1
ATOM 2877 N N . GLU A 1 356 ? -29.537 1.571 -3.707 1.00 15.45 354 GLU A N 1
ATOM 2878 C CA . GLU A 1 356 ? -28.231 1.544 -3.034 1.00 16.45 354 GLU A CA 1
ATOM 2879 C C . GLU A 1 356 ? -28.453 1.415 -1.501 1.00 16.38 354 GLU A C 1
ATOM 2880 O O . GLU A 1 356 ? -29.376 2.065 -0.981 1.00 24.48 354 GLU A O 1
ATOM 2886 N N . LEU A 1 357 ? -27.647 0.621 -0.811 1.00 13.59 355 LEU A N 1
ATOM 2887 C CA . LEU A 1 357 ? -27.794 0.424 0.670 1.00 14.71 355 LEU A CA 1
ATOM 2888 C C . LEU A 1 357 ? -26.871 1.395 1.391 1.00 11.98 355 LEU A C 1
ATOM 2889 O O . LEU A 1 357 ? -25.680 1.499 1.062 1.00 13.88 355 LEU A O 1
ATOM 2894 N N . LEU A 1 358 ? -27.444 2.122 2.350 1.00 10.38 356 LEU A N 1
ATOM 2895 C CA . LEU A 1 358 ? -26.646 3.048 3.169 1.00 11.48 356 LEU A CA 1
ATOM 2896 C C . LEU A 1 358 ? -26.319 2.299 4.482 1.00 10.53 356 LEU A C 1
ATOM 2897 O O . LEU A 1 358 ? -27.292 1.943 5.308 1.00 12.37 356 LEU A O 1
ATOM 2902 N N . ILE A 1 359 ? -25.004 2.067 4.733 1.00 9.13 357 ILE A N 1
ATOM 2903 C CA . ILE A 1 359 ? -24.595 1.206 5.888 1.00 9.71 357 ILE A CA 1
ATOM 2904 C C . ILE A 1 359 ? -23.931 2.154 6.957 1.00 8.80 357 ILE A C 1
ATOM 2905 O O . ILE A 1 359 ? -22.836 2.812 6.682 1.00 10.96 357 ILE A O 1
ATOM 2910 N N . GLN A 1 360 ? -24.580 2.290 8.123 1.00 8.78 358 GLN A N 1
ATOM 2911 C CA . GLN A 1 360 ? -24.078 3.269 9.134 1.00 8.88 358 GLN A CA 1
ATOM 2912 C C . GLN A 1 360 ? -23.268 2.546 10.282 1.00 9.65 358 GLN A C 1
ATOM 2913 O O . GLN A 1 360 ? -23.632 1.428 10.739 1.00 10.13 358 GLN A O 1
ATOM 2919 N N . SER A 1 361 ? -22.275 3.243 10.800 1.00 9.80 359 SER A N 1
ATOM 2920 C CA . SER A 1 361 ? -21.618 2.886 12.078 1.00 9.84 359 SER A CA 1
ATOM 2921 C C . SER A 1 361 ? -21.326 4.259 12.794 1.00 9.85 359 SER A C 1
ATOM 2922 O O . SER A 1 361 ? -21.337 5.337 12.168 1.00 9.70 359 SER A O 1
ATOM 2925 N N . PRO A 1 362 ? -21.026 4.243 14.098 1.00 8.90 360 PRO A N 1
ATOM 2926 C CA . PRO A 1 362 ? -20.950 5.553 14.820 1.00 9.93 360 PRO A CA 1
ATOM 2927 C C . PRO A 1 362 ? -19.643 6.390 14.556 1.00 10.04 360 PRO A C 1
ATOM 2928 O O . PRO A 1 362 ? -18.541 5.780 14.436 1.00 9.73 360 PRO A O 1
ATOM 2932 N N . ASN A 1 363 ? -19.823 7.703 14.537 1.00 9.55 361 ASN A N 1
ATOM 2933 C CA . ASN A 1 363 ? -18.657 8.617 14.373 1.00 9.37 361 ASN A CA 1
ATOM 2934 C C . ASN A 1 363 ? -17.572 8.368 15.458 1.00 11.47 361 ASN A C 1
ATOM 2935 O O . ASN A 1 363 ? -17.918 8.252 16.623 1.00 12.75 361 ASN A O 1
ATOM 2940 N N . GLY A 1 364 ? -16.350 8.236 14.960 1.00 11.80 362 GLY A N 1
ATOM 2941 C CA . GLY A 1 364 ? -15.246 8.070 15.862 1.00 12.30 362 GLY A CA 1
ATOM 2942 C C . GLY A 1 364 ? -14.925 6.621 16.243 1.00 11.35 362 GLY A C 1
ATOM 2943 O O . GLY A 1 364 ? -13.763 6.381 16.792 1.00 11.05 362 GLY A O 1
ATOM 2944 N N . TRP A 1 365 ? -15.807 5.639 15.942 1.00 11.38 363 TRP A N 1
ATOM 2945 C CA . TRP A 1 365 ? -15.552 4.204 16.276 1.00 10.30 363 TRP A CA 1
ATOM 2946 C C . TRP A 1 365 ? -14.837 3.623 15.062 1.00 10.56 363 TRP A C 1
ATOM 2947 O O . TRP A 1 365 ? -15.415 2.905 14.219 1.00 11.37 363 TRP A O 1
ATOM 2958 N N . THR A 1 366 ? -13.534 3.937 14.984 1.00 10.71 364 THR A N 1
ATOM 2959 C CA . THR A 1 366 ? -12.752 3.721 13.727 1.00 11.24 364 THR A CA 1
ATOM 2960 C C . THR A 1 366 ? -12.662 2.222 13.317 1.00 11.43 364 THR A C 1
ATOM 2961 O O . THR A 1 366 ? -12.571 1.916 12.113 1.00 11.16 364 THR A O 1
ATOM 2965 N N . ASP A 1 367 ? -12.595 1.259 14.296 1.00 10.07 365 ASP A N 1
ATOM 2966 C CA . ASP A 1 367 ? -12.576 -0.181 14.002 1.00 10.45 365 ASP A CA 1
ATOM 2967 C C . ASP A 1 367 ? -13.914 -0.519 13.226 1.00 9.24 365 ASP A C 1
ATOM 2968 O O . ASP A 1 367 ? -13.836 -1.268 12.218 1.00 9.81 365 ASP A O 1
ATOM 2973 N N . PHE A 1 368 ? -15.061 -0.028 13.728 1.00 9.20 366 PHE A N 1
ATOM 2974 C CA . PHE A 1 368 ? -16.345 -0.307 13.035 1.00 10.61 366 PHE A CA 1
ATOM 2975 C C . PHE A 1 368 ? -16.401 0.453 11.702 1.00 9.25 366 PHE A C 1
ATOM 2976 O O . PHE A 1 368 ? -16.932 -0.119 10.715 1.00 10.19 366 PHE A O 1
ATOM 2984 N N . ASN A 1 369 ? -15.890 1.677 11.645 1.00 10.33 367 ASN A N 1
ATOM 2985 C CA . ASN A 1 369 ? -15.947 2.458 10.395 1.00 9.69 367 ASN A CA 1
ATOM 2986 C C . ASN A 1 369 ? -15.139 1.708 9.350 1.00 10.37 367 ASN A C 1
ATOM 2987 O O . ASN A 1 369 ? -15.547 1.599 8.102 1.00 10.40 367 ASN A O 1
ATOM 2992 N N . ASN A 1 370 ? -14.014 1.194 9.678 1.00 10.63 368 ASN A N 1
ATOM 2993 C CA . ASN A 1 370 ? -13.160 0.443 8.680 1.00 11.35 368 ASN A CA 1
ATOM 2994 C C . ASN A 1 370 ? -13.834 -0.862 8.269 1.00 12.38 368 ASN A C 1
ATOM 2995 O O . ASN A 1 370 ? -13.689 -1.298 7.097 1.00 12.27 368 ASN A O 1
ATOM 3000 N N . THR A 1 371 ? -14.544 -1.539 9.250 1.00 10.49 369 THR A N 1
ATOM 3001 C CA . THR A 1 371 ? -15.243 -2.769 8.907 1.00 11.31 369 THR A CA 1
ATOM 3002 C C . THR A 1 371 ? -16.310 -2.453 7.823 1.00 10.33 369 THR A C 1
ATOM 3003 O O . THR A 1 371 ? -16.429 -3.244 6.844 1.00 10.46 369 THR A O 1
ATOM 3007 N N . VAL A 1 372 ? -17.081 -1.382 8.003 1.00 10.12 370 VAL A N 1
ATOM 3008 C CA . VAL A 1 372 ? -18.092 -1.063 6.969 1.00 10.27 370 VAL A CA 1
ATOM 3009 C C . VAL A 1 372 ? -17.453 -0.734 5.624 1.00 11.62 370 VAL A C 1
ATOM 3010 O O . VAL A 1 372 ? -17.993 -1.203 4.618 1.00 11.25 370 VAL A O 1
ATOM 3014 N N . GLN A 1 373 ? -16.369 -0.013 5.614 1.00 11.70 371 GLN A N 1
ATOM 3015 C CA . GLN A 1 373 ? -15.731 0.349 4.320 1.00 12.24 371 GLN A CA 1
ATOM 3016 C C . GLN A 1 373 ? -15.200 -0.924 3.623 1.00 11.42 371 GLN A C 1
ATOM 3017 O O . GLN A 1 373 ? -15.358 -1.104 2.390 1.00 12.74 371 GLN A O 1
ATOM 3023 N N . LEU A 1 374 ? -14.646 -1.916 4.380 1.00 11.43 372 LEU A N 1
ATOM 3024 C CA . LEU A 1 374 ? -14.209 -3.174 3.755 1.00 10.72 372 LEU A CA 1
ATOM 3025 C C . LEU A 1 374 ? -15.435 -3.950 3.200 1.00 11.85 372 LEU A C 1
ATOM 3026 O O . LEU A 1 374 ? -15.382 -4.501 2.053 1.00 11.18 372 LEU A O 1
ATOM 3031 N N . ALA A 1 375 ? -16.542 -3.947 3.968 1.00 10.93 373 ALA A N 1
ATOM 3032 C CA . ALA A 1 375 ? -17.731 -4.631 3.453 1.00 11.72 373 ALA A CA 1
ATOM 3033 C C . ALA A 1 375 ? -18.325 -3.940 2.196 1.00 12.11 373 ALA A C 1
ATOM 3034 O O . ALA A 1 375 ? -18.813 -4.678 1.305 1.00 12.12 373 ALA A O 1
ATOM 3036 N N . VAL A 1 376 ? -18.353 -2.634 2.104 1.00 11.02 374 VAL A N 1
ATOM 3037 C CA . VAL A 1 376 ? -18.852 -1.912 0.909 1.00 10.71 374 VAL A CA 1
ATOM 3038 C C . VAL A 1 376 ? -17.973 -2.363 -0.305 1.00 11.89 374 VAL A C 1
ATOM 3039 O O . VAL A 1 376 ? -18.619 -2.691 -1.352 1.00 11.63 374 VAL A O 1
ATOM 3043 N N . GLU A 1 377 ? -16.651 -2.547 -0.143 1.00 11.91 375 GLU A N 1
ATOM 3044 C CA . GLU A 1 377 ? -15.831 -3.023 -1.315 1.00 12.87 375 GLU A CA 1
ATOM 3045 C C . GLU A 1 377 ? -16.152 -4.491 -1.710 1.00 13.62 375 GLU A C 1
ATOM 3046 O O . GLU A 1 377 ? -16.220 -4.880 -2.907 1.00 12.47 375 GLU A O 1
ATOM 3052 N N . GLN A 1 378 ? -16.342 -5.343 -0.660 1.00 12.09 376 GLN A N 1
ATOM 3053 C CA . GLN A 1 378 ? -16.669 -6.782 -0.839 1.00 12.07 376 GLN A CA 1
ATOM 3054 C C . GLN A 1 378 ? -18.008 -6.943 -1.508 1.00 11.76 376 GLN A C 1
ATOM 3055 O O . GLN A 1 378 ? -18.202 -7.810 -2.432 1.00 11.93 376 GLN A O 1
ATOM 3061 N N . LEU A 1 379 ? -18.980 -6.142 -1.072 1.00 11.85 377 LEU A N 1
ATOM 3062 C CA . LEU A 1 379 ? -20.330 -6.140 -1.655 1.00 10.62 377 LEU A CA 1
ATOM 3063 C C . LEU A 1 379 ? -20.286 -5.693 -3.137 1.00 11.91 377 LEU A C 1
ATOM 3064 O O . LEU A 1 379 ? -20.992 -6.345 -4.020 1.00 12.00 377 LEU A O 1
ATOM 3069 N N . ALA A 1 380 ? -19.444 -4.698 -3.480 1.00 11.74 378 ALA A N 1
ATOM 3070 C CA . ALA A 1 380 ? -19.421 -4.233 -4.935 1.00 12.34 378 ALA A CA 1
ATOM 3071 C C . ALA A 1 380 ? -18.914 -5.352 -5.813 1.00 12.66 378 ALA A C 1
ATOM 3072 O O . ALA A 1 380 ? -19.336 -5.460 -6.956 1.00 14.18 378 ALA A O 1
ATOM 3074 N N . GLU A 1 381 ? -18.026 -6.212 -5.301 1.00 13.61 379 GLU A N 1
ATOM 3075 C CA . GLU A 1 381 ? -17.436 -7.321 -6.085 1.00 15.16 379 GLU A CA 1
ATOM 3076 C C . GLU A 1 381 ? -18.529 -8.377 -6.492 1.00 15.16 379 GLU A C 1
ATOM 3077 O O . GLU A 1 381 ? -18.364 -9.087 -7.488 1.00 17.52 379 GLU A O 1
ATOM 3083 N N . VAL A 1 382 ? -19.649 -8.405 -5.760 1.00 13.66 380 VAL A N 1
ATOM 3084 C CA . VAL A 1 382 ? -20.756 -9.370 -6.222 1.00 13.06 380 VAL A CA 1
ATOM 3085 C C . VAL A 1 382 ? -21.897 -8.620 -6.864 1.00 14.47 380 VAL A C 1
ATOM 3086 O O . VAL A 1 382 ? -22.982 -9.254 -7.167 1.00 15.87 380 VAL A O 1
ATOM 3090 N N . GLY A 1 383 ? -21.762 -7.280 -7.046 1.00 13.95 381 GLY A N 1
ATOM 3091 C CA . GLY A 1 383 ? -22.782 -6.535 -7.736 1.00 12.23 381 GLY A CA 1
ATOM 3092 C C . GLY A 1 383 ? -23.826 -5.836 -6.819 1.00 11.62 381 GLY A C 1
ATOM 3093 O O . GLY A 1 383 ? -24.878 -5.332 -7.335 1.00 12.32 381 GLY A O 1
ATOM 3094 N N . ILE A 1 384 ? -23.574 -5.810 -5.485 1.00 10.76 382 ILE A N 1
ATOM 3095 C CA . ILE A 1 384 ? -24.459 -5.118 -4.579 1.00 11.39 382 ILE A CA 1
ATOM 3096 C C . ILE A 1 384 ? -23.964 -3.684 -4.291 1.00 12.60 382 ILE A C 1
ATOM 3097 O O . ILE A 1 384 ? -22.811 -3.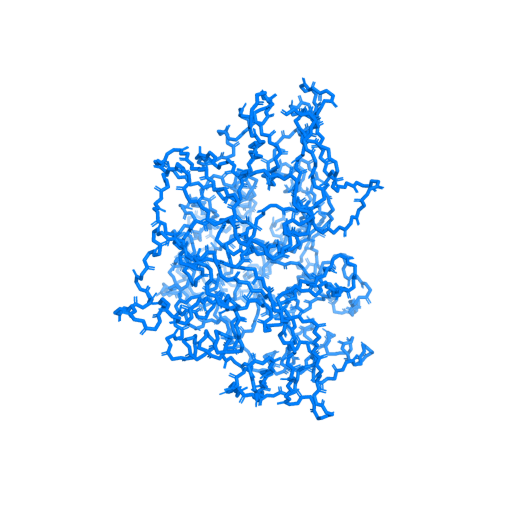542 -3.923 1.00 11.46 382 ILE A O 1
ATOM 3102 N N . LYS A 1 385 ? -24.778 -2.670 -4.601 1.00 12.87 383 LYS A N 1
ATOM 3103 C CA . LYS A 1 385 ? -24.414 -1.224 -4.451 1.00 12.37 383 LYS A CA 1
ATOM 3104 C C . LYS A 1 385 ? -24.674 -0.739 -2.995 1.00 11.55 383 LYS A C 1
ATOM 3105 O O . LYS A 1 385 ? -25.792 -0.814 -2.482 1.00 12.64 383 LYS A O 1
ATOM 3111 N N . ALA A 1 386 ? -23.587 -0.270 -2.357 1.00 12.08 384 ALA A N 1
ATOM 3112 C CA . ALA A 1 386 ? -23.697 0.187 -0.970 1.00 11.79 384 ALA A CA 1
ATOM 3113 C C . ALA A 1 386 ? -22.719 1.425 -0.808 1.00 10.69 384 ALA A C 1
ATOM 3114 O O . ALA A 1 386 ? -21.755 1.570 -1.561 1.00 11.74 384 ALA A O 1
ATOM 3116 N N . ARG A 1 387 ? -23.017 2.217 0.254 1.00 11.39 385 ARG A N 1
ATOM 3117 C CA . ARG A 1 387 ? -22.008 3.161 0.716 1.00 11.64 385 ARG A CA 1
ATOM 3118 C C . ARG A 1 387 ? -22.038 3.347 2.238 1.00 12.65 385 ARG A C 1
ATOM 3119 O O . ARG A 1 387 ? -23.132 3.196 2.878 1.00 11.84 385 ARG A O 1
ATOM 3127 N N . ALA A 1 388 ? -20.896 3.723 2.790 1.00 11.39 386 ALA A N 1
ATOM 3128 C CA . ALA A 1 388 ? -20.742 3.996 4.232 1.00 11.53 386 ALA A CA 1
ATOM 3129 C C . ALA A 1 388 ? -21.251 5.273 4.744 1.00 10.01 386 ALA A C 1
ATOM 3130 O O . ALA A 1 388 ? -21.130 6.304 3.972 1.00 11.88 386 ALA A O 1
ATOM 3132 N N . ARG A 1 389 ? -21.827 5.318 5.959 1.00 10.24 387 ARG A N 1
ATOM 3133 C CA . ARG A 1 389 ? -22.172 6.592 6.654 1.00 10.12 387 ARG A CA 1
ATOM 3134 C C . ARG A 1 389 ? -21.609 6.440 8.067 1.00 9.98 387 ARG A C 1
ATOM 3135 O O . ARG A 1 389 ? -21.605 5.369 8.656 1.00 9.64 387 ARG A O 1
ATOM 3143 N N . THR A 1 390 ? -21.185 7.540 8.656 1.00 10.21 388 THR A N 1
ATOM 3144 C CA . THR A 1 390 ? -20.545 7.512 10.010 1.00 12.04 388 THR A CA 1
ATOM 3145 C C . THR A 1 390 ? -21.194 8.581 10.930 1.00 12.20 388 THR A C 1
ATOM 3146 O O . THR A 1 390 ? -20.475 9.394 11.572 1.00 11.31 388 THR A O 1
ATOM 3150 N N . PRO A 1 391 ? -22.523 8.595 11.078 1.00 9.91 389 PRO A N 1
ATOM 3151 C CA . PRO A 1 391 ? -23.197 9.558 11.943 1.00 9.98 389 PRO A CA 1
ATOM 3152 C C . PRO A 1 391 ? -22.726 9.571 13.394 1.00 10.60 389 PRO A C 1
ATOM 3153 O O . PRO A 1 391 ? -22.455 8.470 13.967 1.00 9.89 389 PRO A O 1
ATOM 3157 N N . ASP A 1 392 ? -22.832 10.750 14.009 1.00 10.77 390 ASP A N 1
ATOM 3158 C CA . ASP A 1 392 ? -22.697 10.838 15.499 1.00 13.28 390 ASP A CA 1
ATOM 3159 C C . ASP A 1 392 ? -23.553 9.741 16.180 1.00 12.16 390 ASP A C 1
ATOM 3160 O O . ASP A 1 392 ? -24.636 9.435 15.724 1.00 10.54 390 ASP A O 1
ATOM 3165 N N . PHE A 1 393 ? -23.048 9.153 17.263 1.00 10.67 391 PHE A N 1
ATOM 3166 C CA . PHE A 1 393 ? -23.813 8.077 17.955 1.00 10.57 391 PHE A CA 1
ATOM 3167 C C . PHE A 1 393 ? -25.260 8.410 18.237 1.00 11.48 391 PHE A C 1
ATOM 3168 O O . PHE A 1 393 ? -26.149 7.553 18.032 1.00 11.28 391 PHE A O 1
ATOM 3176 N N . SER A 1 394 ? -25.545 9.636 18.660 1.00 11.24 392 SER A N 1
ATOM 3177 C CA . SER A 1 394 ? -26.940 9.970 19.006 1.00 13.04 392 SER A CA 1
ATOM 3178 C C . SER A 1 394 ? -27.833 9.902 17.726 1.00 12.39 392 SER A C 1
ATOM 3179 O O . SER A 1 394 ? -29.029 9.524 17.841 1.00 12.23 392 SER A O 1
ATOM 3182 N N . VAL A 1 395 ? -27.329 10.309 16.531 1.00 12.74 393 VAL A N 1
ATOM 3183 C CA . VAL A 1 395 ? -28.102 10.282 15.327 1.00 11.73 393 VAL A CA 1
ATOM 3184 C C . VAL A 1 395 ? -28.184 8.813 14.799 1.00 12.22 393 VAL A C 1
ATOM 3185 O O . VAL A 1 395 ? -29.313 8.360 14.321 1.00 11.82 393 VAL A O 1
ATOM 3189 N N . TYR A 1 396 ? -27.082 8.030 14.886 1.00 10.19 394 TYR A N 1
ATOM 3190 C CA . TYR A 1 396 ? -27.040 6.565 14.584 1.00 10.78 394 TYR A CA 1
ATOM 3191 C C . TYR A 1 396 ? -28.122 5.803 15.371 1.00 11.28 394 TYR A C 1
ATOM 3192 O O . TYR A 1 396 ? -28.939 5.052 14.808 1.00 10.82 394 TYR A O 1
ATOM 3201 N N . ASN A 1 397 ? -28.187 6.076 16.686 1.00 10.03 395 ASN A N 1
ATOM 3202 C CA . ASN A 1 397 ? -29.190 5.393 17.568 1.00 11.21 395 ASN A CA 1
ATOM 3203 C C . ASN A 1 397 ? -30.611 5.836 17.258 1.00 11.07 395 ASN A C 1
ATOM 3204 O O . ASN A 1 397 ? -31.492 4.972 17.108 1.00 10.94 395 ASN A O 1
ATOM 3209 N N . GLN A 1 398 ? -30.848 7.174 17.101 1.00 10.59 396 GLN A N 1
ATOM 3210 C CA . GLN A 1 398 ? -32.181 7.659 16.800 1.00 13.12 396 GLN A CA 1
ATOM 3211 C C . GLN A 1 398 ? -32.714 7.149 15.466 1.00 13.25 396 GLN A C 1
ATOM 3212 O O . GLN A 1 398 ? -33.894 6.850 15.358 1.00 13.37 396 GLN A O 1
ATOM 3218 N N . ALA A 1 399 ? -31.827 6.991 14.488 1.00 11.46 397 ALA A N 1
ATOM 3219 C CA . ALA A 1 399 ? -32.270 6.461 13.189 1.00 11.47 397 ALA A CA 1
ATOM 3220 C C . ALA A 1 399 ? -32.729 4.992 13.267 1.00 12.72 397 ALA A C 1
ATOM 3221 O O . ALA A 1 399 ? -33.707 4.564 12.530 1.00 11.91 397 ALA A O 1
ATOM 3223 N N . MET A 1 400 ? -32.149 4.260 14.207 1.00 10.89 398 MET A N 1
ATOM 3224 C CA . MET A 1 400 ? -32.643 2.871 14.471 1.00 11.45 398 MET A CA 1
ATOM 3225 C C . MET A 1 400 ? -33.972 2.889 15.186 1.00 11.60 398 MET A C 1
ATOM 3226 O O . MET A 1 400 ? -34.913 2.185 14.714 1.00 11.48 398 MET A O 1
ATOM 3231 N N . LEU A 1 401 ? -34.105 3.657 16.274 1.00 11.69 399 LEU A N 1
ATOM 3232 C CA . LEU A 1 401 ? -35.400 3.721 16.974 1.00 11.77 399 LEU A CA 1
ATOM 3233 C C . LEU A 1 401 ? -36.557 4.159 16.050 1.00 12.86 399 LEU A C 1
ATOM 3234 O O . LEU A 1 401 ? -37.690 3.657 16.189 1.00 14.24 399 LEU A O 1
ATOM 3239 N N . GLU A 1 402 ? -36.280 5.079 15.117 1.00 12.75 400 GLU A N 1
ATOM 3240 C CA . GLU A 1 402 ? -37.331 5.700 14.254 1.00 14.64 400 GLU A CA 1
ATOM 3241 C C . GLU A 1 402 ? -37.514 4.813 12.992 1.00 14.80 400 GLU A C 1
ATOM 3242 O O . GLU A 1 402 ? -38.427 5.090 12.221 1.00 14.96 400 GLU A O 1
ATOM 3248 N N . GLY A 1 403 ? -36.656 3.832 12.717 1.00 12.83 401 GLY A N 1
ATOM 3249 C CA . GLY A 1 403 ? -36.803 3.004 11.448 1.00 12.63 401 GLY A CA 1
ATOM 3250 C C . GLY A 1 403 ? -36.470 3.798 10.181 1.00 13.92 401 GLY A C 1
ATOM 3251 O O . GLY A 1 403 ? -37.006 3.464 9.103 1.00 14.28 401 GLY A O 1
ATOM 3252 N N . THR A 1 404 ? -35.574 4.781 10.282 1.00 13.10 402 THR A N 1
ATOM 3253 C CA . THR A 1 404 ? -35.202 5.575 9.067 1.00 15.88 402 THR A CA 1
ATOM 3254 C C . THR A 1 404 ? -33.916 5.054 8.367 1.00 20.50 402 THR A C 1
ATOM 3255 O O . THR A 1 404 ? -33.724 5.310 7.149 1.00 23.90 402 THR A O 1
ATOM 3259 N N . TYR A 1 405 ? -33.179 4.137 8.961 1.00 14.16 403 TYR A N 1
ATOM 3260 C CA . TYR A 1 405 ? -31.859 3.689 8.436 1.00 11.59 403 TYR A CA 1
ATOM 3261 C C . TYR A 1 405 ? -32.106 2.483 7.459 1.00 10.89 403 TYR A C 1
ATOM 3262 O O . TYR A 1 405 ? -33.244 1.965 7.332 1.00 11.00 403 TYR A O 1
ATOM 3271 N N . ASP A 1 406 ? -31.011 2.023 6.784 1.00 11.25 404 ASP A N 1
ATOM 3272 C CA . ASP A 1 406 ? -31.064 0.844 5.832 1.00 11.14 404 ASP A CA 1
ATOM 3273 C C . ASP A 1 406 ? -30.388 -0.341 6.529 1.00 11.70 404 ASP A C 1
ATOM 3274 O O . ASP A 1 406 ? -31.080 -1.321 6.872 1.00 11.25 404 ASP A O 1
ATOM 3279 N N . VAL A 1 407 ? -29.099 -0.204 6.859 1.00 10.88 405 VAL A N 1
ATOM 3280 C CA . VAL A 1 407 ? -28.317 -1.276 7.476 1.00 9.05 405 VAL A CA 1
ATOM 3281 C C . VAL A 1 407 ? -27.449 -0.563 8.513 1.00 9.37 405 VAL A C 1
ATOM 3282 O O . VAL A 1 407 ? -26.910 0.534 8.200 1.00 10.18 405 VAL A O 1
ATOM 3286 N N . ALA A 1 408 ? -27.180 -1.250 9.647 1.00 9.51 406 ALA A N 1
ATOM 3287 C CA . ALA A 1 408 ? -26.263 -0.699 10.680 1.00 9.24 406 ALA A CA 1
ATOM 3288 C C . ALA A 1 408 ? -25.316 -1.783 11.165 1.00 10.24 406 ALA A C 1
ATOM 3289 O O . ALA A 1 408 ? -25.692 -2.978 11.330 1.00 12.17 406 ALA A O 1
ATOM 3291 N N . TYR A 1 409 ? -23.991 -1.453 11.310 1.00 9.58 407 TYR A N 1
ATOM 3292 C CA . TYR A 1 409 ? -23.089 -2.367 11.997 1.00 9.75 407 TYR A CA 1
ATOM 3293 C C . TYR A 1 409 ? -23.092 -2.074 13.496 1.00 10.33 407 TYR A C 1
ATOM 3294 O O . TYR A 1 409 ? -23.004 -0.932 13.891 1.00 10.90 407 TYR A O 1
ATOM 3303 N N . THR A 1 410 ? -23.240 -3.157 14.264 1.00 10.92 408 THR A N 1
ATOM 3304 C CA . THR A 1 410 ? -23.348 -2.950 15.777 1.00 10.87 408 THR A CA 1
ATOM 3305 C C . THR A 1 410 ? -22.776 -4.161 16.509 1.00 10.10 408 THR A C 1
ATOM 3306 O O . THR A 1 410 ? -22.762 -5.311 16.003 1.00 10.00 408 THR A O 1
ATOM 3310 N N . ASN A 1 411 ? -22.311 -3.878 17.745 1.00 10.13 409 ASN A N 1
ATOM 3311 C CA . ASN A 1 411 ? -22.115 -4.974 18.710 1.00 9.11 409 ASN A CA 1
ATOM 3312 C C . ASN A 1 411 ? -23.340 -5.054 19.648 1.00 9.60 409 ASN A C 1
ATOM 3313 O O . ASN A 1 411 ? -24.326 -4.339 19.514 1.00 10.76 409 ASN A O 1
ATOM 3318 N N . TYR A 1 412 ? -23.191 -5.981 20.570 1.00 10.90 410 TYR A N 1
ATOM 3319 C CA . TYR A 1 412 ? -24.285 -6.301 21.579 1.00 10.67 410 TYR A CA 1
ATOM 3320 C C . TYR A 1 412 ? -23.583 -6.560 22.925 1.00 11.60 410 TYR A C 1
ATOM 3321 O O . TYR A 1 412 ? -22.427 -6.993 22.951 1.00 13.34 410 TYR A O 1
ATOM 3330 N N . PHE A 1 413 ? -24.362 -6.397 23.998 1.00 13.29 411 PHE A N 1
ATOM 3331 C CA . PHE A 1 413 ? -23.936 -6.890 25.327 1.00 13.93 411 PHE A CA 1
ATOM 3332 C C . PHE A 1 413 ? -23.789 -8.396 25.322 1.00 17.75 411 PHE A C 1
ATOM 3333 O O . PHE A 1 413 ? -24.416 -9.112 24.492 1.00 15.72 411 PHE A O 1
ATOM 3341 N N . HIS A 1 414 ? -22.968 -8.885 26.221 1.00 16.15 412 HIS A N 1
ATOM 3342 C CA . HIS A 1 414 ? -22.527 -10.281 26.338 1.00 15.56 412 HIS A CA 1
ATOM 3343 C C . HIS A 1 414 ? -22.772 -10.733 27.755 1.00 16.86 412 HIS A C 1
ATOM 3344 O O . HIS A 1 414 ? -22.475 -9.964 28.679 1.00 20.25 412 HIS A O 1
ATOM 3351 N N . GLY A 1 415 ? -23.445 -11.851 27.965 1.00 17.47 413 GLY A N 1
ATOM 3352 C CA . GLY A 1 415 ? -23.730 -12.300 29.355 1.00 17.21 413 GLY A CA 1
ATOM 3353 C C . GLY A 1 415 ? -23.096 -13.638 29.671 1.00 16.05 413 GLY A C 1
ATOM 3354 O O . GLY A 1 415 ? -22.269 -14.230 28.931 1.00 17.20 413 GLY A O 1
ATOM 3355 N N . ALA A 1 416 ? -23.569 -14.181 30.795 1.00 15.38 414 ALA A N 1
ATOM 3356 C CA . ALA A 1 416 ? -23.120 -15.463 31.238 1.00 15.12 414 ALA A CA 1
ATOM 3357 C C . ALA A 1 416 ? -23.683 -16.683 30.452 1.00 15.82 414 ALA A C 1
ATOM 3358 O O . ALA A 1 416 ? -23.203 -17.841 30.576 1.00 16.16 414 ALA A O 1
ATOM 3360 N N . ASP A 1 417 ? -24.778 -16.401 29.690 1.00 14.56 415 ASP A N 1
ATOM 3361 C CA . ASP A 1 417 ? -25.342 -17.445 28.879 1.00 16.48 415 ASP A CA 1
ATOM 3362 C C . ASP A 1 417 ? -25.811 -16.747 27.565 1.00 16.50 415 ASP A C 1
ATOM 3363 O O . ASP A 1 417 ? -25.797 -15.500 27.515 1.00 14.21 415 ASP A O 1
ATOM 3368 N N . PRO A 1 418 ? -26.348 -17.540 26.621 1.00 15.61 416 PRO A N 1
ATOM 3369 C CA . PRO A 1 418 ? -26.788 -16.837 25.365 1.00 15.26 416 PRO A CA 1
ATOM 3370 C C . PRO A 1 418 ? -27.952 -15.952 25.427 1.00 14.59 416 PRO A C 1
ATOM 3371 O O . PRO A 1 418 ? -28.184 -15.208 24.436 1.00 14.11 416 PRO A O 1
ATOM 3375 N N . TYR A 1 419 ? -28.753 -15.937 26.513 1.00 14.77 417 TYR A N 1
ATOM 3376 C CA . TYR A 1 419 ? -29.946 -15.100 26.537 1.00 13.07 417 TYR A CA 1
ATOM 3377 C C . TYR A 1 419 ? -29.650 -13.614 26.426 1.00 12.88 417 TYR A C 1
ATOM 3378 O O . TYR A 1 419 ? -30.459 -12.891 25.920 1.00 14.02 417 TYR A O 1
ATOM 3387 N N . THR A 1 420 ? -28.586 -13.108 27.031 1.00 12.55 418 THR A N 1
ATOM 3388 C CA . THR A 1 420 ? -28.363 -11.670 26.962 1.00 13.20 418 THR A CA 1
ATOM 3389 C C . THR A 1 420 ? -28.310 -11.203 25.474 1.00 11.67 418 THR A C 1
ATOM 3390 O O . THR A 1 420 ? -29.021 -10.247 25.084 1.00 13.22 418 THR A O 1
ATOM 3394 N N . TYR A 1 421 ? -27.535 -11.915 24.685 1.00 11.00 419 TYR A N 1
ATOM 3395 C CA . TYR A 1 421 ? -27.518 -11.677 23.221 1.00 11.97 419 TYR A CA 1
ATOM 3396 C C . TYR A 1 421 ? -28.904 -11.906 22.571 1.00 11.77 419 TYR A C 1
ATOM 3397 O O . TYR A 1 421 ? -29.494 -11.017 21.945 1.00 12.93 419 TYR A O 1
ATOM 3406 N N . TRP A 1 422 ? -29.448 -13.129 22.710 1.00 13.17 420 TRP A N 1
ATOM 3407 C CA . TRP A 1 422 ? -30.658 -13.433 21.885 1.00 12.11 420 TRP A CA 1
ATOM 3408 C C . TRP A 1 422 ? -31.832 -12.594 22.303 1.00 10.59 420 TRP A C 1
ATOM 3409 O O . TRP A 1 422 ? -32.620 -12.195 21.441 1.00 12.01 420 TRP A O 1
ATOM 3420 N N . ASN A 1 423 ? -32.057 -12.363 23.601 1.00 11.76 421 ASN A N 1
ATOM 3421 C CA . ASN A 1 423 ? -33.201 -11.600 24.013 1.00 12.60 421 ASN A CA 1
ATOM 3422 C C . ASN A 1 423 ? -33.088 -10.105 23.606 1.00 13.13 421 ASN A C 1
ATOM 3423 O O . ASN A 1 423 ? -34.013 -9.548 23.047 1.00 12.36 421 ASN A O 1
ATOM 3428 N N . SER A 1 424 ? -31.909 -9.484 23.839 1.00 11.45 422 SER A N 1
ATOM 3429 C CA . SER A 1 424 ? -31.744 -8.056 23.465 1.00 11.07 422 SER A CA 1
ATOM 3430 C C . SER A 1 424 ? -31.746 -7.840 21.947 1.00 11.65 422 SER A C 1
ATOM 3431 O O . SER A 1 424 ? -32.184 -6.779 21.534 1.00 12.17 422 SER A O 1
ATOM 3434 N N . ALA A 1 425 ? -31.289 -8.840 21.183 1.00 12.08 423 ALA A N 1
ATOM 3435 C CA . ALA A 1 425 ? -31.093 -8.683 19.702 1.00 13.00 423 ALA A CA 1
ATOM 3436 C C . ALA A 1 425 ? -32.418 -9.022 18.926 1.00 12.07 423 ALA A C 1
ATOM 3437 O O . ALA A 1 425 ? -32.536 -8.633 17.753 1.00 12.91 423 ALA A O 1
ATOM 3439 N N . TYR A 1 426 ? -33.388 -9.731 19.573 1.00 11.50 424 TYR A N 1
ATOM 3440 C CA . TYR A 1 426 ? -34.534 -10.307 18.818 1.00 11.96 424 TYR A CA 1
ATOM 3441 C C . TYR A 1 426 ? -35.883 -10.165 19.512 1.00 12.27 424 TYR A C 1
ATOM 3442 O O . TYR A 1 426 ? -36.884 -10.287 18.784 1.00 14.41 424 TYR A O 1
ATOM 3451 N N . ASN A 1 427 ? -36.042 -9.889 20.810 1.00 13.05 425 ASN A N 1
ATOM 3452 C CA . ASN A 1 427 ? -37.441 -9.860 21.394 1.00 13.10 425 ASN A CA 1
ATOM 3453 C C . ASN A 1 427 ? -38.198 -8.662 20.879 1.00 13.79 425 ASN A C 1
ATOM 3454 O O . ASN A 1 427 ? -37.762 -7.525 21.094 1.00 13.27 425 ASN A O 1
ATOM 3459 N N . SER A 1 428 ? -39.370 -8.918 20.281 1.00 12.26 426 SER A N 1
ATOM 3460 C CA . SER A 1 428 ? -40.151 -7.776 19.728 1.00 14.82 426 SER A CA 1
ATOM 3461 C C . SER A 1 428 ? -40.694 -6.794 20.771 1.00 15.17 426 SER A C 1
ATOM 3462 O O . SER A 1 428 ? -41.019 -5.634 20.433 1.00 17.61 426 SER A O 1
ATOM 3465 N N . ALA A 1 429 ? -40.754 -7.216 22.030 1.00 14.44 427 ALA A N 1
ATOM 3466 C CA . ALA A 1 429 ? -41.180 -6.296 23.115 1.00 15.37 427 ALA A CA 1
ATOM 3467 C C . ALA A 1 429 ? -40.159 -5.156 23.264 1.00 17.59 427 ALA A C 1
ATOM 3468 O O . ALA A 1 429 ? -40.486 -4.155 23.910 1.00 20.99 427 ALA A O 1
ATOM 3470 N N . LEU A 1 430 ? -38.917 -5.335 22.756 1.00 14.03 428 LEU A N 1
ATOM 3471 C CA . LEU A 1 430 ? -37.861 -4.293 22.892 1.00 14.98 428 LEU A CA 1
ATOM 3472 C C . LEU A 1 430 ? -37.756 -3.368 21.683 1.00 15.74 428 LEU A C 1
ATOM 3473 O O . LEU A 1 430 ? -36.792 -2.618 21.566 1.00 15.48 428 LEU A O 1
ATOM 3478 N N . GLN A 1 431 ? -38.764 -3.425 20.801 1.00 13.75 429 GLN A N 1
ATOM 3479 C CA . GLN A 1 431 ? -38.877 -2.573 19.579 1.00 13.62 429 GLN A CA 1
ATOM 3480 C C . GLN A 1 431 ? -39.765 -1.364 19.705 1.00 16.36 429 GLN A C 1
ATOM 3481 O O . GLN A 1 431 ? -39.727 -0.511 18.832 1.00 18.35 429 GLN A O 1
ATOM 3487 N N . SER A 1 432 ? -40.416 -1.187 20.882 1.00 17.70 430 SER A N 1
ATOM 3488 C CA . SER A 1 432 ? -41.350 -0.092 21.047 1.00 18.94 430 SER A CA 1
ATOM 3489 C C . SER A 1 432 ? -41.082 0.588 22.387 1.00 22.87 430 SER A C 1
ATOM 3490 O O . SER A 1 432 ? -40.976 -0.081 23.400 1.00 24.33 430 SER A O 1
ATOM 3493 N N . GLY A 1 433 ? -41.013 1.912 22.411 1.00 21.75 431 GLY A N 1
ATOM 3494 C CA . GLY A 1 433 ? -40.634 2.540 23.681 1.00 17.41 431 GLY A CA 1
ATOM 3495 C C . GLY A 1 433 ? -39.528 3.560 23.398 1.00 16.02 431 GLY A C 1
ATOM 3496 O O . GLY A 1 433 ? -38.438 3.138 22.908 1.00 15.74 431 GLY A O 1
ATOM 3497 N N . ASP A 1 434 ? -39.745 4.815 23.790 1.00 17.14 432 ASP A N 1
ATOM 3498 C CA . ASP A 1 434 ? -38.842 5.872 23.438 1.00 16.69 432 ASP A CA 1
ATOM 3499 C C . ASP A 1 434 ? -37.474 5.824 24.176 1.00 17.37 432 ASP A C 1
ATOM 3500 O O . ASP A 1 434 ? -36.485 6.415 23.688 1.00 16.00 432 ASP A O 1
ATOM 3505 N N . GLY A 1 435 ? -37.373 4.996 25.243 1.00 15.75 433 GLY A N 1
ATOM 3506 C CA . GLY A 1 435 ? -36.100 4.766 26.007 1.00 14.89 433 GLY A CA 1
ATOM 3507 C C . GLY A 1 435 ? -35.350 3.508 25.619 1.00 12.67 433 GLY A C 1
ATOM 3508 O O . GLY A 1 435 ? -34.341 3.257 26.241 1.00 14.02 433 GLY A O 1
ATOM 3509 N N . MET A 1 436 ? -35.917 2.688 24.717 1.00 13.49 434 MET A N 1
ATOM 3510 C CA . MET A 1 436 ? -35.296 1.386 24.399 1.00 12.53 434 MET A CA 1
ATOM 3511 C C . MET A 1 436 ? -33.918 1.635 23.676 1.00 12.27 434 MET A C 1
ATOM 3512 O O . MET A 1 436 ? -33.791 2.675 22.969 1.00 13.23 434 MET A O 1
ATOM 3517 N N . PRO A 1 437 ? -32.914 0.787 23.866 1.00 12.95 435 PRO A N 1
ATOM 3518 C CA . PRO A 1 437 ? -31.674 0.850 23.079 1.00 12.60 435 PRO A CA 1
ATOM 3519 C C . PRO A 1 437 ? -31.912 0.320 21.613 1.00 12.80 435 PRO A C 1
ATOM 3520 O O . PRO A 1 437 ? -33.004 -0.136 21.246 1.00 13.62 435 PRO A O 1
ATOM 3524 N N . ARG A 1 438 ? -30.829 0.331 20.835 1.00 10.75 436 ARG A N 1
ATOM 3525 C CA . ARG A 1 438 ? -30.964 0.062 19.386 1.00 11.04 436 ARG A CA 1
ATOM 3526 C C . ARG A 1 438 ? -31.025 -1.399 19.038 1.00 12.05 436 ARG A C 1
ATOM 3527 O O . ARG A 1 438 ? -31.358 -1.711 17.901 1.00 12.50 436 ARG A O 1
ATOM 3535 N N . PHE A 1 439 ? -30.771 -2.346 19.983 1.00 10.04 437 PHE A N 1
ATOM 3536 C CA . PHE A 1 439 ? -30.279 -3.691 19.553 1.00 11.01 437 PHE A CA 1
ATOM 3537 C C . PHE A 1 439 ? -31.337 -4.476 18.846 1.00 11.20 437 PHE A C 1
ATOM 3538 O O . PHE A 1 439 ? -30.946 -5.249 17.984 1.00 12.66 437 PHE A O 1
ATOM 3546 N N . ALA A 1 440 ? -32.626 -4.323 19.211 1.00 10.97 438 ALA A N 1
ATOM 3547 C CA . ALA A 1 440 ? -33.711 -5.162 18.529 1.00 11.15 438 ALA A CA 1
ATOM 3548 C C . ALA A 1 440 ? -34.370 -4.382 17.390 1.00 12.11 438 ALA A C 1
ATOM 3549 O O . ALA A 1 440 ? -35.368 -4.890 16.792 1.00 11.05 438 ALA A O 1
ATOM 3551 N N . MET A 1 441 ? -33.816 -3.207 17.020 1.00 11.68 439 MET A N 1
ATOM 3552 C CA . MET A 1 441 ? -34.556 -2.328 16.068 1.00 11.80 439 MET A CA 1
ATOM 3553 C C . MET A 1 441 ? -34.432 -2.664 14.560 1.00 11.91 439 MET A C 1
ATOM 3554 O O . MET A 1 441 ? -34.222 -1.753 13.714 1.00 13.02 439 MET A O 1
ATOM 3559 N N . HIS A 1 442 ? -34.493 -3.962 14.224 1.00 13.21 440 HIS A N 1
ATOM 3560 C CA . HIS A 1 442 ? -34.667 -4.431 12.879 1.00 11.61 440 HIS A CA 1
ATOM 3561 C C . HIS A 1 442 ? -36.148 -4.502 12.475 1.00 10.75 440 HIS A C 1
ATOM 3562 O O . HIS A 1 442 ? -36.459 -4.529 11.277 1.00 12.08 440 HIS A O 1
ATOM 3569 N N . PHE A 1 443 ? -37.030 -4.587 13.484 1.00 11.52 441 PHE A N 1
ATOM 3570 C CA . PHE A 1 443 ? -38.486 -4.708 13.280 1.00 12.28 441 PHE A CA 1
ATOM 3571 C C . PHE A 1 443 ? -38.964 -5.992 12.605 1.00 12.24 441 PHE A C 1
ATOM 3572 O O . PHE A 1 443 ? -40.104 -6.083 12.071 1.00 14.28 441 PHE A O 1
ATOM 3580 N N . TYR A 1 444 ? -38.131 -7.009 12.650 1.00 11.10 442 TYR A N 1
ATOM 3581 C CA . TYR A 1 444 ? -38.536 -8.444 12.410 1.00 12.52 442 TYR A CA 1
ATOM 3582 C C . TYR A 1 444 ? -39.261 -8.832 13.707 1.00 13.33 442 TYR A C 1
ATOM 3583 O O . TYR A 1 444 ? -38.687 -8.788 14.807 1.00 14.18 442 TYR A O 1
ATOM 3592 N N . LYS A 1 445 ? -40.555 -9.160 13.523 1.00 14.35 443 LYS A N 1
ATOM 3593 C CA . LYS A 1 445 ? -41.397 -9.538 14.665 1.00 15.38 443 LYS A CA 1
ATOM 3594 C C . LYS A 1 445 ? -41.916 -10.981 14.502 1.00 14.81 443 LYS A C 1
ATOM 3595 O O . LYS A 1 445 ? -42.624 -11.294 13.540 1.00 16.85 443 LYS A O 1
ATOM 3601 N N . ASN A 1 446 ? -41.559 -11.877 15.404 1.00 13.50 444 ASN A N 1
ATOM 3602 C CA . ASN A 1 446 ? -41.957 -13.267 15.255 1.00 14.58 444 ASN A CA 1
ATOM 3603 C C . ASN A 1 446 ? -42.488 -13.710 16.670 1.00 15.56 444 ASN A C 1
ATOM 3604 O O . ASN A 1 446 ? -41.681 -13.936 17.596 1.00 14.43 444 ASN A O 1
ATOM 3609 N N . GLU A 1 447 ? -43.815 -13.854 16.782 1.00 16.14 445 GLU A N 1
ATOM 3610 C CA . GLU A 1 447 ? -44.402 -14.245 18.073 1.00 16.26 445 GLU A CA 1
ATOM 3611 C C . GLU A 1 447 ? -44.022 -15.603 18.558 1.00 15.26 445 GLU A C 1
ATOM 3612 O O . GLU A 1 447 ? -44.028 -15.825 19.807 1.00 15.75 445 GLU A O 1
ATOM 3618 N N . LYS A 1 448 ? -43.637 -16.488 17.638 1.00 13.49 446 LYS A N 1
ATOM 3619 C CA . LYS A 1 448 ? -43.138 -17.789 18.128 1.00 16.32 446 LYS A CA 1
ATOM 3620 C C . LYS A 1 448 ? -41.739 -17.717 18.717 1.00 14.56 446 LYS A C 1
ATOM 3621 O O . LYS A 1 448 ? -41.445 -18.415 19.707 1.00 15.40 446 LYS A O 1
ATOM 3627 N N . LEU A 1 449 ? -40.835 -16.918 18.115 1.00 12.68 447 LEU A N 1
ATOM 3628 C CA . LEU A 1 449 ? -39.492 -16.707 18.743 1.00 12.34 447 LEU A CA 1
ATOM 3629 C C . LEU A 1 449 ? -39.687 -15.970 20.107 1.00 13.41 447 LEU A C 1
ATOM 3630 O O . LEU A 1 449 ? -39.025 -16.349 21.057 1.00 13.01 447 LEU A O 1
ATOM 3635 N N . ASP A 1 450 ? -40.527 -14.937 20.173 1.00 13.35 448 ASP A N 1
ATOM 3636 C CA . ASP A 1 450 ? -40.810 -14.213 21.418 1.00 13.65 448 ASP A CA 1
ATOM 3637 C C . ASP A 1 450 ? -41.270 -15.242 22.510 1.00 14.18 448 ASP A C 1
ATOM 3638 O O . ASP A 1 450 ? -40.764 -15.206 23.680 1.00 16.32 448 ASP A O 1
ATOM 3643 N N . GLY A 1 451 ? -42.168 -16.170 22.130 1.00 15.63 449 GLY A N 1
ATOM 3644 C CA . GLY A 1 451 ? -42.621 -17.192 23.114 1.00 14.61 449 GLY A CA 1
ATOM 3645 C C . GLY A 1 451 ? -41.499 -18.049 23.667 1.00 15.55 449 GLY A C 1
ATOM 3646 O O . GLY A 1 451 ? -41.441 -18.337 24.888 1.00 16.52 449 GLY A O 1
ATOM 3647 N N . LEU A 1 452 ? -40.593 -18.486 22.809 1.00 14.76 450 LEU A N 1
ATOM 3648 C CA . LEU A 1 452 ? -39.446 -19.231 23.286 1.00 13.82 450 LEU A CA 1
ATOM 3649 C C . LEU A 1 452 ? -38.529 -18.393 24.171 1.00 16.09 450 LEU A C 1
ATOM 3650 O O . LEU A 1 452 ? -38.088 -18.853 25.257 1.00 16.01 450 LEU A O 1
ATOM 3655 N N . LEU A 1 453 ? -38.192 -17.170 23.721 1.00 14.13 451 LEU A N 1
ATOM 3656 C CA . LEU A 1 453 ? -37.327 -16.270 24.588 1.00 14.67 451 LEU A CA 1
ATOM 3657 C C . LEU A 1 453 ? -37.990 -16.064 25.977 1.00 15.64 451 LEU A C 1
ATOM 3658 O O . LEU A 1 453 ? -37.274 -16.201 27.038 1.00 15.56 451 LEU A O 1
ATOM 3663 N N . ASN A 1 454 ? -39.296 -15.792 25.990 1.00 14.67 452 ASN A N 1
ATOM 3664 C CA . ASN A 1 454 ? -40.030 -15.555 27.257 1.00 16.92 452 ASN A CA 1
ATOM 3665 C C . ASN A 1 454 ? -40.127 -16.795 28.145 1.00 17.34 452 ASN A C 1
ATOM 3666 O O . ASN A 1 454 ? -40.382 -16.648 29.395 1.00 19.99 452 ASN A O 1
ATOM 3671 N N . SER A 1 455 ? -39.924 -17.957 27.552 1.00 16.29 453 SER A N 1
ATOM 3672 C CA A SER A 1 455 ? -40.013 -19.243 28.316 0.57 15.09 453 SER A CA 1
ATOM 3673 C CA B SER A 1 455 ? -39.990 -19.236 28.313 0.43 15.85 453 SER A CA 1
ATOM 3674 C C . SER A 1 455 ? -38.662 -19.607 28.917 1.00 18.90 453 SER A C 1
ATOM 3675 O O . SER A 1 455 ? -38.639 -20.470 29.781 1.00 17.38 453 SER A O 1
ATOM 3680 N N . PHE A 1 456 ? -37.507 -19.021 28.411 1.00 16.09 454 PHE A N 1
ATOM 3681 C CA . PHE A 1 456 ? -36.138 -19.494 28.777 1.00 15.14 454 PHE A CA 1
ATOM 3682 C C . PHE A 1 456 ? -35.942 -19.641 30.315 1.00 16.86 454 PHE A C 1
ATOM 3683 O O . PHE A 1 456 ? -35.416 -20.638 30.779 1.00 16.18 454 PHE A O 1
ATOM 3691 N N . TYR A 1 457 ? -36.348 -18.650 31.064 1.00 15.21 455 TYR A N 1
ATOM 3692 C CA . TYR A 1 457 ? -36.190 -18.646 32.547 1.00 16.89 455 TYR A CA 1
ATOM 3693 C C . TYR A 1 457 ? -37.516 -18.974 33.347 1.00 17.65 455 TYR A C 1
ATOM 3694 O O . TYR A 1 457 ? -37.637 -18.677 34.566 1.00 18.33 455 TYR A O 1
ATOM 3703 N N . LYS A 1 458 ? -38.533 -19.580 32.709 1.00 16.57 456 LYS A N 1
ATOM 3704 C CA . LYS A 1 458 ? -39.719 -19.978 33.481 1.00 17.15 456 LYS A CA 1
ATOM 3705 C C . LYS A 1 458 ? -39.335 -21.059 34.526 1.00 20.69 456 LYS A C 1
ATOM 3706 O O . LYS A 1 458 ? -40.139 -21.198 35.501 1.00 20.93 456 LYS A O 1
ATOM 3712 N N . THR A 1 459 ? -38.216 -21.774 34.340 1.00 20.24 457 THR A N 1
ATOM 3713 C CA . THR A 1 459 ? -37.621 -22.541 35.454 1.00 20.97 457 THR A CA 1
ATOM 3714 C C . THR A 1 459 ? -36.168 -22.115 35.568 1.00 23.40 457 THR A C 1
ATOM 3715 O O . THR A 1 459 ? -35.620 -21.417 34.663 1.00 23.20 457 THR A O 1
ATOM 3719 N N . ALA A 1 460 ? -35.478 -22.661 36.585 1.00 25.94 458 ALA A N 1
ATOM 3720 C CA . ALA A 1 460 ? -33.999 -22.571 36.672 1.00 22.41 458 ALA A CA 1
ATOM 3721 C C . ALA A 1 460 ? -33.251 -23.790 36.161 1.00 23.40 458 ALA A C 1
ATOM 3722 O O . ALA A 1 460 ? -32.058 -23.957 36.389 1.00 25.60 458 ALA A O 1
ATOM 3724 N N . ASP A 1 461 ? -33.911 -24.669 35.419 1.00 19.22 459 ASP A N 1
ATOM 3725 C CA . ASP A 1 461 ? -33.328 -25.934 35.026 1.00 17.46 459 ASP A CA 1
ATOM 3726 C C . ASP A 1 461 ? -32.474 -25.759 33.764 1.00 18.41 459 ASP A C 1
ATOM 3727 O O . ASP A 1 461 ? -32.960 -25.426 32.678 1.00 19.02 459 ASP A O 1
ATOM 3732 N N . LYS A 1 462 ? -31.149 -25.973 33.859 1.00 19.14 460 LYS A N 1
ATOM 3733 C CA . LYS A 1 462 ? -30.304 -25.640 32.725 1.00 18.95 460 LYS A CA 1
ATOM 3734 C C . LYS A 1 462 ? -30.445 -26.657 31.592 1.00 20.82 460 LYS A C 1
ATOM 3735 O O . LYS A 1 462 ? -30.217 -26.390 30.389 1.00 18.67 460 LYS A O 1
ATOM 3741 N N . GLN A 1 463 ? -30.786 -27.915 31.936 1.00 19.94 461 GLN A N 1
ATOM 3742 C CA . GLN A 1 463 ? -30.970 -28.848 30.812 1.00 20.35 461 GLN A CA 1
ATOM 3743 C C . GLN A 1 463 ? -32.171 -28.445 29.918 1.00 21.31 461 GLN A C 1
ATOM 3744 O O . GLN A 1 463 ? -32.110 -28.658 28.648 1.00 21.53 461 GLN A O 1
ATOM 3750 N N . GLU A 1 464 ? -33.235 -27.894 30.528 1.00 18.41 462 GLU A N 1
ATOM 3751 C CA . GLU A 1 464 ? -34.386 -27.457 29.730 1.00 19.49 462 GLU A CA 1
ATOM 3752 C C . GLU A 1 464 ? -34.076 -26.156 28.959 1.00 18.16 462 GLU A C 1
ATOM 3753 O O . GLU A 1 464 ? -34.484 -26.001 27.793 1.00 17.27 462 GLU A O 1
ATOM 3759 N N . GLN A 1 465 ? -33.284 -25.293 29.576 1.00 17.40 463 GLN A N 1
ATOM 3760 C CA . GLN A 1 465 ? -32.810 -24.065 28.905 1.00 16.05 463 GLN A CA 1
ATOM 3761 C C . GLN A 1 465 ? -31.973 -24.483 27.678 1.00 16.03 463 GLN A C 1
ATOM 3762 O O . GLN A 1 465 ? -32.093 -23.796 26.629 1.00 15.81 463 GLN A O 1
ATOM 3768 N N . LEU A 1 466 ? -31.163 -25.575 27.704 1.00 17.31 464 LEU A N 1
ATOM 3769 C CA . LEU A 1 466 ? -30.438 -25.969 26.496 1.00 17.65 464 LEU A CA 1
ATOM 3770 C C . LEU A 1 466 ? -31.405 -26.393 25.346 1.00 18.71 464 LEU A C 1
ATOM 3771 O O . LEU A 1 466 ? -31.144 -26.101 24.152 1.00 17.95 464 LEU A O 1
ATOM 3776 N N . GLU A 1 467 ? -32.518 -27.109 25.658 1.00 17.86 465 GLU A N 1
ATOM 3777 C CA . GLU A 1 467 ? -33.469 -27.443 24.569 1.00 18.35 465 GLU A CA 1
ATOM 3778 C C . GLU A 1 467 ? -34.150 -26.168 24.001 1.00 17.98 465 GLU A C 1
ATOM 3779 O O . GLU A 1 467 ? -34.399 -26.116 22.802 1.00 17.59 465 GLU A O 1
ATOM 3785 N N . ILE A 1 468 ? -34.533 -25.212 24.871 1.00 15.40 466 ILE A N 1
ATOM 3786 C CA . ILE A 1 468 ? -35.190 -23.966 24.468 1.00 15.10 466 ILE A CA 1
ATOM 3787 C C . ILE A 1 468 ? -34.175 -23.217 23.556 1.00 15.77 466 ILE A C 1
ATOM 3788 O O . ILE A 1 468 ? -34.544 -22.704 22.478 1.00 16.12 466 ILE A O 1
ATOM 3793 N N . ALA A 1 469 ? -32.898 -23.221 23.953 1.00 16.29 467 ALA A N 1
ATOM 3794 C CA . ALA A 1 469 ? -31.840 -22.613 23.081 1.00 15.86 467 ALA A CA 1
ATOM 3795 C C . ALA A 1 469 ? -31.833 -23.197 21.682 1.00 15.74 467 ALA A C 1
ATOM 3796 O O . ALA A 1 469 ? -31.714 -22.445 20.679 1.00 13.85 467 ALA A O 1
ATOM 3798 N N . HIS A 1 470 ? -31.936 -24.524 21.563 1.00 14.75 468 HIS A N 1
ATOM 3799 C CA . HIS A 1 470 ? -31.938 -25.197 20.224 1.00 15.20 468 HIS A CA 1
ATOM 3800 C C . HIS A 1 470 ? -33.107 -24.713 19.374 1.00 16.25 468 HIS A C 1
ATOM 3801 O O . HIS A 1 470 ? -32.883 -24.553 18.156 1.00 15.17 468 HIS A O 1
ATOM 3808 N N . GLY A 1 471 ? -34.285 -24.452 19.969 1.00 16.00 469 GLY A N 1
ATOM 3809 C CA . GLY A 1 471 ? -35.426 -23.952 19.221 1.00 14.22 469 GLY A CA 1
ATOM 3810 C C . GLY A 1 471 ? -35.144 -22.529 18.723 1.00 14.83 469 GLY A C 1
ATOM 3811 O O . GLY A 1 471 ? -35.511 -22.119 17.619 1.00 14.47 469 GLY A O 1
ATOM 3812 N N . ILE A 1 472 ? -34.672 -21.686 19.634 1.00 12.55 470 ILE A N 1
ATOM 3813 C CA . ILE A 1 472 ? -34.357 -20.252 19.273 1.00 12.92 470 ILE A CA 1
ATOM 3814 C C . ILE A 1 472 ? -33.297 -20.258 18.119 1.00 13.31 470 ILE A C 1
ATOM 3815 O O . ILE A 1 472 ? -33.473 -19.531 17.088 1.00 12.39 470 ILE A O 1
ATOM 3820 N N . GLN A 1 473 ? -32.259 -21.063 18.271 1.00 12.38 471 GLN A N 1
ATOM 3821 C CA . GLN A 1 473 ? -31.143 -21.123 17.345 1.00 12.29 471 GLN A CA 1
ATOM 3822 C C . GLN A 1 473 ? -31.670 -21.485 15.899 1.00 14.37 471 GLN A C 1
ATOM 3823 O O . GLN A 1 473 ? -31.351 -20.804 14.881 1.00 11.88 471 GLN A O 1
ATOM 3829 N N . GLN A 1 474 ? -32.582 -22.458 15.795 1.00 13.75 472 GLN A N 1
ATOM 3830 C CA . GLN A 1 474 ? -33.160 -22.858 14.538 1.00 14.27 472 GLN A CA 1
ATOM 3831 C C . GLN A 1 474 ? -34.039 -21.788 13.892 1.00 13.50 472 GLN A C 1
ATOM 3832 O O . GLN A 1 474 ? -33.919 -21.581 12.650 1.00 14.57 472 GLN A O 1
ATOM 3838 N N . ILE A 1 475 ? -34.892 -21.102 14.630 1.00 11.23 473 ILE A N 1
ATOM 3839 C CA . ILE A 1 475 ? -35.768 -20.119 14.034 1.00 14.90 473 ILE A CA 1
ATOM 3840 C C . ILE A 1 475 ? -34.948 -18.939 13.457 1.00 13.80 473 ILE A C 1
ATOM 3841 O O . ILE A 1 475 ? -35.151 -18.469 12.286 1.00 14.39 473 ILE A O 1
ATOM 3846 N N . ILE A 1 476 ? -33.968 -18.415 14.259 1.00 12.02 474 ILE A N 1
ATOM 3847 C CA . ILE A 1 476 ? -33.217 -17.243 13.735 1.00 11.96 474 ILE A CA 1
ATOM 3848 C C . ILE A 1 476 ? -32.355 -17.685 12.538 1.00 12.43 474 ILE A C 1
ATOM 3849 O O . ILE A 1 476 ? -32.222 -16.899 11.508 1.00 13.85 474 ILE A O 1
ATOM 3854 N N . ALA A 1 477 ? -31.650 -18.805 12.640 1.00 12.16 475 ALA A N 1
ATOM 3855 C CA . ALA A 1 477 ? -30.761 -19.282 11.528 1.00 12.02 475 ALA A CA 1
ATOM 3856 C C . ALA A 1 477 ? -31.585 -19.486 10.210 1.00 11.70 475 ALA A C 1
ATOM 3857 O O . ALA A 1 477 ? -31.112 -19.064 9.134 1.00 12.71 475 ALA A O 1
ATOM 3859 N N . GLN A 1 478 ? -32.811 -20.064 10.291 1.00 13.75 476 GLN A N 1
ATOM 3860 C CA . GLN A 1 478 ? -33.497 -20.395 9.054 1.00 14.03 476 GLN A CA 1
ATOM 3861 C C . GLN A 1 478 ? -33.933 -19.089 8.394 1.00 14.74 476 GLN A C 1
ATOM 3862 O O . GLN A 1 478 ? -34.103 -19.099 7.146 1.00 15.67 476 GLN A O 1
ATOM 3868 N N . ASP A 1 479 ? -34.192 -18.004 9.177 1.00 12.72 477 ASP A N 1
ATOM 3869 C CA . ASP A 1 479 ? -34.628 -16.746 8.566 1.00 12.40 477 ASP A CA 1
ATOM 3870 C C . ASP A 1 479 ? -33.404 -15.764 8.304 1.00 11.83 477 ASP A C 1
ATOM 3871 O O . ASP A 1 479 ? -33.661 -14.625 7.830 1.00 13.67 477 ASP A O 1
ATOM 3876 N N . GLN A 1 480 ? -32.159 -16.129 8.672 1.00 12.47 478 GLN A N 1
ATOM 3877 C CA . GLN A 1 480 ? -30.969 -15.262 8.499 1.00 12.67 478 GLN A CA 1
ATOM 3878 C C . GLN A 1 480 ? -31.369 -13.838 8.900 1.00 12.26 478 GLN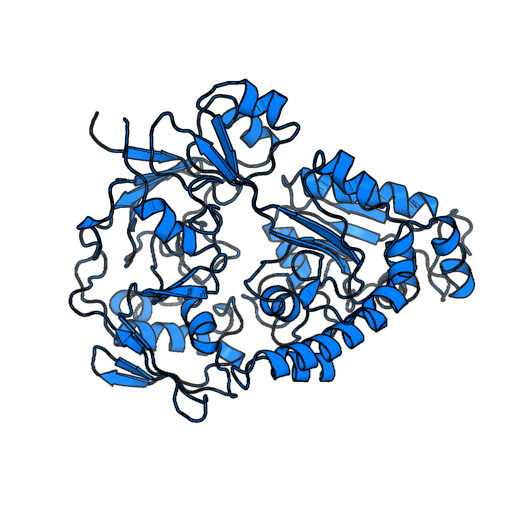 A C 1
ATOM 3879 O O . GLN A 1 480 ? -31.256 -12.870 8.093 1.00 12.89 478 GLN A O 1
ATOM 3885 N N . VAL A 1 481 ? -31.841 -13.639 10.124 1.00 10.87 479 VAL A N 1
ATOM 3886 C CA . VAL A 1 481 ? -32.479 -12.365 10.463 1.00 10.70 479 VAL A CA 1
ATOM 3887 C C . VAL A 1 481 ? -31.451 -11.211 10.384 1.00 10.51 479 VAL A C 1
ATOM 3888 O O . VAL A 1 481 ? -31.800 -10.118 9.834 1.00 10.50 479 VAL A O 1
ATOM 3892 N N . THR A 1 482 ? -30.256 -11.416 10.938 1.00 11.34 480 THR A N 1
ATOM 3893 C CA . THR A 1 482 ? -29.161 -10.406 10.738 1.00 10.65 480 THR A CA 1
ATOM 3894 C C . THR A 1 482 ? -28.032 -11.113 9.986 1.00 10.72 480 THR A C 1
ATOM 3895 O O . THR A 1 482 ? -28.130 -12.310 9.620 1.00 11.88 480 THR A O 1
ATOM 3899 N N . ILE A 1 483 ? -26.857 -10.435 9.764 1.00 10.16 481 ILE A N 1
ATOM 3900 C CA . ILE A 1 483 ? -25.637 -11.023 9.149 1.00 10.00 481 ILE A CA 1
ATOM 3901 C C . ILE A 1 483 ? -24.492 -10.975 10.211 1.00 9.85 481 ILE A C 1
ATOM 3902 O O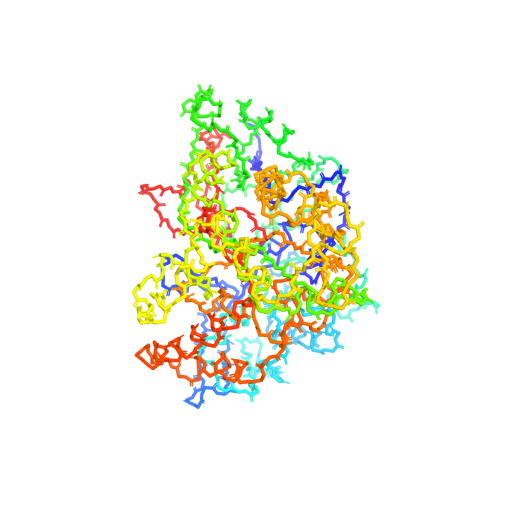 . ILE A 1 483 ? -23.787 -9.955 10.353 1.00 10.48 481 ILE A O 1
ATOM 3907 N N . PRO A 1 484 ? -24.397 -12.013 11.050 1.00 9.26 482 PRO A N 1
ATOM 3908 C CA . PRO A 1 484 ? -23.282 -11.982 12.093 1.00 9.49 482 PRO A CA 1
ATOM 3909 C C . PRO A 1 484 ? -21.902 -12.043 11.413 1.00 9.46 482 PRO A C 1
ATOM 3910 O O . PRO A 1 484 ? -21.687 -12.805 10.433 1.00 11.73 482 PRO A O 1
ATOM 3914 N N . VAL A 1 485 ? -20.938 -11.300 11.970 1.00 9.29 483 VAL A N 1
ATOM 3915 C CA . VAL A 1 485 ? -19.579 -11.227 11.411 1.00 10.21 483 VAL A CA 1
ATOM 3916 C C . VAL A 1 485 ? -18.498 -11.867 12.316 1.00 11.78 483 VAL A C 1
ATOM 3917 O O . VAL A 1 485 ? -17.735 -12.744 11.843 1.00 12.25 483 VAL A O 1
ATOM 3921 N N . LEU A 1 486 ? -18.482 -11.431 13.581 1.00 11.80 484 LEU A N 1
ATOM 3922 C CA . LEU A 1 486 ? -17.373 -11.902 14.454 1.00 12.06 484 LEU A CA 1
ATOM 3923 C C . LEU A 1 486 ? -17.846 -11.814 15.929 1.00 13.92 484 LEU A C 1
ATOM 3924 O O . LEU A 1 486 ? -18.984 -11.348 16.223 1.00 13.28 484 LEU A O 1
ATOM 3929 N N . SER A 1 487 ? -17.054 -12.406 16.838 1.00 12.90 485 SER A N 1
ATOM 3930 C CA . SER A 1 487 ? -17.136 -12.150 18.286 1.00 13.29 485 SER A CA 1
ATOM 3931 C C . SER A 1 487 ? -15.941 -11.280 18.690 1.00 11.85 485 SER A C 1
ATOM 3932 O O . SER A 1 487 ? -14.835 -11.584 18.264 1.00 12.31 485 SER A O 1
ATOM 3935 N N . GLY A 1 488 ? -16.227 -10.166 19.391 1.00 13.02 486 GLY A N 1
ATOM 3936 C CA . GLY A 1 488 ? -15.175 -9.155 19.757 1.00 14.00 486 GLY A CA 1
ATOM 3937 C C . GLY A 1 488 ? -14.563 -9.347 21.101 1.00 14.50 486 GLY A C 1
ATOM 3938 O O . GLY A 1 488 ? -14.540 -10.461 21.670 1.00 14.94 486 GLY A O 1
ATOM 3939 N N . ALA A 1 489 ? -13.991 -8.251 21.602 1.00 14.78 487 ALA A N 1
ATOM 3940 C CA . ALA A 1 489 ? -13.191 -8.350 22.831 1.00 14.54 487 ALA A CA 1
ATOM 3941 C C . ALA A 1 489 ? -13.666 -7.238 23.757 1.00 14.32 487 ALA A C 1
ATOM 3942 O O . ALA A 1 489 ? -14.068 -6.118 23.334 1.00 13.40 487 ALA A O 1
ATOM 3944 N N . TYR A 1 490 ? -13.542 -7.493 25.074 1.00 12.96 488 TYR A N 1
ATOM 3945 C CA . TYR A 1 490 ? -13.725 -6.427 26.050 1.00 13.80 488 TYR A CA 1
ATOM 3946 C C . TYR A 1 490 ? -12.492 -5.528 26.172 1.00 13.90 488 TYR A C 1
ATOM 3947 O O . TYR A 1 490 ? -11.648 -5.690 27.092 1.00 13.78 488 TYR A O 1
ATOM 3956 N N . MET A 1 491 ? -12.333 -4.550 25.260 1.00 11.43 489 MET A N 1
ATOM 3957 C CA A MET A 1 491 ? -11.087 -3.723 25.197 0.50 12.88 489 MET A CA 1
ATOM 3958 C CA B MET A 1 491 ? -11.074 -3.748 25.218 0.50 12.16 489 MET A CA 1
ATOM 3959 C C . MET A 1 491 ? -10.879 -3.022 26.531 1.00 11.93 489 MET A C 1
ATOM 3960 O O . MET A 1 491 ? -11.839 -2.326 27.033 1.00 11.89 489 MET A O 1
ATOM 3969 N N . TYR A 1 492 ? -9.645 -3.135 27.099 1.00 11.18 490 TYR A N 1
ATOM 3970 C CA . TYR A 1 492 ? -9.386 -2.465 28.409 1.00 11.10 490 TYR A CA 1
ATOM 3971 C C . TYR A 1 492 ? -7.922 -2.210 28.561 1.00 11.40 490 TYR A C 1
ATOM 3972 O O . TYR A 1 492 ? -7.135 -3.106 28.290 1.00 11.59 490 TYR A O 1
ATOM 3981 N N . GLN A 1 493 ? -7.636 -0.932 28.893 1.00 9.97 491 GLN A N 1
ATOM 3982 C CA . GLN A 1 493 ? -6.210 -0.490 29.129 1.00 8.54 491 GLN A CA 1
ATOM 3983 C C . GLN A 1 493 ? -6.137 0.148 30.491 1.00 10.13 491 GLN A C 1
ATOM 3984 O O . GLN A 1 493 ? -7.054 0.840 30.924 1.00 10.82 491 GLN A O 1
ATOM 3990 N N . TYR A 1 494 ? -5.049 -0.193 31.234 1.00 11.27 492 TYR A N 1
ATOM 3991 C CA . TYR A 1 494 ? -4.848 0.381 32.595 1.00 11.17 492 TYR A CA 1
ATOM 3992 C C . TYR A 1 494 ? -3.365 0.836 32.678 1.00 10.48 492 TYR A C 1
ATOM 3993 O O . TYR A 1 494 ? -2.502 0.240 32.064 1.00 13.04 492 TYR A O 1
ATOM 4002 N N . ASN A 1 495 ? -3.171 1.811 33.538 1.00 10.76 493 ASN A N 1
ATOM 4003 C CA . ASN A 1 495 ? -1.815 2.441 33.729 1.00 12.32 493 ASN A CA 1
ATOM 4004 C C . ASN A 1 495 ? -1.466 2.150 35.223 1.00 11.82 493 ASN A C 1
ATOM 4005 O O . ASN A 1 495 ? -2.347 2.513 36.111 1.00 12.70 493 ASN A O 1
ATOM 4010 N N . THR A 1 496 ? -0.207 1.778 35.522 1.00 13.46 494 THR A N 1
ATOM 4011 C CA . THR A 1 496 ? 0.202 1.521 36.926 1.00 13.23 494 THR A CA 1
ATOM 4012 C C . THR A 1 496 ? 0.996 2.722 37.445 1.00 13.78 494 THR A C 1
ATOM 4013 O O . THR A 1 496 ? 1.579 2.567 38.530 1.00 16.18 494 THR A O 1
ATOM 4017 N N . THR A 1 497 ? 0.961 3.877 36.802 1.00 13.59 495 THR A N 1
ATOM 4018 C CA . THR A 1 497 ? 1.719 5.094 37.308 1.00 13.30 495 THR A CA 1
ATOM 4019 C C . THR A 1 497 ? 1.106 5.644 38.620 1.00 16.03 495 THR A C 1
ATOM 4020 O O . THR A 1 497 ? 1.834 5.981 39.585 1.00 16.88 495 THR A O 1
ATOM 4024 N N . ARG A 1 498 ? -0.189 5.806 38.651 1.00 14.70 496 ARG A N 1
ATOM 4025 C CA . ARG A 1 498 ? -0.841 6.478 39.753 1.00 15.33 496 ARG A CA 1
ATOM 4026 C C . ARG A 1 498 ? -1.662 5.549 40.668 1.00 15.54 496 ARG A C 1
ATOM 4027 O O . ARG A 1 498 ? -1.940 6.003 41.804 1.00 18.48 496 ARG A O 1
ATOM 4035 N N . PHE A 1 499 ? -2.037 4.357 40.233 1.00 15.00 497 PHE A N 1
ATOM 4036 C CA . PHE A 1 499 ? -2.913 3.470 41.029 1.00 15.34 497 PHE A CA 1
ATOM 4037 C C . PHE A 1 499 ? -2.465 2.074 40.832 1.00 13.53 497 PHE A C 1
ATOM 4038 O O . PHE A 1 499 ? -1.870 1.658 39.785 1.00 15.56 497 PHE A O 1
ATOM 4046 N N . THR A 1 500 ? -2.755 1.251 41.850 1.00 13.03 498 THR A N 1
ATOM 4047 C CA . THR A 1 500 ? -2.612 -0.207 41.798 1.00 15.96 498 THR A CA 1
ATOM 4048 C C . THR A 1 500 ? -3.920 -0.928 42.214 1.00 14.14 498 THR A C 1
ATOM 4049 O O . THR A 1 500 ? -4.828 -0.233 42.666 1.00 16.76 498 THR A O 1
ATOM 4053 N N . GLY A 1 501 ? -3.975 -2.253 42.035 1.00 14.66 499 GLY A N 1
ATOM 4054 C CA . GLY A 1 501 ? -5.134 -3.080 42.427 1.00 15.56 499 GLY A CA 1
ATOM 4055 C C . GLY A 1 501 ? -5.960 -3.564 41.224 1.00 16.26 499 GLY A C 1
ATOM 4056 O O . GLY A 1 501 ? -6.988 -4.216 41.391 1.00 15.29 499 GLY A O 1
ATOM 4057 N N . TRP A 1 502 ? -5.506 -3.196 40.037 1.00 13.94 500 TRP A N 1
ATOM 4058 C CA . TRP A 1 502 ? -6.261 -3.479 38.769 1.00 13.87 500 TRP A CA 1
ATOM 4059 C C . TRP A 1 502 ? -6.558 -4.955 38.525 1.00 13.09 500 TRP A C 1
ATOM 4060 O O . TRP A 1 502 ? -5.782 -5.868 38.843 1.00 15.50 500 TRP A O 1
ATOM 4071 N N . TRP A 1 503 ? -7.765 -5.218 37.928 1.00 12.89 501 TRP A N 1
ATOM 4072 C CA . TRP A 1 503 ? -8.028 -6.557 37.414 1.00 11.71 501 TRP A CA 1
ATOM 4073 C C . TRP A 1 503 ? -7.242 -6.802 36.133 1.00 11.94 501 TRP A C 1
ATOM 4074 O O . TRP A 1 503 ? -6.961 -5.853 35.368 1.00 13.23 501 TRP A O 1
ATOM 4085 N N . ASN A 1 504 ? -6.859 -8.028 35.892 1.00 12.13 502 ASN A N 1
ATOM 4086 C CA . ASN A 1 504 ? -6.067 -8.411 34.719 1.00 13.84 502 ASN A CA 1
ATOM 4087 C C . ASN A 1 504 ? -6.000 -9.915 34.539 1.00 14.72 502 ASN A C 1
ATOM 4088 O O . ASN A 1 504 ? -6.647 -10.634 35.354 1.00 16.02 502 ASN A O 1
ATOM 4093 N N . GLU A 1 505 ? -5.182 -10.441 33.608 1.00 13.98 503 GLU A N 1
ATOM 4094 C CA . GLU A 1 505 ? -5.164 -11.859 33.340 1.00 16.16 503 GLU A CA 1
ATOM 4095 C C . GLU A 1 505 ? -4.648 -12.666 34.567 1.00 16.91 503 GLU A C 1
ATOM 4096 O O . GLU A 1 505 ? -5.024 -13.819 34.732 1.00 20.92 503 GLU A O 1
ATOM 4102 N N . GLU A 1 506 ? -3.835 -12.071 35.423 1.00 18.42 504 GLU A N 1
ATOM 4103 C CA . GLU A 1 506 ? -3.439 -12.774 36.629 1.00 19.55 504 GLU A CA 1
ATOM 4104 C C . GLU A 1 506 ? -4.330 -12.480 37.814 1.00 21.57 504 GLU A C 1
ATOM 4105 O O . GLU A 1 506 ? -4.146 -13.099 38.917 1.00 23.63 504 GLU A O 1
ATOM 4111 N N . ASN A 1 507 ? -5.262 -11.560 37.655 1.00 19.35 505 ASN A N 1
ATOM 4112 C CA . ASN A 1 507 ? -6.233 -11.177 38.705 1.00 16.92 505 ASN A CA 1
ATOM 4113 C C . ASN A 1 507 ? -7.624 -10.986 38.075 1.00 16.02 505 ASN A C 1
ATOM 4114 O O . ASN A 1 507 ? -8.116 -9.838 38.059 1.00 15.32 505 ASN A O 1
ATOM 4119 N N . PRO A 1 508 ? -8.172 -12.077 37.496 1.00 14.31 506 PRO A N 1
ATOM 4120 C CA . PRO A 1 508 ? -9.292 -11.945 36.484 1.00 13.88 506 PRO A CA 1
ATOM 4121 C C . PRO A 1 508 ? -10.636 -11.895 37.279 1.00 13.56 506 PRO A C 1
ATOM 4122 O O . PRO A 1 508 ? -11.498 -12.815 37.163 1.00 15.91 506 PRO A O 1
ATOM 4126 N N . LYS A 1 509 ? -10.843 -10.816 37.996 1.00 12.87 507 LYS A N 1
ATOM 4127 C CA . LYS A 1 509 ? -11.954 -10.749 38.983 1.00 14.46 507 LYS A CA 1
ATOM 4128 C C . LYS A 1 509 ? -13.319 -10.566 38.373 1.00 15.05 507 LYS A C 1
ATOM 4129 O O . LYS A 1 509 ? -14.337 -10.826 39.039 1.00 13.72 507 LYS A O 1
ATOM 4135 N N . GLY A 1 510 ? -13.372 -9.931 37.208 1.00 12.56 508 GLY A N 1
ATOM 4136 C CA . GLY A 1 510 ? -14.693 -9.675 36.577 1.00 11.73 508 GLY A CA 1
ATOM 4137 C C . GLY A 1 510 ? -14.445 -8.894 35.298 1.00 14.45 508 GLY A C 1
ATOM 4138 O O . GLY A 1 510 ? -13.267 -8.699 34.896 1.00 13.88 508 GLY A O 1
ATOM 4139 N N . ARG A 1 511 ? -15.531 -8.614 34.560 1.00 12.76 509 ARG A N 1
ATOM 4140 C CA . ARG A 1 511 ? -15.414 -7.726 33.306 1.00 12.18 509 ARG A CA 1
ATOM 4141 C C . ARG A 1 511 ? -14.723 -6.442 33.775 1.00 11.01 509 ARG A C 1
ATOM 4142 O O . ARG A 1 511 ? -15.236 -5.770 34.666 1.00 11.46 509 ARG A O 1
ATOM 4150 N N . PRO A 1 512 ? -13.604 -6.027 33.114 1.00 10.80 510 PRO A N 1
ATOM 4151 C CA . PRO A 1 512 ? -12.774 -4.923 33.704 1.00 10.58 510 PRO A CA 1
ATOM 4152 C C . PRO A 1 512 ? -13.139 -3.519 33.122 1.00 10.71 510 PRO A C 1
ATOM 4153 O O . PRO A 1 512 ? -12.545 -2.534 33.514 1.00 11.94 510 PRO A O 1
ATOM 4157 N N . ASN A 1 513 ? -14.185 -3.419 32.280 1.00 10.44 511 ASN A N 1
ATOM 4158 C CA . ASN A 1 513 ? -14.379 -2.230 31.453 1.00 10.50 511 ASN A CA 1
ATOM 4159 C C . ASN A 1 513 ? -15.014 -1.075 32.213 1.00 10.03 511 ASN A C 1
ATOM 4160 O O . ASN A 1 513 ? -15.653 -1.249 33.303 1.00 11.81 511 ASN A O 1
ATOM 4165 N N . ILE A 1 514 ? -14.907 0.139 31.636 1.00 10.96 512 ILE A N 1
ATOM 4166 C CA . ILE A 1 514 ? -15.354 1.332 32.289 1.00 11.40 512 ILE A CA 1
ATOM 4167 C C . ILE A 1 514 ? -16.674 1.902 31.723 1.00 10.03 512 ILE A C 1
ATOM 4168 O O . ILE A 1 514 ? -17.208 2.854 32.196 1.00 11.05 512 ILE A O 1
ATOM 4173 N N . TRP A 1 515 ? -17.198 1.235 30.677 1.00 9.43 513 TRP A N 1
ATOM 4174 C CA . TRP A 1 515 ? -18.457 1.722 30.061 1.00 9.92 513 TRP A CA 1
ATOM 4175 C C . TRP A 1 515 ? -19.670 1.696 31.000 1.00 9.89 513 TRP A C 1
ATOM 4176 O O . TRP A 1 515 ? -19.817 0.756 31.841 1.00 10.91 513 TRP A O 1
ATOM 4187 N N . ALA A 1 516 ? -20.617 2.643 30.686 1.00 9.71 514 ALA A N 1
ATOM 4188 C CA . ALA A 1 516 ? -21.952 2.468 31.363 1.00 9.81 514 ALA A CA 1
ATOM 4189 C C . ALA A 1 516 ? -22.602 1.105 30.845 1.00 11.05 514 ALA A C 1
ATOM 4190 O O . ALA A 1 516 ? -22.402 0.665 29.655 1.00 13.49 514 ALA A O 1
ATOM 4192 N N . GLY A 1 517 ? -23.297 0.409 31.735 1.00 10.70 515 GLY A N 1
ATOM 4193 C CA . GLY A 1 517 ? -23.859 -0.927 31.402 1.00 11.44 515 GLY A CA 1
ATOM 4194 C C . GLY A 1 517 ? -22.967 -2.052 31.842 1.00 11.11 515 GLY A C 1
ATOM 4195 O O . GLY A 1 517 ? -23.287 -3.251 31.583 1.00 12.96 515 GLY A O 1
ATOM 4196 N N . ILE A 1 518 ? -21.809 -1.734 32.493 1.00 11.42 516 ILE A N 1
ATOM 4197 C CA . ILE A 1 518 ? -20.934 -2.787 33.057 1.00 12.06 516 ILE A CA 1
ATOM 4198 C C . ILE A 1 518 ? -20.931 -2.488 34.568 1.00 12.24 516 ILE A C 1
ATOM 4199 O O . ILE A 1 518 ? -20.061 -1.753 35.070 1.00 12.22 516 ILE A O 1
ATOM 4204 N N . PRO A 1 519 ? -21.956 -2.982 35.284 1.00 11.08 517 PRO A N 1
ATOM 4205 C CA . PRO A 1 519 ? -22.076 -2.528 36.701 1.00 11.66 517 PRO A CA 1
ATOM 4206 C C . PRO A 1 519 ? -20.920 -3.058 37.585 1.00 10.04 517 PRO A C 1
ATOM 4207 O O . PRO A 1 519 ? -20.684 -2.461 38.682 1.00 12.03 517 PRO A O 1
ATOM 4211 N N . GLU A 1 520 ? -20.167 -4.048 37.145 1.00 10.88 518 GLU A N 1
ATOM 4212 C CA . GLU A 1 520 ? -18.940 -4.491 37.855 1.00 12.12 518 GLU A CA 1
ATOM 4213 C C . GLU A 1 520 ? -17.919 -3.327 37.977 1.00 12.30 518 GLU A C 1
ATOM 4214 O O . GLU A 1 520 ? -17.016 -3.437 38.829 1.00 10.27 518 GLU A O 1
ATOM 4220 N N . ARG A 1 521 ? -18.016 -2.217 37.168 1.00 11.70 519 ARG A N 1
ATOM 4221 C CA . ARG A 1 521 ? -17.063 -1.128 37.347 1.00 10.45 519 ARG A CA 1
ATOM 4222 C C . ARG A 1 521 ? -17.148 -0.538 38.755 1.00 10.79 519 ARG A C 1
ATOM 4223 O O . ARG A 1 521 ? -16.113 -0.014 39.271 1.00 10.65 519 ARG A O 1
ATOM 4231 N N . LEU A 1 522 ? -18.305 -0.653 39.442 1.00 11.96 520 LEU A N 1
ATOM 4232 C CA . LEU A 1 522 ? -18.363 -0.194 40.865 1.00 12.53 520 LEU A CA 1
ATOM 4233 C C . LEU A 1 522 ? -17.449 -1.103 41.743 1.00 12.74 520 LEU A C 1
ATOM 4234 O O . LEU A 1 522 ? -16.728 -0.546 42.633 1.00 12.65 520 LEU A O 1
ATOM 4239 N N . LEU A 1 523 ? -17.490 -2.422 41.511 1.00 11.98 521 LEU A N 1
ATOM 4240 C CA . LEU A 1 523 ? -16.648 -3.368 42.256 1.00 11.64 521 LEU A CA 1
ATOM 4241 C C . LEU A 1 523 ? -15.147 -3.123 41.943 1.00 14.18 521 LEU A C 1
ATOM 4242 O O . LEU A 1 523 ? -14.265 -3.173 42.814 1.00 12.73 521 LEU A O 1
ATOM 4247 N N . HIS A 1 524 ? -14.867 -2.798 40.697 1.00 11.81 522 HIS A N 1
ATOM 4248 C CA . HIS A 1 524 ? -13.410 -2.629 40.280 1.00 11.85 522 HIS A CA 1
ATOM 4249 C C . HIS A 1 524 ? -12.876 -1.324 40.910 1.00 12.14 522 HIS A C 1
ATOM 4250 O O . HIS A 1 524 ? -11.717 -1.330 41.446 1.00 12.70 522 HIS A O 1
ATOM 4257 N N . VAL A 1 525 ? -13.642 -0.264 40.993 1.00 10.34 523 VAL A N 1
ATOM 4258 C CA . VAL A 1 525 ? -13.073 1.038 41.598 1.00 11.09 523 VAL A CA 1
ATOM 4259 C C . VAL A 1 525 ? -12.857 0.871 43.096 1.00 11.88 523 VAL A C 1
ATOM 4260 O O . VAL A 1 525 ? -11.905 1.425 43.654 1.00 12.97 523 VAL A O 1
ATOM 4264 N N . LEU A 1 526 ? -13.684 0.032 43.741 1.00 12.85 524 LEU A N 1
ATOM 4265 C CA . LEU A 1 526 ? -13.444 -0.334 45.178 1.00 15.01 524 LEU A CA 1
ATOM 4266 C C . LEU A 1 526 ? -12.181 -1.190 45.431 1.00 15.39 524 LEU A C 1
ATOM 4267 O O . LEU A 1 526 ? -11.799 -1.398 46.618 1.00 16.81 524 LEU A O 1
ATOM 4272 N N . ASP A 1 527 ? -11.479 -1.683 44.401 1.00 12.29 525 ASP A N 1
ATOM 4273 C CA . ASP A 1 527 ? -10.212 -2.454 44.576 1.00 13.71 525 ASP A CA 1
ATOM 4274 C C . ASP A 1 527 ? -8.976 -1.489 44.345 1.00 14.69 525 ASP A C 1
ATOM 4275 O O . ASP A 1 527 ? -7.840 -1.917 44.665 1.00 16.75 525 ASP A O 1
ATOM 4280 N N . LEU A 1 528 ? -9.139 -0.293 43.790 1.00 13.38 526 LEU A N 1
ATOM 4281 C CA . LEU A 1 528 ? -8.009 0.591 43.374 1.00 15.21 526 LEU A CA 1
ATOM 4282 C C . LEU A 1 528 ? -7.452 1.401 44.549 1.00 17.25 526 LEU A C 1
ATOM 4283 O O . LEU A 1 528 ? -8.228 1.926 45.407 1.00 18.08 526 LEU A O 1
ATOM 4288 N N . LYS A 1 529 ? -6.116 1.497 44.602 1.00 19.38 527 LYS A N 1
ATOM 4289 C CA . LYS A 1 529 ? -5.450 2.255 45.699 1.00 19.69 527 LYS A CA 1
ATOM 4290 C C . LYS A 1 529 ? -4.459 3.243 45.033 1.00 16.86 527 LYS A C 1
ATOM 4291 O O . LYS A 1 529 ? -3.737 2.837 44.110 1.00 17.38 527 LYS A O 1
ATOM 4297 N N . PRO A 1 530 ? -4.424 4.466 45.490 1.00 18.22 528 PRO A N 1
ATOM 4298 C CA . PRO A 1 530 ? -3.295 5.358 44.974 1.00 17.34 528 PRO A CA 1
ATOM 4299 C C . PRO A 1 530 ? -1.885 4.915 45.350 1.00 21.40 528 PRO A C 1
ATOM 4300 O O . PRO A 1 530 ? -1.723 4.360 46.420 1.00 19.89 528 PRO A O 1
ATOM 4304 N N . VAL A 1 531 ? -0.922 5.093 44.415 1.00 21.95 529 VAL A N 1
ATOM 4305 C CA . VAL A 1 531 ? 0.516 5.028 44.598 1.00 30.35 529 VAL A CA 1
ATOM 4306 C C . VAL A 1 531 ? 1.009 6.514 44.585 1.00 35.63 529 VAL A C 1
ATOM 4307 O O . VAL A 1 531 ? 2.142 6.750 44.950 1.00 38.41 529 VAL A O 1
ATOM 4311 N N . LYS A 1 532 ? 0.206 7.468 44.049 1.00 39.56 530 LYS A N 1
ATOM 4312 C CA . LYS A 1 532 ? 0.475 8.947 44.060 1.00 48.29 530 LYS A CA 1
ATOM 4313 C C . LYS A 1 532 ? -0.775 9.783 44.309 1.00 47.97 530 LYS A C 1
ATOM 4314 O O . LYS A 1 532 ? -0.675 10.904 44.834 1.00 62.07 530 LYS A O 1
#

Secondary structure (DSSP, 8-state):
----EEEB-SS--SS------TT-TTTS-TTSBTTTB--SEEEEGGGTTEEEESSEEEEEE-TTSSEEEEEEPSS-B-TTSPBP-HHHHHHHHHHHHHSGGG-SSSHHHHEEEEEEEETTEEEEEESS--TTHHHHHHTS----HHHHTT-S-TTT---SS---SSSEEEEEEEETTEEEEEE-TT-TTGGG----EEEEE---SHHHHHHHHHTT--SEE----TTTTTTHHHH-TTEEE---EEEEEEEEE-TT-SSHHHHHHHT-HHHHHHHHHH--HHHHHHHHSTT-SEE---TT---GGGGGG--HHHHHHHGGGGS--HHHHHHHHHHHT----SSSSS---TTS----EEEE--TT-HHHHHHHHHHHHHHHHTT--EEEE---HHHHHHHHHHT--SEEEEE----SSTHHHHHHHH-GGGSS-TT--STTTT----HHHHHHHHHTTSS--HHHHHHHHHHHHHHHHHHT-SEEEEEEE---EEETTTEE---BTTB--S----STT-THHHHHHTT-EE--